Protein AF-0000000078816334 (afdb_homodimer)

Organism: Ruthia magnifica subsp. Calyptogena magnifica (NCBI:txid413404)

Radius of gyration: 28.28 Å; Cα contacts (8 Å, |Δi|>4): 1416; chains: 2; bounding box: 60×86×67 Å

Nearest PDB structures (foldseek):
  2fiq-assembly3_A  TM=7.998E-01  e=2.945E-16  Escherichia coli O157:H7
  2fiq-assembly2_D  TM=7.842E-01  e=1.352E-15  Escherichia coli O157:H7
  2fiq-assembly3_C  TM=7.837E-01  e=4.991E-15  Escherichia coli O157:H7
  8q5a-assembly1_A  TM=7.188E-01  e=7.495E-10  Hafnia paralvei
  6mq4-assembly1_A  TM=5.423E-01  e=5.665E-03  Acetivibrio cellulolyticus

Sequence (762 aa):
MIKDFLKNKKATLLCSGPMSKNCIDASIELSKQFNIPQILIASRRQIDSKEFGGGYVENFTTEKFVNYVKNKNANKIFLARDHGGLWQGISEIENNLNILDSMISAKKSLENDILAEFNFLHLDPSIPIQGENLTIDKILNRLFELYGHTFEFAKQNNKNIQFELGTEEQDGYGQSLEQFEYFLNETQKFYKKNKITKPTFVVAQTGTKVMECKNVGIFKDDIITTSNLSLEHLKQTVFLCKKYDVMLKEHNVDYLSNEALSLRPILGIRASNVAPEFGVVETKGFLYLLNTFGYKKEFDLFVNIAVSSNKWKKWILEDSKTTAIDKTIICGHYIFSNEQIIEMKQKVVSGLLRKNINLDEYLKTLIKQSMTRYIQLFKMIMIKDFLKNKKATLLCSGPMSKNCIDASIELSKQFNIPQILIASRRQIDSKEFGGGYVENFTTEKFVNYVKNKNANKIFLARDHGGLWQGISEIENNLNILDSMISAKKSLENDILAEFNFLHLDPSIPIQGENLTIDKILNRLFELYGHTFEFAKQNNKNIQFELGTEEQDGYGQSLEQFEYFLNETQKFYKKNKITKPTFVVAQTGTKVMECKNVGIFKDDIITTSNLSLEHLKQTVFLCKKYDVMLKEHNVDYLSNEALSLRPILGIRASNVAPEFGVVETKGFLYLLNTFGYKKEFDLFVNIAVSSNKWKKWILEDSKTTAIDKTIICGHYIFSNEQIIEMKQKVVSGLLRKNINLDEYLKTLIKQSMTRYIQLFKMI

Solvent-accessible surface area (backbone atoms only — not comparable to full-atom values): 38789 Å² total; per-residue (Å²): 108,67,66,60,50,38,66,72,55,52,20,21,41,60,29,35,32,55,41,37,69,50,49,46,50,30,50,49,52,49,23,62,74,68,70,37,76,33,35,41,32,36,31,32,49,36,33,20,38,68,93,67,70,19,20,50,30,76,64,23,23,43,60,54,46,44,52,56,53,59,71,63,70,56,89,46,63,41,39,27,39,29,56,36,28,33,68,39,34,61,62,38,53,78,64,62,49,53,73,68,57,20,46,52,50,30,50,52,50,52,49,49,38,50,75,57,60,35,39,33,43,22,45,28,40,49,56,63,60,92,78,47,86,75,47,72,66,59,31,47,54,50,38,50,51,51,50,53,49,52,52,50,51,28,55,75,66,75,42,79,71,43,36,27,44,33,68,56,63,86,77,14,50,67,59,58,66,66,59,48,51,49,51,53,51,54,50,52,52,48,27,63,74,69,69,42,82,73,50,57,29,35,41,50,43,70,9,37,18,67,41,61,93,35,46,72,19,63,42,60,51,51,64,76,62,72,54,59,67,43,56,55,52,47,47,51,52,38,50,52,26,55,74,72,69,36,37,41,27,36,56,42,54,33,68,55,34,71,66,45,44,43,43,35,23,72,60,53,36,41,28,37,31,37,36,70,56,53,21,27,47,35,33,46,39,51,46,33,50,27,52,70,72,68,35,56,70,60,43,50,51,51,38,51,52,32,53,71,63,51,67,31,60,87,34,52,58,92,89,57,86,73,48,65,65,51,38,16,33,62,27,31,40,66,44,60,60,37,65,68,49,45,56,51,48,53,56,48,41,56,55,35,44,77,71,70,35,56,57,67,60,55,33,26,50,52,34,36,48,58,49,45,51,49,37,48,38,14,41,62,101,107,69,66,57,50,38,66,72,54,53,18,21,41,60,26,36,32,55,43,37,71,50,48,45,49,29,50,50,50,49,22,63,74,69,70,36,77,32,35,40,31,35,31,33,50,38,33,20,40,68,92,67,69,18,20,52,30,76,64,23,22,43,59,54,47,43,52,56,54,59,71,64,70,55,87,46,62,40,39,27,39,29,54,37,26,34,68,41,34,59,62,35,55,77,64,62,48,51,72,70,58,20,45,53,50,29,51,51,49,50,50,49,38,48,75,57,60,34,40,33,42,24,44,28,40,49,58,64,59,92,78,46,87,75,45,72,66,58,30,47,52,51,39,50,52,52,50,53,51,51,53,50,52,28,56,76,66,76,42,79,73,42,35,28,42,34,69,56,62,84,77,12,49,66,57,58,65,67,60,47,50,48,52,54,51,54,50,50,53,48,29,62,74,68,71,42,82,73,50,58,28,35,41,48,38,70,8,36,20,66,41,62,92,35,46,72,20,62,40,56,54,50,66,75,61,78,49,65,67,41,56,57,54,47,47,50,52,38,50,52,27,54,76,71,69,36,37,39,28,36,58,42,54,33,66,55,34,70,65,45,46,42,42,34,22,72,62,52,36,39,30,37,31,37,36,69,56,53,21,27,46,35,34,45,40,51,47,32,50,26,47,68,73,66,35,56,70,61,45,51,52,52,38,52,54,33,50,70,63,52,67,32,60,86,33,52,60,92,88,57,87,73,47,66,63,51,37,17,35,63,29,31,39,66,46,62,59,36,66,69,50,47,54,51,47,54,56,49,40,58,56,36,42,77,70,71,35,56,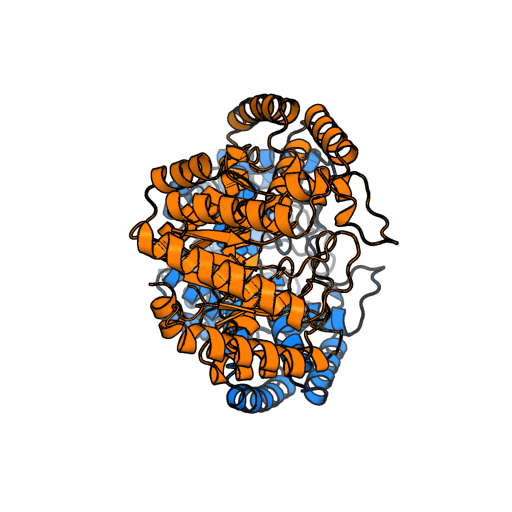58,66,60,55,35,25,50,54,35,36,47,58,50,45,51,49,37,50,39,14,40,64,103

Foldseek 3Di:
DLVVLCVVQLFAAEEEEQLEPLLLVLQQVVCVVVVFAYEHEYEQQQAFAVVQQTHLYLSHHLLRVLVSNVVVVRDRYAYEYDAQFFPRHPSCVVVLPDPVVSLVVSLVRLLVNLVSQHAEYEYEHQDDGPPDDDDLVNRLVSSLVSQVSSQVSSVVVVHHHAYEYENDDQPLEFDDLVSLLVSLVVLLVSCVVVVGDDHQEYEGRLRFDAFQQATPGPQDQDPPDPDPVSLVSLLSSQVSCVVSVHAYEYEHCGHRDLVVLLCCSVSRHHYYYDYLNLLLLLQVQVLCCCVVVPVVVLNVVLLVVQVVVCQNVVRHDPPDPQDSVSSCSRRSSSCCNPPVNVVSVVVVCVVVVVVVDRSSVSSSVSSSVVVVSNCVSSSSD/DLVVLCVVQLFAAEEEEQLEPLLLVLQQVVCVVVVFAYEHEYEQQQAFAVVLQTHLYLSHHLLRVLVSNVVVVRDRYAYEYDPQFFPRHPSCVVVLPDPVVSLVVSLVRLLVNLVSQHAEYEYEHQDDGPPDDDDLVNRLVSSLVSQVSSQVSNVVVVHHHAYEYENDDQPLEFDDLVSLLVSLVVLLVSCVVVVGDDHQEYEGRQRFDAFQQATPGPQDQDPPDPDPVRLVSLLSSQVSCVVSVHAYEYEHCGHRHLVVLLCCSVSRHHYYYDYQNLLLLLQVQVLCVCVVVPVVVLNVVLLVVQVVVCQNVVRHDPPDPADSVSSCSRRSSSCCNPPVNVVSVVVVCVVVVVVVDRSSVSSSVSSSVVVVSNCVSSSSD

pLDDT: mean 93.79, std 7.12, range [51.47, 98.81]

Structure (mmCIF, N/CA/C/O backbone):
data_AF-0000000078816334-model_v1
#
loop_
_entity.id
_entity.type
_entity.pdbx_description
1 polymer 'Tagatose-6-phosphate kinase'
#
loop_
_atom_site.group_PDB
_atom_site.id
_atom_site.type_symbol
_atom_site.label_atom_id
_atom_site.label_alt_id
_atom_site.label_comp_id
_atom_site.label_asym_id
_atom_site.label_entity_id
_atom_site.label_seq_id
_atom_site.pdbx_PDB_ins_code
_atom_site.Cartn_x
_atom_site.Cartn_y
_atom_site.Cartn_z
_atom_site.occupancy
_atom_site.B_iso_or_equiv
_atom_site.auth_seq_id
_atom_site.auth_comp_id
_atom_site.auth_asym_id
_atom_site.auth_atom_id
_atom_site.pdbx_PDB_model_num
ATOM 1 N N . MET A 1 1 ? 6.535 10.602 25.25 1 81.44 1 MET A N 1
ATOM 2 C CA . MET A 1 1 ? 6.246 9.352 24.547 1 81.44 1 MET A CA 1
ATOM 3 C C . MET A 1 1 ? 6.562 9.469 23.062 1 81.44 1 MET A C 1
ATOM 5 O O . MET A 1 1 ? 7.406 8.742 22.547 1 81.44 1 MET A O 1
ATOM 9 N N . ILE A 1 2 ? 6.047 10.508 22.391 1 89.31 2 ILE A N 1
ATOM 10 C CA . ILE A 1 2 ? 6.258 10.672 20.953 1 89.31 2 ILE A CA 1
ATOM 11 C C . ILE A 1 2 ? 7.723 11 20.688 1 89.31 2 ILE A C 1
ATOM 13 O O . ILE A 1 2 ? 8.352 10.391 19.828 1 89.31 2 ILE A O 1
ATOM 17 N N . LYS A 1 3 ? 8.312 11.891 21.484 1 88.69 3 LYS A N 1
ATOM 18 C CA . LYS A 1 3 ? 9.703 12.281 21.297 1 88.69 3 LYS A CA 1
ATOM 19 C C . LYS A 1 3 ? 10.641 11.094 21.484 1 88.69 3 LYS A C 1
ATOM 21 O O . LYS A 1 3 ? 11.586 10.906 20.719 1 88.69 3 LYS A O 1
ATOM 26 N N . ASP A 1 4 ? 10.336 10.352 22.5 1 89.12 4 ASP A N 1
ATOM 27 C CA . ASP A 1 4 ? 11.156 9.172 22.75 1 89.12 4 ASP A CA 1
ATOM 28 C C . ASP A 1 4 ? 11.039 8.156 21.609 1 89.12 4 ASP A C 1
ATOM 30 O O . ASP A 1 4 ? 12.031 7.539 21.234 1 89.12 4 ASP A O 1
ATOM 34 N N . PHE A 1 5 ? 9.836 8.016 21.109 1 92.81 5 PHE A N 1
ATOM 35 C CA . PHE A 1 5 ? 9.594 7.113 20 1 92.81 5 PHE A CA 1
ATOM 36 C C . PHE A 1 5 ? 10.398 7.543 18.781 1 92.81 5 PHE A C 1
ATOM 38 O O . PHE A 1 5 ? 11.055 6.723 18.141 1 92.81 5 PHE A O 1
ATOM 45 N N . LEU A 1 6 ? 10.383 8.781 18.5 1 91.5 6 LEU A N 1
ATOM 46 C CA . LEU A 1 6 ? 11.039 9.305 17.312 1 91.5 6 LEU A CA 1
ATOM 47 C C . LEU A 1 6 ? 12.555 9.281 17.453 1 91.5 6 LEU A C 1
ATOM 49 O O . LEU A 1 6 ? 13.273 9.094 16.484 1 91.5 6 LEU A O 1
ATOM 53 N N . LYS A 1 7 ? 13.008 9.5 18.672 1 84.5 7 LYS A N 1
ATOM 54 C CA . LYS A 1 7 ? 14.438 9.453 18.938 1 84.5 7 LYS A CA 1
ATOM 55 C C . LYS A 1 7 ? 14.984 8.039 18.797 1 84.5 7 LYS A C 1
ATOM 57 O O . LYS A 1 7 ? 16.047 7.824 18.219 1 84.5 7 LYS A O 1
ATOM 62 N N . ASN A 1 8 ? 14.281 7.113 19.203 1 87.62 8 ASN A N 1
ATOM 63 C CA . ASN A 1 8 ? 14.727 5.727 19.219 1 87.62 8 ASN A CA 1
ATOM 64 C C . ASN A 1 8 ? 14.609 5.086 17.828 1 87.62 8 ASN A C 1
ATOM 66 O O . ASN A 1 8 ? 15.508 4.355 17.406 1 87.62 8 ASN A O 1
ATOM 70 N N . LYS A 1 9 ? 13.602 5.395 17.062 1 88.88 9 LYS A N 1
ATOM 71 C CA . LYS A 1 9 ? 13.32 4.688 15.82 1 88.88 9 LYS A CA 1
ATOM 72 C C . LYS A 1 9 ? 13.844 5.473 14.617 1 88.88 9 LYS A C 1
ATOM 74 O O . LYS A 1 9 ? 13.984 4.918 13.523 1 88.88 9 LYS A O 1
ATOM 79 N N . LYS A 1 10 ? 14.195 6.719 14.781 1 92.38 10 LYS A N 1
ATOM 80 C CA . LYS A 1 10 ? 14.523 7.586 13.656 1 92.38 10 LYS A CA 1
ATOM 81 C C . LYS A 1 10 ? 13.438 7.516 12.578 1 92.38 10 LYS A C 1
ATOM 83 O O . LYS A 1 10 ? 13.742 7.316 11.398 1 92.38 10 LYS A O 1
ATOM 88 N N . ALA A 1 11 ? 12.172 7.613 12.977 1 96.94 11 ALA A N 1
ATOM 89 C CA . ALA A 1 11 ? 11 7.43 12.125 1 96.94 11 ALA A CA 1
ATOM 90 C C . ALA A 1 11 ? 10.352 8.766 11.781 1 96.94 11 ALA A C 1
ATOM 92 O O . ALA A 1 11 ? 10.742 9.805 12.32 1 96.94 11 ALA A O 1
ATOM 93 N N . THR A 1 12 ? 9.555 8.781 10.828 1 97.81 12 THR A N 1
ATOM 94 C CA . THR A 1 12 ? 8.578 9.828 10.57 1 97.81 12 THR A CA 1
ATOM 95 C C . THR A 1 12 ? 7.195 9.414 11.078 1 97.81 12 THR A C 1
ATOM 97 O O . THR A 1 12 ? 6.711 8.328 10.75 1 97.81 12 THR A O 1
ATOM 100 N N . LEU A 1 13 ? 6.594 10.234 11.852 1 98.25 13 LEU A N 1
ATOM 101 C CA . LEU A 1 13 ? 5.285 9.93 12.422 1 98.25 13 LEU A CA 1
ATOM 102 C C . LEU A 1 13 ? 4.176 10.188 11.414 1 98.25 13 LEU A C 1
ATOM 104 O O . LEU A 1 13 ? 4.137 11.25 10.781 1 98.25 13 LEU A O 1
ATOM 108 N N . LEU A 1 14 ? 3.342 9.195 11.258 1 98.56 14 LEU A N 1
ATOM 109 C CA . LEU A 1 14 ? 2.127 9.414 10.484 1 98.56 14 LEU A CA 1
ATOM 110 C C . LEU A 1 14 ? 1.095 10.188 11.305 1 98.56 14 LEU A C 1
ATOM 112 O O . LEU A 1 14 ? 0.711 9.758 12.391 1 98.56 14 LEU A O 1
ATOM 116 N N . CYS A 1 15 ? 0.698 11.312 10.859 1 98.62 15 CYS A N 1
ATOM 117 C CA . CYS A 1 15 ? -0.399 12.094 11.414 1 98.62 15 CYS A CA 1
ATOM 118 C C . CYS A 1 15 ? -1.61 12.078 10.492 1 98.62 15 CYS A C 1
ATOM 120 O O . CYS A 1 15 ? -1.574 12.648 9.406 1 98.62 15 CYS A O 1
ATOM 122 N N . SER A 1 16 ? -2.682 11.422 10.977 1 98.56 16 SER A N 1
ATOM 123 C CA . SER A 1 16 ? -3.811 11.102 10.109 1 98.56 16 SER A CA 1
ATOM 124 C C . SER A 1 16 ? -4.988 12.031 10.367 1 98.56 16 SER A C 1
ATOM 126 O O . SER A 1 16 ? -5.445 12.164 11.508 1 98.56 16 SER A O 1
ATOM 128 N N . GLY A 1 17 ? -5.414 12.688 9.305 1 98.12 17 GLY A N 1
ATOM 129 C CA . GLY A 1 17 ? -6.668 13.414 9.438 1 98.12 17 GLY A CA 1
ATOM 130 C C . GLY A 1 17 ? -7.871 12.508 9.578 1 98.12 17 GLY A C 1
ATOM 131 O O . GLY A 1 17 ? -8.016 11.539 8.828 1 98.12 17 GLY A O 1
ATOM 132 N N . PRO A 1 18 ? -8.688 12.766 10.586 1 97.62 18 PRO A N 1
ATOM 133 C CA . PRO A 1 18 ? -9.906 11.961 10.695 1 97.62 18 PRO A CA 1
ATOM 134 C C . PRO A 1 18 ? -10.93 12.281 9.609 1 97.62 18 PRO A C 1
ATOM 136 O O . PRO A 1 18 ? -11.531 13.359 9.617 1 97.62 18 PRO A O 1
ATOM 139 N N . MET A 1 19 ? -11.156 11.359 8.711 1 97.56 19 MET A N 1
ATOM 140 C CA . MET A 1 19 ? -12.031 11.586 7.562 1 97.56 19 MET A CA 1
ATOM 141 C C . MET A 1 19 ? -13.391 10.93 7.777 1 97.56 19 MET A C 1
ATOM 143 O O . MET A 1 19 ? -14.367 11.281 7.109 1 97.56 19 MET A O 1
ATOM 147 N N . SER A 1 20 ? -13.484 10 8.633 1 97.5 20 SER A N 1
ATOM 148 C CA . SER A 1 20 ? -14.672 9.203 8.945 1 97.5 20 SER A CA 1
ATOM 149 C C . SER A 1 20 ? -14.469 8.391 10.227 1 97.5 20 SER A C 1
ATOM 151 O O . SER A 1 20 ? -13.367 8.367 10.781 1 97.5 20 SER A O 1
ATOM 153 N N . LYS A 1 21 ? -15.516 7.801 10.758 1 96.69 21 LYS A N 1
ATOM 154 C CA . LYS A 1 21 ? -15.383 6.898 11.898 1 96.69 21 LYS A CA 1
ATOM 155 C C . LYS A 1 21 ? -14.453 5.73 11.57 1 96.69 21 LYS A C 1
ATOM 157 O O . LYS A 1 21 ? -13.641 5.324 12.406 1 96.69 21 LYS A O 1
ATOM 162 N N . ASN A 1 22 ? -14.539 5.23 10.297 1 97.88 22 ASN A N 1
ATOM 163 C CA . ASN A 1 22 ? -13.664 4.148 9.875 1 97.88 22 ASN A CA 1
ATOM 164 C C . ASN A 1 22 ? -12.195 4.574 9.891 1 97.88 22 ASN A C 1
ATOM 166 O O . ASN A 1 22 ? -11.32 3.779 10.234 1 97.88 22 ASN A O 1
ATOM 170 N N . CYS A 1 23 ? -11.977 5.793 9.492 1 98.19 23 CYS A N 1
ATOM 171 C CA . CYS A 1 23 ? -10.625 6.332 9.516 1 98.19 23 CYS A CA 1
ATOM 172 C C . CYS A 1 23 ? -10.086 6.402 10.938 1 98.19 23 CYS A C 1
ATOM 174 O O . CYS A 1 23 ? -8.945 6.016 11.195 1 98.19 23 CYS A O 1
ATOM 176 N N . ILE A 1 24 ? -10.883 6.895 11.859 1 98.19 24 ILE A N 1
ATOM 177 C CA . ILE A 1 24 ? -10.5 6.992 13.266 1 98.19 24 ILE A CA 1
ATOM 178 C C . ILE A 1 24 ? -10.242 5.598 13.828 1 98.19 24 ILE A C 1
ATOM 180 O O . ILE A 1 24 ? -9.195 5.348 14.43 1 98.19 24 ILE A O 1
ATOM 184 N N . ASP A 1 25 ? -11.172 4.711 13.586 1 98.31 25 ASP A N 1
ATOM 185 C CA . ASP A 1 25 ? -11.047 3.344 14.086 1 98.31 25 ASP A CA 1
ATOM 186 C C . ASP A 1 25 ? -9.82 2.652 13.5 1 98.31 25 ASP A C 1
ATOM 188 O O . ASP A 1 25 ? -9.133 1.902 14.195 1 98.31 25 ASP A O 1
ATOM 192 N N . ALA A 1 26 ? -9.562 2.852 12.195 1 98.44 26 ALA A N 1
ATOM 193 C CA . ALA A 1 26 ? -8.383 2.271 11.562 1 98.44 26 ALA A CA 1
ATOM 194 C C . ALA A 1 26 ? -7.102 2.717 12.266 1 98.44 26 ALA A C 1
ATOM 196 O O . ALA A 1 26 ? -6.219 1.898 12.531 1 98.44 26 ALA A O 1
ATOM 197 N N . SER A 1 27 ? -7.016 4.008 12.562 1 98.38 27 SER A N 1
ATOM 198 C CA . SER A 1 27 ? -5.848 4.547 13.25 1 98.38 27 SER A CA 1
ATOM 199 C C . SER A 1 27 ? -5.668 3.898 14.625 1 98.38 27 SER A C 1
ATOM 201 O O . SER A 1 27 ? -4.555 3.527 15 1 98.38 27 SER A O 1
ATOM 203 N N . ILE A 1 28 ? -6.766 3.748 15.336 1 98.31 28 ILE A N 1
ATOM 204 C CA . ILE A 1 28 ? -6.746 3.188 16.688 1 98.31 28 ILE A CA 1
ATOM 205 C C . ILE A 1 28 ? -6.344 1.715 16.625 1 98.31 28 ILE A C 1
ATOM 207 O O . ILE A 1 28 ? -5.473 1.271 17.375 1 98.31 28 ILE A O 1
ATOM 211 N N . GLU A 1 29 ? -6.938 1.01 15.75 1 97.94 29 GLU A N 1
ATOM 212 C CA . GLU A 1 29 ? -6.676 -0.423 15.641 1 97.94 29 GLU A CA 1
ATOM 213 C C . GLU A 1 29 ? -5.238 -0.693 15.203 1 97.94 29 GLU A C 1
ATOM 215 O O . GLU A 1 29 ? -4.602 -1.622 15.703 1 97.94 29 GLU A O 1
ATOM 220 N N . LEU A 1 30 ? -4.715 0.07 14.297 1 97.88 30 LEU A N 1
ATOM 221 C CA . LEU A 1 30 ? -3.332 -0.093 13.859 1 97.88 30 LEU A CA 1
ATOM 222 C C . LEU A 1 30 ? -2.363 0.266 14.984 1 97.88 30 LEU A C 1
ATOM 224 O O . LEU A 1 30 ? -1.319 -0.371 15.133 1 97.88 30 LEU A O 1
ATOM 228 N N . SER A 1 31 ? -2.709 1.354 15.711 1 97.75 31 SER A N 1
ATOM 229 C CA . SER A 1 31 ? -1.894 1.721 16.859 1 97.75 31 SER A CA 1
ATOM 230 C C . SER A 1 31 ? -1.794 0.569 17.859 1 97.75 31 SER A C 1
ATOM 232 O O . SER A 1 31 ? -0.71 0.272 18.359 1 97.75 31 SER A O 1
ATOM 234 N N . LYS A 1 32 ? -2.902 -0.09 18.125 1 97.12 32 LYS A N 1
ATOM 235 C CA . LYS A 1 32 ? -2.938 -1.227 19.047 1 97.12 32 LYS A CA 1
ATOM 236 C C . LYS A 1 32 ? -2.188 -2.422 18.469 1 97.12 32 LYS A C 1
ATOM 238 O O . LYS A 1 32 ? -1.375 -3.045 19.156 1 97.12 32 LYS A O 1
ATOM 243 N N . GLN A 1 33 ? -2.441 -2.705 17.219 1 95.44 33 GLN A N 1
ATOM 244 C CA . GLN A 1 33 ? -1.871 -3.869 16.547 1 95.44 33 GLN A CA 1
ATOM 245 C C . GLN A 1 33 ? -0.347 -3.805 16.547 1 95.44 33 GLN A C 1
ATOM 247 O O . GLN A 1 33 ? 0.324 -4.809 16.781 1 95.44 33 GLN A O 1
ATOM 252 N N . PHE A 1 34 ? 0.206 -2.639 16.266 1 95.88 34 PHE A N 1
ATOM 253 C CA . PHE A 1 34 ? 1.648 -2.516 16.078 1 95.88 34 PHE A CA 1
ATOM 254 C C . PHE A 1 34 ? 2.295 -1.909 17.328 1 95.88 34 PHE A C 1
ATOM 256 O O . PHE A 1 34 ? 3.52 -1.8 17.406 1 95.88 34 PHE A O 1
ATOM 263 N N . ASN A 1 35 ? 1.515 -1.462 18.297 1 95.88 35 ASN A N 1
ATOM 264 C CA . ASN A 1 35 ? 2.002 -0.813 19.516 1 95.88 35 ASN A CA 1
ATOM 265 C C . ASN A 1 35 ? 2.822 0.433 19.188 1 95.88 35 ASN A C 1
ATOM 267 O O . ASN A 1 35 ? 3.961 0.565 19.641 1 95.88 35 ASN A O 1
ATOM 271 N N . ILE A 1 36 ? 2.234 1.285 18.359 1 96.94 36 ILE A N 1
ATOM 272 C CA . ILE A 1 36 ? 2.908 2.508 17.938 1 96.94 36 ILE A CA 1
ATOM 273 C C . ILE A 1 36 ? 2.01 3.713 18.219 1 96.94 36 ILE A C 1
ATOM 275 O O . ILE A 1 36 ? 0.785 3.584 18.266 1 96.94 36 ILE A O 1
ATOM 279 N N . PRO A 1 37 ? 2.582 4.902 18.406 1 97.31 37 PRO A N 1
ATOM 280 C CA . PRO A 1 37 ? 1.765 6.109 18.531 1 97.31 37 PRO A CA 1
ATOM 281 C C . PRO A 1 37 ? 1.146 6.543 17.203 1 97.31 37 PRO A C 1
ATOM 283 O O . PRO A 1 37 ? 1.761 6.375 16.156 1 97.31 37 PRO A O 1
ATOM 286 N N . GLN A 1 38 ? -0.019 6.996 17.297 1 97.06 38 GLN A N 1
ATOM 287 C CA . GLN A 1 38 ? -0.686 7.648 16.172 1 97.06 38 GLN A CA 1
ATOM 288 C C . GLN A 1 38 ? -1.289 8.984 16.594 1 97.06 38 GLN A C 1
ATOM 290 O O . GLN A 1 38 ? -1.786 9.125 17.719 1 97.06 38 GLN A O 1
ATOM 295 N N . ILE A 1 39 ? -1.164 9.969 15.719 1 98.06 39 ILE A N 1
ATOM 296 C CA . ILE A 1 39 ? -1.759 11.281 15.984 1 98.06 39 ILE A CA 1
ATOM 297 C C . ILE A 1 39 ? -2.936 11.508 15.039 1 98.06 39 ILE A C 1
ATOM 299 O O . ILE A 1 39 ? -2.799 11.367 13.82 1 98.06 39 ILE A O 1
ATOM 303 N N . LEU A 1 40 ? -4.082 11.742 15.547 1 98.44 40 LEU A N 1
ATOM 304 C CA . LEU A 1 40 ? -5.234 12.18 14.766 1 98.44 40 LEU A CA 1
ATOM 305 C C . LEU A 1 40 ? -5.289 13.703 14.695 1 98.44 40 LEU A C 1
ATOM 307 O O . LEU A 1 40 ? -5.469 14.375 15.711 1 98.44 40 LEU A O 1
ATOM 311 N N . ILE A 1 41 ? -5.117 14.188 13.477 1 98.5 41 ILE A N 1
ATOM 312 C CA . ILE A 1 41 ? -5.012 15.633 13.297 1 98.5 41 ILE A CA 1
ATOM 313 C C . ILE A 1 41 ? -6.309 16.172 12.695 1 98.5 41 ILE A C 1
ATOM 315 O O . ILE A 1 41 ? -6.574 15.977 11.5 1 98.5 41 ILE A O 1
ATOM 319 N N . ALA A 1 42 ? -7.137 16.844 13.438 1 97.81 42 ALA A N 1
ATOM 320 C CA . ALA A 1 42 ? -8.406 17.391 12.969 1 97.81 42 ALA A CA 1
ATOM 321 C C . ALA A 1 42 ? -8.281 18.891 12.688 1 97.81 42 ALA A C 1
ATOM 323 O O . ALA A 1 42 ? -7.949 19.672 13.578 1 97.81 42 ALA A O 1
ATOM 324 N N . SER A 1 43 ? -8.516 19.281 11.461 1 96.12 43 SER A N 1
ATOM 325 C CA . SER A 1 43 ? -8.602 20.719 11.188 1 96.12 43 SER A CA 1
ATOM 326 C C . SER A 1 43 ? -9.883 21.312 11.758 1 96.12 43 SER A C 1
ATOM 328 O O . SER A 1 43 ? -10.812 20.594 12.102 1 96.12 43 SER A O 1
ATOM 330 N N . ARG A 1 44 ? -9.914 22.641 11.852 1 94.81 44 ARG A N 1
ATOM 331 C CA . ARG A 1 44 ? -11.102 23.312 12.367 1 94.81 44 ARG A CA 1
ATOM 332 C C . ARG A 1 44 ? -12.297 23.094 11.445 1 94.81 44 ARG A C 1
ATOM 334 O O . ARG A 1 44 ? -13.445 23.188 11.883 1 94.81 44 ARG A O 1
ATOM 341 N N . ARG A 1 45 ? -12.086 22.797 10.195 1 92.88 45 ARG A N 1
ATOM 342 C CA . ARG A 1 45 ? -13.172 22.531 9.258 1 92.88 45 ARG A CA 1
ATOM 343 C C . ARG A 1 45 ? -13.719 21.125 9.438 1 92.88 45 ARG A C 1
ATOM 345 O O . ARG A 1 45 ? -14.906 20.875 9.242 1 92.88 45 ARG A O 1
ATOM 352 N N . GLN A 1 46 ? -12.852 20.219 9.773 1 95.62 46 GLN A N 1
ATOM 353 C CA . GLN A 1 46 ? -13.242 18.828 9.992 1 95.62 46 GLN A CA 1
ATOM 354 C C . GLN A 1 46 ? -14.016 18.672 11.297 1 95.62 46 GLN A C 1
ATOM 356 O O . GLN A 1 46 ? -15.062 18.016 11.328 1 95.62 46 GLN A O 1
ATOM 361 N N . ILE A 1 47 ? -13.453 19.234 12.297 1 96.69 47 ILE A N 1
ATOM 362 C CA . ILE A 1 47 ? -14.016 19.141 13.641 1 96.69 47 ILE A CA 1
ATOM 363 C C . ILE A 1 47 ? -13.719 20.438 14.406 1 96.69 47 ILE A C 1
ATOM 365 O O . ILE A 1 47 ? -12.578 20.891 14.445 1 96.69 47 ILE A O 1
ATOM 369 N N . ASP A 1 48 ? -14.703 21.047 14.961 1 96.44 48 ASP A N 1
ATOM 370 C CA . ASP A 1 48 ? -14.57 22.203 15.852 1 96.44 48 ASP A CA 1
ATOM 371 C C . ASP A 1 48 ? -15.578 22.125 17 1 96.44 48 ASP A C 1
ATOM 373 O O . ASP A 1 48 ? -16.422 21.219 17.031 1 96.44 48 ASP A O 1
ATOM 377 N N . SER A 1 49 ? -15.406 22.953 17.984 1 95.69 49 SER A N 1
ATOM 378 C CA . SER A 1 49 ? -16.25 22.922 19.172 1 95.69 49 SER A CA 1
ATOM 379 C C . SER A 1 49 ? -17.703 23.219 18.828 1 95.69 49 SER A C 1
ATOM 381 O O . SER A 1 49 ? -18 23.75 17.766 1 95.69 49 SER A O 1
ATOM 383 N N . LYS A 1 50 ? -18.562 22.844 19.781 1 94.62 50 LYS A N 1
ATOM 384 C CA . LYS A 1 50 ? -20 23.047 19.625 1 94.62 50 LYS A CA 1
ATOM 385 C C . LYS A 1 50 ? -20.328 24.516 19.344 1 94.62 50 LYS A C 1
ATOM 387 O O . LYS A 1 50 ? -21.219 24.828 18.547 1 94.62 50 LYS A O 1
ATOM 392 N N . GLU A 1 51 ? -19.609 25.391 19.953 1 92.69 51 GLU A N 1
ATOM 393 C CA . GLU A 1 51 ? -19.812 26.828 19.828 1 92.69 51 GLU A CA 1
ATOM 394 C C . GLU A 1 51 ? -19.656 27.281 18.391 1 92.69 51 GLU A C 1
ATOM 396 O O . GLU A 1 51 ? -20.281 28.266 17.969 1 92.69 51 GLU A O 1
ATOM 401 N N . PHE A 1 52 ? -18.891 26.562 17.625 1 93.75 52 PHE A N 1
ATOM 402 C CA . PHE A 1 52 ? -18.609 26.953 16.25 1 93.75 52 PHE A CA 1
ATOM 403 C C . PHE A 1 52 ? -19.359 26.062 15.273 1 93.75 52 PHE A C 1
ATOM 405 O O . PHE A 1 52 ? -19.094 26.094 14.07 1 93.75 52 PHE A O 1
ATOM 412 N N . GLY A 1 53 ? -20.203 25.141 15.781 1 90.69 53 GLY A N 1
ATOM 413 C CA . GLY A 1 53 ? -21.109 24.375 14.945 1 90.69 53 GLY A CA 1
ATOM 414 C C . GLY A 1 53 ? -20.531 23.031 14.531 1 90.69 53 GLY A C 1
ATOM 415 O O . GLY A 1 53 ? -21.109 22.328 13.695 1 90.69 53 GLY A O 1
ATOM 416 N N . GLY A 1 54 ? -19.438 22.656 15.094 1 92.81 54 GLY A N 1
ATOM 417 C CA . GLY A 1 54 ? -18.828 21.391 14.742 1 92.81 54 GLY A CA 1
ATOM 418 C C . GLY A 1 54 ? -18.156 21.406 13.383 1 92.81 54 GLY A C 1
ATOM 419 O O . GLY A 1 54 ? -17.641 22.438 12.953 1 92.81 54 GLY A O 1
ATOM 420 N N . GLY A 1 55 ? -17.922 20.312 12.727 1 91 55 GLY A N 1
ATOM 421 C CA . GLY A 1 55 ? -17.297 20.172 11.422 1 91 55 GLY A CA 1
ATOM 422 C C . GLY A 1 55 ? -17.984 19.141 10.539 1 91 55 GLY A C 1
ATOM 423 O O . GLY A 1 55 ? -19.047 18.625 10.883 1 91 55 GLY A O 1
ATOM 424 N N . TYR A 1 56 ? -17.406 18.859 9.383 1 91.25 56 TYR A N 1
ATOM 425 C CA . TYR A 1 56 ? -18.109 18.047 8.391 1 91.25 56 TYR A CA 1
ATOM 426 C C . TYR A 1 56 ? -17.906 16.562 8.656 1 91.25 56 TYR A C 1
ATOM 428 O O . TYR A 1 56 ? -18.609 15.711 8.086 1 91.25 56 TYR A O 1
ATOM 436 N N . VAL A 1 57 ? -16.969 16.234 9.531 1 95.31 57 VAL A N 1
ATOM 437 C CA . VAL A 1 57 ? -16.688 14.82 9.766 1 95.31 57 VAL A CA 1
ATOM 438 C C . VAL A 1 57 ? -17.656 14.258 10.797 1 95.31 57 VAL A C 1
ATOM 440 O O . VAL A 1 57 ? -17.594 14.609 11.977 1 95.31 57 VAL A O 1
ATOM 443 N N . GLU A 1 58 ? -18.578 13.414 10.414 1 92.56 58 GLU A N 1
ATOM 444 C CA . GLU A 1 58 ? -19.453 12.625 11.273 1 92.56 58 GLU A CA 1
ATOM 445 C C . GLU A 1 58 ? -20.359 13.531 12.109 1 92.56 58 GLU A C 1
ATOM 447 O O . GLU A 1 58 ? -20.984 13.078 13.07 1 92.56 58 GLU A O 1
ATOM 452 N N . ASN A 1 59 ? -20.281 14.883 11.812 1 90.5 59 ASN A N 1
ATOM 453 C CA . ASN A 1 59 ? -20.969 15.883 12.617 1 90.5 59 ASN A CA 1
ATOM 454 C C . ASN A 1 59 ? -20.438 15.914 14.047 1 90.5 59 ASN A C 1
ATOM 456 O O . ASN A 1 59 ? -21.203 16.125 14.992 1 90.5 59 ASN A O 1
ATOM 460 N N . PHE A 1 60 ? -19.219 15.594 14.156 1 95.44 60 PHE A N 1
ATOM 461 C CA . PHE A 1 60 ? -18.547 15.617 15.453 1 95.44 60 PHE A CA 1
ATOM 462 C C . PHE A 1 60 ? -18.281 17.047 15.898 1 95.44 60 PHE A C 1
ATOM 464 O O . PHE A 1 60 ? -17.922 17.891 15.086 1 95.44 60 PHE A O 1
ATOM 471 N N . THR A 1 61 ? -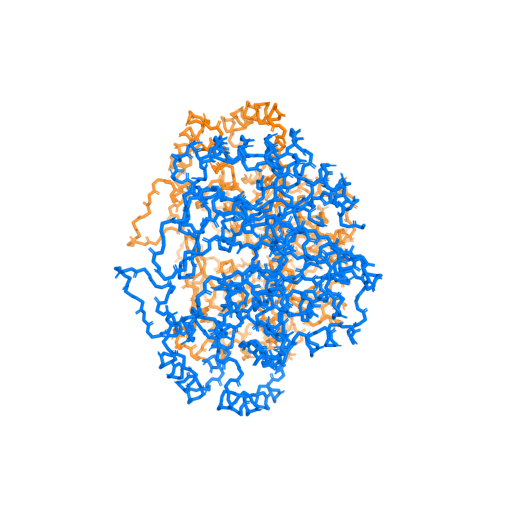18.547 17.328 17.156 1 96.69 61 THR A N 1
ATOM 472 C CA . THR A 1 61 ? -17.891 18.438 17.844 1 96.69 61 THR A CA 1
ATOM 473 C C . THR A 1 61 ? -16.578 17.969 18.484 1 96.69 61 THR A C 1
ATOM 475 O O . THR A 1 61 ? -16.312 16.766 18.562 1 96.69 61 THR A O 1
ATOM 478 N N . THR A 1 62 ? -15.789 18.953 18.906 1 97.31 62 THR A N 1
ATOM 479 C CA . THR A 1 62 ? -14.531 18.625 19.562 1 97.31 62 THR A CA 1
ATOM 480 C C . THR A 1 62 ? -14.773 17.641 20.719 1 97.31 62 THR A C 1
ATOM 482 O O . THR A 1 62 ? -14.078 16.641 20.828 1 97.31 62 THR A O 1
ATOM 485 N N . GLU A 1 63 ? -15.789 17.859 21.5 1 96 63 GLU A N 1
ATOM 486 C CA . GLU A 1 63 ? -16.078 17.031 22.656 1 96 63 GLU A CA 1
ATOM 487 C C . GLU A 1 63 ? -16.547 15.633 22.234 1 96 63 GLU A C 1
ATOM 489 O O . GLU A 1 63 ? -16.109 14.633 22.797 1 96 63 GLU A O 1
ATOM 494 N N . LYS A 1 64 ? -17.391 15.594 21.219 1 96.38 64 LYS A N 1
ATOM 495 C CA . LYS A 1 64 ? -17.891 14.312 20.734 1 96.38 64 LYS A CA 1
ATOM 496 C C . LYS A 1 64 ? -16.766 13.477 20.125 1 96.38 64 LYS A C 1
ATOM 498 O O . LYS A 1 64 ? -16.719 12.258 20.312 1 96.38 64 LYS A O 1
ATOM 503 N N . PHE A 1 65 ? -15.922 14.117 19.453 1 97.69 65 PHE A N 1
ATOM 504 C CA . PHE A 1 65 ? -14.773 13.469 18.828 1 97.69 65 PHE A CA 1
ATOM 505 C C . PHE A 1 65 ? -13.859 12.852 19.891 1 97.69 65 PHE A C 1
ATOM 507 O O . PHE A 1 65 ? -13.531 11.672 19.812 1 97.69 65 PHE A O 1
ATOM 514 N N . VAL A 1 66 ? -13.531 13.609 20.875 1 97.06 66 VAL A N 1
ATOM 515 C CA . VAL A 1 66 ? -12.633 13.164 21.938 1 97.06 66 VAL A CA 1
ATOM 516 C C . VAL A 1 66 ? -13.273 12.008 22.703 1 97.06 66 VAL A C 1
ATOM 518 O O . VAL A 1 66 ? -12.609 11.016 23 1 97.06 66 VAL A O 1
ATOM 521 N N . ASN A 1 67 ? -14.555 12.125 23.016 1 96.31 67 ASN A N 1
ATOM 522 C CA . ASN A 1 67 ? -15.258 11.062 23.719 1 96.31 67 ASN A CA 1
ATOM 523 C C . ASN A 1 67 ? -15.289 9.773 22.906 1 96.31 67 ASN A C 1
ATOM 525 O O . ASN A 1 67 ? -15.18 8.68 23.453 1 96.31 67 ASN A O 1
ATOM 529 N N . TYR A 1 68 ? -15.469 9.969 21.594 1 96.69 68 TYR A N 1
ATOM 530 C CA . TYR A 1 68 ? -15.477 8.805 20.703 1 96.69 68 TYR A CA 1
ATOM 531 C C . TYR A 1 68 ? -14.148 8.062 20.781 1 96.69 68 TYR A C 1
ATOM 533 O O . TYR A 1 68 ? -14.125 6.832 20.891 1 96.69 68 TYR A O 1
ATOM 541 N N . VAL A 1 69 ? -13.031 8.781 20.719 1 97.25 69 VAL A N 1
ATOM 542 C CA . VAL A 1 69 ? -11.695 8.188 20.734 1 97.25 69 VAL A CA 1
ATOM 543 C C . VAL A 1 69 ? -11.414 7.582 22.109 1 97.25 69 VAL A C 1
ATOM 545 O O . VAL A 1 69 ? -10.914 6.461 22.203 1 97.25 69 VAL A O 1
ATOM 548 N N . LYS A 1 70 ? -11.75 8.289 23.172 1 95.12 70 LYS A N 1
ATOM 549 C CA . LYS A 1 70 ? -11.492 7.832 24.547 1 95.12 70 LYS A CA 1
ATOM 550 C C . LYS A 1 70 ? -12.234 6.531 24.828 1 95.12 70 LYS A C 1
ATOM 552 O O . LYS A 1 70 ? -11.727 5.668 25.547 1 95.12 70 LYS A O 1
ATOM 557 N N . ASN A 1 71 ? -13.375 6.422 24.266 1 95.88 71 ASN A N 1
ATOM 558 C CA . ASN A 1 71 ? -14.203 5.242 24.484 1 95.88 71 ASN A CA 1
ATOM 559 C C . ASN A 1 71 ? -13.602 4.004 23.828 1 95.88 71 ASN A C 1
ATOM 561 O O . ASN A 1 71 ? -13.992 2.877 24.141 1 95.88 71 ASN A O 1
ATOM 565 N N . LYS A 1 72 ? -12.711 4.238 22.969 1 94.75 72 LYS A N 1
ATOM 566 C CA . LYS A 1 72 ? -12.078 3.109 22.281 1 94.75 72 LYS A CA 1
ATOM 567 C C . LYS A 1 72 ? -10.891 2.58 23.078 1 94.75 72 LYS A C 1
ATOM 569 O O . LYS A 1 72 ? -10.281 1.578 22.688 1 94.75 72 LYS A O 1
ATOM 574 N N . ASN A 1 73 ? -10.539 3.117 24.125 1 88.69 73 ASN A N 1
ATOM 575 C CA . ASN A 1 73 ? -9.516 2.703 25.078 1 88.69 73 ASN A CA 1
ATOM 576 C C . ASN A 1 73 ? -8.164 2.521 24.406 1 88.69 73 ASN A C 1
ATOM 578 O O . ASN A 1 73 ? -7.512 1.488 24.562 1 88.69 73 ASN A O 1
ATOM 582 N N . ALA A 1 74 ? -7.797 3.479 23.609 1 83.12 74 ALA A N 1
ATOM 583 C CA . ALA A 1 74 ? -6.473 3.375 23 1 83.12 74 ALA A CA 1
ATOM 584 C C . ALA A 1 74 ? -5.477 4.301 23.703 1 83.12 74 ALA A C 1
ATOM 586 O O . ALA A 1 74 ? -5.707 5.512 23.797 1 83.12 74 ALA A O 1
ATOM 587 N N . ASN A 1 75 ? -4.395 3.756 24.156 1 87.81 75 ASN A N 1
ATOM 588 C CA . ASN A 1 75 ? -3.482 4.492 25.031 1 87.81 75 ASN A CA 1
ATOM 589 C C . ASN A 1 75 ? -2.393 5.199 24.234 1 87.81 75 ASN A C 1
ATOM 591 O O . ASN A 1 75 ? -1.66 6.031 24.766 1 87.81 75 ASN A O 1
ATOM 595 N N . LYS A 1 76 ? -2.244 4.918 22.984 1 95.75 76 LYS A N 1
ATOM 596 C CA . LYS A 1 76 ? -1.162 5.535 22.219 1 95.75 76 LYS A CA 1
ATOM 597 C C . LYS A 1 76 ? -1.71 6.387 21.078 1 95.75 76 LYS A C 1
ATOM 599 O O . LYS A 1 76 ? -1.061 6.535 20.047 1 95.75 76 LYS A O 1
ATOM 604 N N . ILE A 1 77 ? -2.971 6.844 21.266 1 97.5 77 ILE A N 1
ATOM 605 C CA . ILE A 1 77 ? -3.57 7.773 20.328 1 97.5 77 ILE A CA 1
ATOM 606 C C . ILE A 1 77 ? -3.477 9.195 20.859 1 97.5 77 ILE A C 1
ATOM 608 O O . ILE A 1 77 ? -3.842 9.453 22.016 1 97.5 77 ILE A O 1
ATOM 612 N N . PHE A 1 78 ? -2.977 10.094 20.094 1 97.62 78 PHE A N 1
ATOM 613 C CA . PHE A 1 78 ? -2.857 11.508 20.453 1 97.62 78 PHE A CA 1
ATOM 614 C C . PHE A 1 78 ? -3.762 12.367 19.578 1 97.62 78 PHE A C 1
ATOM 616 O O . PHE A 1 78 ? -3.898 12.109 18.375 1 97.62 78 PHE A O 1
ATOM 623 N N . LEU A 1 79 ? -4.391 13.305 20.172 1 97.94 79 LEU A N 1
ATOM 624 C CA . LEU A 1 79 ? -5.301 14.203 19.469 1 97.94 79 LEU A CA 1
ATOM 625 C C . LEU A 1 79 ? -4.641 15.547 19.203 1 97.94 79 LEU A C 1
ATOM 627 O O . LEU A 1 79 ? -4.012 16.125 20.094 1 97.94 79 LEU A O 1
ATOM 631 N N . ALA A 1 80 ? -4.754 15.969 17.984 1 98.31 80 ALA A N 1
ATOM 632 C CA . ALA A 1 80 ? -4.102 17.219 17.609 1 98.31 80 ALA A CA 1
ATOM 633 C C . ALA A 1 80 ? -5.047 18.109 16.797 1 98.31 80 ALA A C 1
ATOM 635 O O . ALA A 1 80 ? -5.867 17.609 16.031 1 98.31 80 ALA A O 1
ATOM 636 N N . ARG A 1 81 ? -4.98 19.422 17.047 1 98.19 81 ARG A N 1
ATOM 637 C CA . ARG A 1 81 ? -5.57 20.422 16.156 1 98.19 81 ARG A CA 1
ATOM 638 C C . ARG A 1 81 ? -4.648 20.719 14.984 1 98.19 81 ARG A C 1
ATOM 640 O O . ARG A 1 81 ? -3.457 20.969 15.172 1 98.19 81 ARG A O 1
ATOM 647 N N . ASP A 1 82 ? -5.207 20.484 13.781 1 96 82 ASP A N 1
ATOM 648 C CA . ASP A 1 82 ? -4.52 20.922 12.578 1 96 82 ASP A CA 1
ATOM 649 C C . ASP A 1 82 ? -5.074 22.266 12.078 1 96 82 ASP A C 1
ATOM 651 O O . ASP A 1 82 ? -6.277 22.516 12.18 1 96 82 ASP A O 1
ATOM 655 N N . HIS A 1 83 ? -4.148 23.141 11.664 1 92.69 83 HIS A N 1
ATOM 656 C CA . HIS A 1 83 ? -4.543 24.438 11.125 1 92.69 83 HIS A CA 1
ATOM 657 C C . HIS A 1 83 ? -5.367 25.219 12.141 1 92.69 83 HIS A C 1
ATOM 659 O O . HIS A 1 83 ? -6.473 25.672 11.828 1 92.69 83 HIS A O 1
ATOM 665 N N . GLY A 1 84 ? -4.77 25.344 13.32 1 94.38 84 GLY A N 1
ATOM 666 C CA . GLY A 1 84 ? -5.383 26.188 14.344 1 94.38 84 GLY A CA 1
ATOM 667 C C . GLY A 1 84 ? -5 27.656 14.227 1 94.38 84 GLY A C 1
ATOM 668 O O . GLY A 1 84 ? -3.824 28 14.336 1 94.38 84 GLY A O 1
ATOM 669 N N . GLY A 1 85 ? -5.879 28.531 13.82 1 94.56 85 GLY A N 1
ATOM 670 C CA . GLY A 1 85 ? -5.602 29.953 13.68 1 94.56 85 GLY A CA 1
ATOM 671 C C . GLY A 1 85 ? -6.766 30.734 13.109 1 94.56 85 GLY A C 1
ATOM 672 O O . GLY A 1 85 ? -7.891 30.219 13.047 1 94.56 85 GLY A O 1
ATOM 673 N N . LEU A 1 86 ? -6.453 31.984 12.719 1 95.38 86 LEU A N 1
ATOM 674 C CA . LEU A 1 86 ? -7.461 32.906 12.195 1 95.38 86 LEU A CA 1
ATOM 675 C C . LEU A 1 86 ? -7.914 32.469 10.805 1 95.38 86 LEU A C 1
ATOM 677 O O . LEU A 1 86 ? -7.098 32.062 9.977 1 95.38 86 LEU A O 1
ATOM 681 N N . TRP A 1 87 ? -9.227 32.562 10.57 1 94.25 87 TRP A N 1
ATOM 682 C CA . TRP A 1 87 ? -9.836 32.312 9.266 1 94.25 87 TRP A CA 1
ATOM 683 C C . TRP A 1 87 ? -9.633 30.875 8.828 1 94.25 87 TRP A C 1
ATOM 685 O O . TRP A 1 87 ? -9.547 30.594 7.625 1 94.25 87 TRP A O 1
ATOM 695 N N . GLN A 1 88 ? -9.398 29.953 9.852 1 92.5 88 GLN A N 1
ATOM 696 C CA . GLN A 1 88 ? -9.297 28.516 9.57 1 92.5 88 GLN A CA 1
ATOM 697 C C . GLN A 1 88 ? -10.633 27.812 9.797 1 92.5 88 GLN A C 1
ATOM 699 O O . GLN A 1 88 ? -10.812 26.672 9.375 1 92.5 88 GLN A O 1
ATOM 704 N N . GLY A 1 89 ? -11.492 28.438 10.445 1 90.5 89 GLY A N 1
ATOM 705 C CA . GLY A 1 89 ? -12.82 27.891 10.688 1 90.5 89 GLY A CA 1
ATOM 706 C C . GLY A 1 89 ? -13.844 28.312 9.648 1 90.5 89 GLY A C 1
ATOM 707 O O . GLY A 1 89 ? -13.773 29.438 9.133 1 90.5 89 GLY A O 1
ATOM 708 N N . ILE A 1 90 ? -14.805 27.5 9.477 1 87.31 90 ILE A N 1
ATOM 709 C CA . ILE A 1 90 ? -15.82 27.734 8.453 1 87.31 90 ILE A CA 1
ATOM 710 C C . ILE A 1 90 ? -16.594 29 8.797 1 87.31 90 ILE A C 1
ATOM 712 O O . ILE A 1 90 ? -16.844 29.844 7.926 1 87.31 90 ILE A O 1
ATOM 716 N N . SER A 1 91 ? -16.953 29.172 10.008 1 89.75 91 SER A N 1
ATOM 717 C CA . SER A 1 91 ? -17.781 30.281 10.445 1 89.75 91 SER A CA 1
ATOM 718 C C . SER A 1 91 ? -17.062 31.609 10.258 1 89.75 91 SER A C 1
ATOM 720 O O . SER A 1 91 ? -17.688 32.625 9.969 1 89.75 91 SER A O 1
ATOM 722 N N . GLU A 1 92 ? -15.75 31.672 10.445 1 93 92 GLU A N 1
ATOM 723 C CA . GLU A 1 92 ? -14.977 32.906 10.297 1 93 92 GLU A CA 1
ATOM 724 C C . GLU A 1 92 ? -15.008 33.406 8.852 1 93 92 GLU A C 1
ATOM 726 O O . GLU A 1 92 ? -15.148 34.594 8.609 1 93 92 GLU A O 1
ATOM 731 N N . ILE A 1 93 ? -14.906 32.438 7.988 1 90.25 93 ILE A N 1
ATOM 732 C CA . ILE A 1 93 ? -14.883 32.75 6.566 1 90.25 93 ILE A CA 1
ATOM 733 C C . ILE A 1 93 ? -16.281 33.188 6.109 1 90.25 93 ILE A C 1
ATOM 735 O O . ILE A 1 93 ? -16.453 34.188 5.449 1 90.25 93 ILE A O 1
ATOM 739 N N . GLU A 1 94 ? -17.25 32.375 6.465 1 91.62 94 GLU A N 1
ATOM 740 C CA . GLU A 1 94 ? -18.625 32.625 6.043 1 91.62 94 GLU A CA 1
ATOM 741 C C . GLU A 1 94 ? -19.125 33.969 6.547 1 91.62 94 GLU A C 1
ATOM 743 O O . GLU A 1 94 ? -19.891 34.656 5.859 1 91.62 94 GLU A O 1
ATOM 748 N N . ASN A 1 95 ? -18.688 34.344 7.719 1 94.69 95 ASN A N 1
ATOM 749 C CA . ASN A 1 95 ? -19.141 35.594 8.312 1 94.69 95 ASN A CA 1
ATOM 750 C C . ASN A 1 95 ? -18.172 36.75 8.031 1 94.69 95 ASN A C 1
ATOM 752 O O . ASN A 1 95 ? -18.359 37.875 8.508 1 94.69 95 ASN A O 1
ATOM 756 N N . ASN A 1 96 ? -17.156 36.469 7.266 1 95.88 96 ASN A N 1
ATOM 757 C CA . ASN A 1 96 ? -16.172 37.469 6.875 1 95.88 96 ASN A CA 1
ATOM 758 C C . ASN A 1 96 ? -15.641 38.25 8.078 1 95.88 96 ASN A C 1
ATOM 760 O O . ASN A 1 96 ? -15.703 39.469 8.102 1 95.88 96 ASN A O 1
ATOM 764 N N . LEU A 1 97 ? -15.219 37.562 9.102 1 96.88 97 LEU A N 1
ATOM 765 C CA . LEU A 1 97 ? -14.742 38.188 10.336 1 96.88 97 LEU A CA 1
ATOM 766 C C . LEU A 1 97 ? -13.477 39 10.078 1 96.88 97 LEU A C 1
ATOM 768 O O . LEU A 1 97 ? -12.633 38.594 9.273 1 96.88 97 LEU A O 1
ATOM 772 N N . ASN A 1 98 ? -13.391 40.094 10.812 1 96.81 98 ASN A N 1
ATOM 773 C CA . ASN A 1 98 ? -12.148 40.875 10.75 1 96.81 98 ASN A CA 1
ATOM 774 C C . ASN A 1 98 ? -11.047 40.219 11.586 1 96.81 98 ASN A C 1
ATOM 776 O O . ASN A 1 98 ? -11.266 39.188 12.219 1 96.81 98 ASN 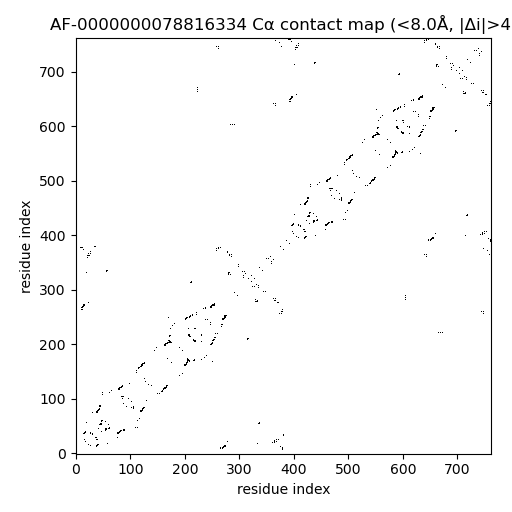A O 1
ATOM 780 N N . ILE A 1 99 ? -9.875 40.812 11.578 1 96.38 99 ILE A N 1
ATOM 781 C CA . ILE A 1 99 ? -8.688 40.25 12.203 1 96.38 99 ILE A CA 1
ATOM 782 C C . ILE A 1 99 ? -8.922 40.094 13.695 1 96.38 99 ILE A C 1
ATOM 784 O O . ILE A 1 99 ? -8.633 39.031 14.258 1 96.38 99 ILE A O 1
ATOM 788 N N . LEU A 1 100 ? -9.445 41.062 14.352 1 97.12 100 LEU A N 1
ATOM 789 C CA . LEU A 1 100 ? -9.648 41.031 15.797 1 97.12 100 LEU A CA 1
ATOM 790 C C . LEU A 1 100 ? -10.648 39.938 16.172 1 97.12 100 LEU A C 1
ATOM 792 O O . LEU A 1 100 ? -10.398 39.188 17.109 1 97.12 100 LEU A O 1
ATOM 796 N N . ASP A 1 101 ? -11.758 39.906 15.484 1 97.44 101 ASP A N 1
ATOM 797 C CA . ASP A 1 101 ? -12.797 38.938 15.781 1 97.44 101 ASP A CA 1
ATOM 798 C C . ASP A 1 101 ? -12.32 37.531 15.453 1 97.44 101 ASP A C 1
ATOM 800 O O . ASP A 1 101 ? -12.672 36.562 16.141 1 97.44 101 ASP A O 1
ATOM 804 N N . SER A 1 102 ? -11.617 37.438 14.375 1 96.88 102 SER A N 1
ATOM 805 C CA . SER A 1 102 ? -11.062 36.125 14.008 1 96.88 102 SER A CA 1
ATOM 806 C C . SER A 1 102 ? -10.07 35.625 15.055 1 96.88 102 SER A C 1
ATOM 808 O O . SER A 1 102 ? -10.008 34.438 15.328 1 96.88 102 SER A O 1
ATOM 810 N N . MET A 1 103 ? -9.266 36.531 15.617 1 97.88 103 MET A N 1
ATOM 811 C CA . MET A 1 103 ? -8.32 36.188 16.672 1 97.88 103 MET A CA 1
ATOM 812 C C . MET A 1 103 ? -9.062 35.688 17.922 1 97.88 103 MET A C 1
ATOM 814 O O . MET A 1 103 ? -8.664 34.688 18.516 1 97.88 103 MET A O 1
ATOM 818 N N . ILE A 1 104 ? -10.125 36.344 18.266 1 97.94 104 ILE A N 1
ATOM 819 C CA . ILE A 1 104 ? -10.938 35.938 19.406 1 97.94 104 ILE A CA 1
ATOM 820 C C . ILE A 1 104 ? -11.531 34.562 19.156 1 97.94 104 ILE A C 1
ATOM 822 O O . ILE A 1 104 ? -11.508 33.688 20.031 1 97.94 104 ILE A O 1
ATOM 826 N N . SER A 1 105 ? -12.039 34.375 17.953 1 97.06 105 SER A N 1
ATOM 827 C CA . SER A 1 105 ? -12.625 33.094 17.562 1 97.06 105 SER A CA 1
ATOM 828 C C . SER A 1 105 ? -11.594 31.984 17.625 1 97.06 105 SER A C 1
ATOM 830 O O . SER A 1 105 ? -11.875 30.906 18.172 1 97.06 105 SER A O 1
ATOM 832 N N . ALA A 1 106 ? -10.406 32.219 17.078 1 97.31 106 ALA A N 1
ATOM 833 C CA . ALA A 1 106 ? -9.344 31.234 17.078 1 97.31 106 ALA A CA 1
ATOM 834 C C . ALA A 1 106 ? -8.938 30.875 18.5 1 97.31 106 ALA A C 1
ATOM 836 O O . ALA A 1 106 ? -8.781 29.688 18.828 1 97.31 106 ALA A O 1
ATOM 837 N N . LYS A 1 107 ? -8.758 31.891 19.328 1 98.31 107 LYS A N 1
ATOM 838 C CA . LYS A 1 107 ? -8.391 31.656 20.719 1 98.31 107 LYS A CA 1
ATOM 839 C C . LYS A 1 107 ? -9.438 30.781 21.422 1 98.31 107 LYS A C 1
ATOM 841 O O . LYS A 1 107 ? -9.086 29.844 22.125 1 98.31 107 LYS A O 1
ATOM 846 N N . LYS A 1 108 ? -10.688 31.094 21.172 1 98 108 LYS A N 1
ATOM 847 C CA . LYS A 1 108 ? -11.766 30.344 21.812 1 98 108 LYS A CA 1
ATOM 848 C C . LYS A 1 108 ? -11.781 28.891 21.359 1 98 108 LYS A C 1
ATOM 850 O O . LYS A 1 108 ? -12.008 27.984 22.172 1 98 108 LYS A O 1
ATOM 855 N N . SER A 1 109 ? -11.617 28.656 20.078 1 97.62 109 SER A N 1
ATOM 856 C CA . SER A 1 109 ? -11.555 27.297 19.547 1 97.62 109 SER A CA 1
ATOM 857 C C . SER A 1 109 ? -10.406 26.516 20.172 1 97.62 109 SER A C 1
ATOM 859 O O . SER A 1 109 ? -10.586 25.359 20.578 1 97.62 109 SER A O 1
ATOM 861 N N . LEU A 1 110 ? -9.242 27.141 20.297 1 98.31 110 LEU A N 1
ATOM 862 C CA . LEU A 1 110 ? -8.062 26.5 20.875 1 98.31 110 LEU A CA 1
ATOM 863 C C . LEU A 1 110 ? -8.266 26.234 22.359 1 98.31 110 LEU A C 1
ATOM 865 O O . LEU A 1 110 ? -7.801 25.219 22.875 1 98.31 110 LEU A O 1
ATOM 869 N N . GLU A 1 111 ? -8.93 27.156 23.062 1 98.62 111 GLU A N 1
ATOM 870 C CA . GLU A 1 111 ? -9.281 26.922 24.453 1 98.62 111 GLU A CA 1
ATOM 871 C C . GLU A 1 111 ? -10.133 25.672 24.609 1 98.62 111 GLU A C 1
ATOM 873 O O . GLU A 1 111 ? -9.914 24.875 25.516 1 98.62 111 GLU A O 1
ATOM 878 N N . ASN A 1 112 ? -11.102 25.547 23.719 1 98.06 112 ASN A N 1
ATOM 879 C CA . ASN A 1 112 ? -11.961 24.359 23.75 1 98.06 112 ASN A CA 1
ATOM 880 C C . ASN A 1 112 ? -11.172 23.078 23.5 1 98.06 112 ASN A C 1
ATOM 882 O O . ASN A 1 112 ? -11.461 22.047 24.109 1 98.06 112 ASN A O 1
ATOM 886 N N . ASP A 1 113 ? -10.234 23.156 22.594 1 98.19 113 ASP A N 1
ATOM 887 C CA . ASP A 1 113 ? -9.367 22 22.344 1 98.19 113 ASP A CA 1
ATOM 888 C C . ASP A 1 113 ? -8.602 21.609 23.609 1 98.19 113 ASP A C 1
ATOM 890 O O . ASP A 1 113 ? -8.5 20.438 23.938 1 98.19 113 ASP A O 1
ATOM 894 N N . ILE A 1 114 ? -8.023 22.625 24.297 1 98.5 114 ILE A N 1
ATOM 895 C CA . ILE A 1 114 ? -7.242 22.406 25.516 1 98.5 114 ILE A CA 1
ATOM 896 C C . ILE A 1 114 ? -8.125 21.766 26.578 1 98.5 114 ILE A C 1
ATOM 898 O O . ILE A 1 114 ? -7.73 20.781 27.203 1 98.5 114 ILE A O 1
ATOM 902 N N . LEU A 1 115 ? -9.312 22.281 26.734 1 98.06 115 LEU A N 1
ATOM 903 C CA . LEU A 1 115 ? -10.227 21.766 27.75 1 98.06 115 LEU A CA 1
ATOM 904 C C . LEU A 1 115 ? -10.672 20.344 27.391 1 98.06 115 LEU A C 1
ATOM 906 O O . LEU A 1 115 ? -10.914 19.531 28.297 1 98.06 115 LEU A O 1
ATOM 910 N N . ALA A 1 116 ? -10.766 20.031 26.109 1 96.81 116 ALA A N 1
ATOM 911 C CA . ALA A 1 116 ? -11.172 18.703 25.641 1 96.81 116 ALA A CA 1
ATOM 912 C C . ALA A 1 116 ? -10.008 17.719 25.703 1 96.81 116 ALA A C 1
ATOM 914 O O . ALA A 1 116 ? -10.164 16.531 25.375 1 96.81 116 ALA A O 1
ATOM 915 N N . GLU A 1 117 ? -8.789 18.203 26.031 1 95.12 117 GLU A N 1
ATOM 916 C CA . GLU A 1 117 ? -7.609 17.375 26.297 1 95.12 117 GLU A CA 1
ATOM 917 C C . GLU A 1 117 ? -6.918 16.969 25 1 95.12 117 GLU A C 1
ATOM 919 O O . GLU A 1 117 ? -6.445 15.844 24.875 1 95.12 117 GLU A O 1
ATOM 924 N N . PHE A 1 118 ? -6.945 17.828 23.984 1 97.69 118 PHE A N 1
ATOM 925 C CA . PHE A 1 118 ? -6.031 17.656 22.859 1 97.69 118 PHE A CA 1
ATOM 926 C C . PHE A 1 118 ? -4.586 17.641 23.344 1 97.69 118 PHE A C 1
ATOM 928 O O . PHE A 1 118 ? -4.254 18.234 24.359 1 97.69 118 PHE A O 1
ATOM 935 N N . ASN A 1 119 ? -3.77 16.922 22.609 1 97.25 119 ASN A N 1
ATOM 936 C CA . ASN A 1 119 ? -2.363 16.797 22.984 1 97.25 119 ASN A CA 1
ATOM 937 C C . ASN A 1 119 ? -1.499 17.828 22.266 1 97.25 119 ASN A C 1
ATOM 939 O O . ASN A 1 119 ? -0.489 18.281 22.812 1 97.25 119 ASN A O 1
ATOM 943 N N . PHE A 1 120 ? -1.877 18.141 21.016 1 98.12 120 PHE A N 1
ATOM 944 C CA . PHE A 1 120 ? -1.091 19.031 20.172 1 98.12 120 PHE A CA 1
ATOM 945 C C . PHE A 1 120 ? -1.966 20.141 19.594 1 98.12 120 PHE A C 1
ATOM 947 O O . PHE A 1 120 ? -3.115 19.906 19.219 1 98.12 120 PHE A O 1
ATOM 954 N N . LEU A 1 121 ? -1.415 21.359 19.531 1 98.38 121 LEU A N 1
ATOM 955 C CA . LEU A 1 121 ? -2.057 22.469 18.859 1 98.38 121 LEU A CA 1
ATOM 956 C C . LEU A 1 121 ? -1.156 23.031 17.75 1 98.38 121 LEU A C 1
ATOM 958 O O . LEU A 1 121 ? -0.064 23.531 18.047 1 98.38 121 LEU A O 1
ATOM 962 N N . HIS A 1 122 ? -1.593 22.922 16.516 1 97.94 122 HIS A N 1
ATOM 963 C CA . HIS A 1 122 ? -0.926 23.594 15.406 1 97.94 122 HIS A CA 1
ATOM 964 C C . HIS A 1 122 ? -1.4 25.031 15.273 1 97.94 122 HIS A C 1
ATOM 966 O O . HIS A 1 122 ? -2.549 25.281 14.891 1 97.94 122 HIS A O 1
ATOM 972 N N . LEU A 1 123 ? -0.597 25.969 15.641 1 97.69 123 LEU A N 1
ATOM 973 C CA . LEU A 1 123 ? -0.905 27.391 15.508 1 97.69 123 LEU A CA 1
ATOM 974 C C . LEU A 1 123 ? -0.504 27.906 14.133 1 97.69 123 LEU A C 1
ATOM 976 O O . LEU A 1 123 ? 0.686 27.984 13.82 1 97.69 123 LEU A O 1
ATOM 980 N N . ASP A 1 124 ? -1.527 28.219 13.32 1 94.19 124 ASP A N 1
ATOM 981 C CA . ASP A 1 124 ? -1.317 28.547 11.914 1 94.19 124 ASP A CA 1
ATOM 982 C C . ASP A 1 124 ? -2.033 29.844 11.547 1 94.19 124 ASP A C 1
ATOM 984 O O . ASP A 1 124 ? -3.141 29.828 11.008 1 94.19 124 ASP A O 1
ATOM 988 N N . PRO A 1 125 ? -1.436 31.016 11.773 1 95.06 125 PRO A N 1
ATOM 989 C CA . PRO A 1 125 ? -2.041 32.312 11.422 1 95.06 125 PRO A CA 1
ATOM 990 C C . PRO A 1 125 ? -1.639 32.781 10.031 1 95.06 125 PRO A C 1
ATOM 992 O O . PRO A 1 125 ? -1.394 34 9.844 1 95.06 125 PRO A O 1
ATOM 995 N N . SER A 1 126 ? -1.555 31.875 9.062 1 90.25 126 SER A N 1
ATOM 996 C CA . SER A 1 126 ? -0.921 32.188 7.789 1 90.25 126 SER A CA 1
ATOM 997 C C . SER A 1 126 ? -1.962 32.5 6.711 1 90.25 126 SER A C 1
ATOM 999 O O . SER A 1 126 ? -1.625 32.625 5.531 1 90.25 126 SER A O 1
ATOM 1001 N N . ILE A 1 127 ? -3.203 32.594 7.078 1 92.25 127 ILE A N 1
ATOM 1002 C CA . ILE A 1 127 ? -4.23 32.875 6.086 1 92.25 127 ILE A CA 1
ATOM 1003 C C . ILE A 1 127 ? -4.469 34.375 6.023 1 92.25 127 ILE A C 1
ATOM 1005 O O . ILE A 1 127 ? -4.77 35.031 7.043 1 92.25 127 ILE A O 1
ATOM 1009 N N . PRO A 1 128 ? -4.359 34.969 4.789 1 92.81 128 PRO A N 1
ATOM 1010 C CA . PRO A 1 128 ? -4.695 36.375 4.668 1 92.81 128 PRO A CA 1
ATOM 1011 C C . PRO A 1 128 ? -6.176 36.656 4.922 1 92.81 128 PRO A C 1
ATOM 1013 O O . PRO A 1 128 ? -7.039 35.906 4.441 1 92.81 128 PRO A O 1
ATOM 1016 N N . ILE A 1 129 ? -6.422 37.656 5.66 1 94.44 129 ILE A N 1
ATOM 1017 C CA . ILE A 1 129 ? -7.785 38.031 6.02 1 94.44 129 ILE A CA 1
ATOM 1018 C C . ILE A 1 129 ? -8.219 39.25 5.219 1 94.44 129 ILE A C 1
ATOM 1020 O O . ILE A 1 129 ? -7.496 40.25 5.168 1 94.44 129 ILE A O 1
ATOM 1024 N N . GLN A 1 130 ? -9.312 39.125 4.566 1 93.94 130 GLN A N 1
ATOM 1025 C CA . GLN A 1 130 ? -9.93 40.188 3.801 1 93.94 130 GLN A CA 1
ATOM 1026 C C . GLN A 1 130 ? -8.938 40.812 2.814 1 93.94 130 GLN A C 1
ATOM 1028 O O . GLN A 1 130 ? -8.836 42.031 2.713 1 93.94 130 GLN A O 1
ATOM 1033 N N . GLY A 1 131 ? -8.125 40.031 2.244 1 87.94 131 GLY A N 1
ATOM 1034 C CA . GLY A 1 131 ? -7.227 40.438 1.173 1 87.94 131 GLY A CA 1
ATOM 1035 C C . GLY A 1 131 ? -6.012 41.188 1.667 1 87.94 131 GLY A C 1
ATOM 1036 O O . GLY A 1 131 ? -5.324 41.844 0.882 1 87.94 131 GLY A O 1
ATOM 1037 N N . GLU A 1 132 ? -5.68 41.031 2.877 1 91.88 132 GLU A N 1
ATOM 1038 C CA . GLU A 1 132 ? -4.512 41.75 3.402 1 91.88 132 GLU A CA 1
ATOM 1039 C C . GLU A 1 132 ? -3.223 41.188 2.793 1 91.88 132 GLU A C 1
ATOM 1041 O O . GLU A 1 132 ? -3.178 40.062 2.336 1 91.88 132 GLU A O 1
ATOM 1046 N N . ASN A 1 133 ? -2.264 42.156 2.705 1 91.19 133 ASN A N 1
ATOM 1047 C CA . ASN A 1 133 ? -0.908 41.688 2.424 1 91.19 133 ASN A CA 1
ATOM 1048 C C . ASN A 1 133 ? -0.248 41.094 3.666 1 91.19 133 ASN A C 1
ATOM 1050 O O . ASN A 1 133 ? 0.203 41.844 4.547 1 91.19 133 ASN A O 1
ATOM 1054 N N . LEU A 1 134 ? -0.198 39.906 3.721 1 90.62 134 LEU A N 1
ATOM 1055 C CA . LEU A 1 134 ? 0.289 39.188 4.898 1 90.62 134 LEU A CA 1
ATOM 1056 C C . LEU A 1 134 ? 1.804 39.031 4.852 1 90.62 134 LEU A C 1
ATOM 1058 O O . LEU A 1 134 ? 2.326 38.281 4.031 1 90.62 134 LEU A O 1
ATOM 1062 N N . THR A 1 135 ? 2.566 39.812 5.652 1 90.38 135 THR A N 1
ATOM 1063 C CA . THR A 1 135 ? 4.02 39.719 5.746 1 90.38 135 THR A CA 1
ATOM 1064 C C . THR A 1 135 ? 4.422 38.719 6.836 1 90.38 135 THR A C 1
ATOM 1066 O O . THR A 1 135 ? 3.619 38.406 7.715 1 90.38 135 THR A O 1
ATOM 1069 N N . ILE A 1 136 ? 5.633 38.281 6.84 1 91.44 136 ILE A N 1
ATOM 1070 C CA . ILE A 1 136 ? 6.133 37.312 7.828 1 91.44 136 ILE A CA 1
ATOM 1071 C C . ILE A 1 136 ? 6.051 37.938 9.227 1 91.44 136 ILE A C 1
ATOM 1073 O O . ILE A 1 136 ? 5.777 37.25 10.203 1 91.44 136 ILE A O 1
ATOM 1077 N N . ASP A 1 137 ? 6.238 39.219 9.336 1 94.25 137 ASP A N 1
ATOM 1078 C CA . ASP A 1 137 ? 6.184 39.875 10.625 1 94.25 137 ASP A CA 1
ATOM 1079 C C . ASP A 1 137 ? 4.766 39.875 11.195 1 94.25 137 ASP A C 1
ATOM 1081 O O . ASP A 1 137 ? 4.574 39.688 12.398 1 94.25 137 ASP A O 1
ATOM 1085 N N . LYS A 1 138 ? 3.791 40.156 10.312 1 94.44 138 LYS A N 1
ATOM 1086 C CA . LYS A 1 138 ? 2.398 40.062 10.742 1 94.44 138 LYS A CA 1
ATOM 1087 C C . LYS A 1 138 ? 2.035 38.656 11.188 1 94.44 138 LYS A C 1
ATOM 1089 O O . LYS A 1 138 ? 1.342 38.469 12.195 1 94.44 138 LYS A O 1
ATOM 1094 N N . ILE A 1 139 ? 2.506 37.719 10.453 1 95.06 139 ILE A N 1
ATOM 1095 C CA . ILE A 1 139 ? 2.25 36.312 10.766 1 95.06 139 ILE A CA 1
ATOM 1096 C C . ILE A 1 139 ? 2.854 35.969 12.125 1 95.06 139 ILE A C 1
ATOM 1098 O O . ILE A 1 139 ? 2.199 35.344 12.961 1 95.06 139 ILE A O 1
ATOM 1102 N N . LEU A 1 140 ? 4.102 36.438 12.359 1 96.44 140 LEU A N 1
ATOM 1103 C CA . LEU A 1 140 ? 4.789 36.125 13.617 1 96.44 140 LEU A CA 1
ATOM 1104 C C . LEU A 1 140 ? 4.078 36.812 14.789 1 96.44 140 LEU A C 1
ATOM 1106 O O . LEU A 1 140 ? 3.947 36.219 15.859 1 96.44 140 LEU A O 1
ATOM 1110 N N . ASN A 1 141 ? 3.637 38 14.586 1 96.81 141 ASN A N 1
ATOM 1111 C CA . ASN A 1 141 ? 2.904 38.688 15.641 1 96.81 141 ASN A CA 1
ATOM 1112 C C . ASN A 1 141 ? 1.647 37.906 16.047 1 96.81 141 ASN A C 1
ATOM 1114 O O . ASN A 1 141 ? 1.371 37.75 17.234 1 96.81 141 ASN A O 1
ATOM 1118 N N . ARG A 1 142 ? 0.865 37.5 15.07 1 97.38 142 ARG A N 1
ATOM 1119 C CA . ARG A 1 142 ? -0.333 36.719 15.328 1 97.38 142 ARG A CA 1
ATOM 1120 C C . ARG A 1 142 ? 0.02 35.406 16 1 97.38 142 ARG A C 1
ATOM 1122 O O . ARG A 1 142 ? -0.677 34.969 16.922 1 97.38 142 ARG A O 1
ATOM 1129 N N . LEU A 1 143 ? 1.111 34.812 15.516 1 97.56 143 LEU A N 1
ATOM 1130 C CA . LEU A 1 143 ? 1.562 33.531 16.047 1 97.56 143 LEU A CA 1
ATOM 1131 C C . LEU A 1 143 ? 1.91 33.656 17.531 1 97.56 143 LEU A C 1
ATOM 1133 O O . LEU A 1 143 ? 1.506 32.812 18.344 1 97.56 143 LEU A O 1
ATOM 1137 N N . PHE A 1 144 ? 2.66 34.688 17.875 1 98.19 144 PHE A N 1
ATOM 1138 C CA . PHE A 1 144 ? 3.117 34.875 19.25 1 98.19 144 PHE A CA 1
ATOM 1139 C C . PHE A 1 144 ? 1.944 35.188 20.172 1 98.19 144 PHE A C 1
ATOM 1141 O O . PHE A 1 144 ? 1.936 34.75 21.328 1 98.19 144 PHE A O 1
ATOM 1148 N N . GLU A 1 145 ? 0.984 35.875 19.656 1 98.38 145 GLU A N 1
ATOM 1149 C CA . GLU A 1 145 ? -0.226 36.125 20.438 1 98.38 145 GLU A CA 1
ATOM 1150 C C . GLU A 1 145 ? -0.961 34.844 20.734 1 98.38 145 GLU A C 1
ATOM 1152 O O . GLU A 1 145 ? -1.342 34.562 21.891 1 98.38 145 GLU A O 1
ATOM 1157 N N . LEU A 1 146 ? -1.185 34 19.719 1 98.25 146 LEU A N 1
ATOM 1158 C CA . LEU A 1 146 ? -1.844 32.719 19.906 1 98.25 146 LEU A CA 1
ATOM 1159 C C . LEU A 1 146 ? -1.027 31.797 20.828 1 98.25 146 LEU A C 1
ATOM 1161 O O . LEU A 1 146 ? -1.582 31.141 21.703 1 98.25 146 LEU A O 1
ATOM 1165 N N . TYR A 1 147 ? 0.307 31.812 20.578 1 98.44 147 TYR A N 1
ATOM 1166 C CA . TYR A 1 147 ? 1.237 30.953 21.312 1 98.44 147 TYR A CA 1
ATOM 1167 C C . TYR A 1 147 ? 1.234 31.312 22.797 1 98.44 147 TYR A C 1
ATOM 1169 O O . TYR A 1 147 ? 1.038 30.438 23.641 1 98.44 147 TYR A O 1
ATOM 1177 N N . GLY A 1 148 ? 1.386 32.531 23.078 1 98.31 148 GLY A N 1
ATOM 1178 C CA . GLY A 1 148 ? 1.345 33 24.469 1 98.31 148 GLY A CA 1
ATOM 1179 C C . GLY A 1 148 ? 0.009 32.75 25.141 1 98.31 148 GLY A C 1
ATOM 1180 O O . GLY A 1 148 ? -0.039 32.281 26.281 1 98.31 148 GLY A O 1
ATOM 1181 N N . HIS A 1 149 ? -1.073 33.031 24.453 1 98.56 149 HIS A N 1
ATOM 1182 C CA . HIS A 1 149 ? -2.414 32.875 25 1 98.56 149 HIS A CA 1
ATOM 1183 C C . HIS A 1 149 ? -2.689 31.406 25.344 1 98.56 149 HIS A C 1
ATOM 1185 O O . HIS A 1 149 ? -3.168 31.094 26.438 1 98.56 149 HIS A O 1
ATOM 1191 N N . THR A 1 150 ? -2.441 30.531 24.375 1 98.5 150 THR A N 1
ATOM 1192 C CA . THR A 1 150 ? -2.775 29.109 24.547 1 98.5 150 THR A CA 1
ATOM 1193 C C . THR A 1 150 ? -1.906 28.484 25.641 1 98.5 150 THR A C 1
ATOM 1195 O O . THR A 1 150 ? -2.381 27.656 26.406 1 98.5 150 THR A O 1
ATOM 1198 N N . PHE A 1 151 ? -0.609 28.828 25.688 1 98.44 151 PHE A N 1
ATOM 1199 C CA . PHE A 1 151 ? 0.266 28.328 26.75 1 98.44 151 PHE A CA 1
ATOM 1200 C C . PHE A 1 151 ? -0.258 28.719 28.125 1 98.44 151 PHE A C 1
ATOM 1202 O O . PHE A 1 151 ? -0.371 27.891 29.016 1 98.44 151 PHE A O 1
ATOM 1209 N N . GLU A 1 152 ? -0.587 30 28.25 1 98.38 152 GLU A N 1
ATOM 1210 C CA . GLU A 1 152 ? -1.077 30.484 29.531 1 98.38 152 GLU A CA 1
ATOM 1211 C C . GLU A 1 152 ? -2.408 29.844 29.906 1 98.38 152 GLU A C 1
ATOM 1213 O O . GLU A 1 152 ? -2.633 29.5 31.062 1 98.38 152 GLU A O 1
ATOM 1218 N N . PHE A 1 153 ? -3.287 29.766 28.953 1 98.69 153 PHE A N 1
ATOM 1219 C CA . PHE A 1 153 ? -4.582 29.141 29.203 1 98.69 153 PHE A CA 1
ATOM 1220 C C . PHE A 1 153 ? -4.41 27.703 29.641 1 98.69 153 PHE A C 1
ATOM 1222 O O . PHE A 1 153 ? -5.082 27.234 30.562 1 98.69 153 PHE A O 1
ATOM 1229 N N . ALA A 1 154 ? -3.578 26.953 28.922 1 98.56 154 ALA A N 1
ATOM 1230 C CA . ALA A 1 154 ? -3.303 25.562 29.297 1 98.56 154 ALA A CA 1
ATOM 1231 C C . ALA A 1 154 ? -2.75 25.469 30.719 1 98.56 154 ALA A C 1
ATOM 1233 O O . ALA A 1 154 ? -3.18 24.625 31.5 1 98.56 154 ALA A O 1
ATOM 1234 N N . LYS A 1 155 ? -1.784 26.328 31.047 1 97.75 155 LYS A N 1
ATOM 1235 C CA . LYS A 1 155 ? -1.179 26.375 32.375 1 97.75 155 LYS A CA 1
ATOM 1236 C C . LYS A 1 155 ? -2.229 26.641 33.438 1 97.75 155 LYS A C 1
ATOM 1238 O O . LYS A 1 155 ? -2.254 25.969 34.469 1 97.75 155 LYS A O 1
ATOM 1243 N N . GLN A 1 156 ? -3.064 27.547 33.188 1 98.12 156 GLN A N 1
ATOM 1244 C CA . GLN A 1 156 ? -4.098 27.938 34.125 1 98.12 156 GLN A CA 1
ATOM 1245 C C . GLN A 1 156 ? -5.086 26.797 34.344 1 98.12 156 GLN A C 1
ATOM 1247 O O . GLN A 1 156 ? -5.711 26.719 35.406 1 98.12 156 GLN A O 1
ATOM 1252 N N . ASN A 1 157 ? -5.262 25.969 33.406 1 98.25 157 ASN A N 1
ATOM 1253 C CA . ASN A 1 157 ? -6.215 24.875 33.5 1 98.25 157 ASN A CA 1
ATOM 1254 C C . ASN A 1 157 ? -5.52 23.547 33.812 1 98.25 157 ASN A C 1
ATOM 1256 O O . ASN A 1 157 ? -6.129 22.484 33.688 1 98.25 157 ASN A O 1
ATOM 1260 N N . ASN A 1 158 ? -4.23 23.547 34.125 1 97.62 158 ASN A N 1
ATOM 1261 C CA . ASN A 1 158 ? -3.416 22.391 34.469 1 97.62 158 ASN A CA 1
ATOM 1262 C C . ASN A 1 158 ? -3.424 21.344 33.375 1 97.62 158 ASN A C 1
ATOM 1264 O O . ASN A 1 158 ? -3.684 20.156 33.656 1 97.62 158 ASN A O 1
ATOM 1268 N N . LYS A 1 159 ? -3.385 21.859 32.156 1 97.25 159 LYS A N 1
ATOM 1269 C CA . LYS A 1 159 ? -3.295 20.984 31 1 97.25 159 LYS A CA 1
ATOM 1270 C C . LYS A 1 159 ? -1.897 21.016 30.391 1 97.25 159 LYS A C 1
ATOM 1272 O O . LYS A 1 159 ? -1.229 22.047 30.422 1 97.25 159 LYS A O 1
ATOM 1277 N N . ASN A 1 160 ? -1.447 19.859 29.984 1 94.12 160 ASN A N 1
ATOM 1278 C CA . ASN A 1 160 ? -0.183 19.766 29.25 1 94.12 160 ASN A CA 1
ATOM 1279 C C . ASN A 1 160 ? -0.404 19.703 27.75 1 94.12 160 ASN A C 1
ATOM 1281 O O . ASN A 1 160 ? -1.037 18.766 27.25 1 94.12 160 ASN A O 1
ATOM 1285 N N . ILE A 1 161 ? 0.071 20.688 27.047 1 96.62 161 ILE A N 1
ATOM 1286 C CA . ILE A 1 161 ? -0.145 20.781 25.609 1 96.62 161 ILE A CA 1
ATOM 1287 C C . ILE A 1 161 ? 1.197 20.922 24.891 1 96.62 161 ILE A C 1
ATOM 1289 O O . ILE A 1 161 ? 2.121 21.547 25.406 1 96.62 161 ILE A O 1
ATOM 1293 N N . GLN A 1 162 ? 1.313 20.203 23.766 1 97.12 162 GLN A N 1
ATOM 1294 C CA . GLN A 1 162 ? 2.447 20.391 22.875 1 97.12 162 GLN A CA 1
ATOM 1295 C C . GLN A 1 162 ? 2.082 21.297 21.703 1 97.12 162 GLN A C 1
ATOM 1297 O O . GLN A 1 162 ? 0.915 21.375 21.312 1 97.12 162 GLN A O 1
ATOM 1302 N N . PHE A 1 163 ? 3.086 21.984 21.125 1 98 163 PHE A N 1
ATOM 1303 C CA . PHE A 1 163 ? 2.791 22.984 20.125 1 98 163 PHE A CA 1
ATOM 1304 C C . PHE A 1 163 ? 3.473 22.641 18.797 1 98 163 PHE A C 1
ATOM 1306 O O . PHE A 1 163 ? 4.574 22.094 18.797 1 98 163 PHE A O 1
ATOM 1313 N N . GLU A 1 164 ? 2.785 22.906 17.734 1 97.75 164 GLU A N 1
ATOM 1314 C CA . GLU A 1 164 ? 3.297 22.938 16.359 1 97.75 164 GLU A CA 1
ATOM 1315 C C . GLU A 1 164 ? 3.123 24.312 15.734 1 97.75 164 GLU A C 1
ATOM 1317 O O . GLU A 1 164 ? 2.014 24.844 15.695 1 97.75 164 GLU A O 1
ATOM 1322 N N . LEU A 1 165 ? 4.195 24.844 15.266 1 97.44 165 LEU A N 1
ATOM 1323 C CA . LEU A 1 165 ? 4.121 26.203 14.719 1 97.44 165 LEU A CA 1
ATOM 1324 C C . LEU A 1 165 ? 4.309 26.188 13.211 1 97.44 165 LEU A C 1
ATOM 1326 O O . LEU A 1 165 ? 5.211 25.516 12.695 1 97.44 165 LEU A O 1
ATOM 1330 N N . GLY A 1 166 ? 3.422 26.75 12.508 1 90.44 166 GLY A N 1
ATOM 1331 C CA . GLY A 1 166 ? 3.533 26.859 11.055 1 90.44 166 GLY A CA 1
ATOM 1332 C C . GLY A 1 166 ? 3.197 28.234 10.523 1 90.44 166 GLY A C 1
ATOM 1333 O O . GLY A 1 166 ? 2.314 28.922 11.055 1 90.44 166 GLY A O 1
ATOM 1334 N N . THR A 1 167 ? 3.908 28.781 9.547 1 76.38 167 THR A N 1
ATOM 1335 C CA . THR A 1 167 ? 3.67 30.094 8.961 1 76.38 167 THR A CA 1
ATOM 1336 C C . THR A 1 167 ? 3.504 29.984 7.449 1 76.38 167 THR A C 1
ATOM 1338 O O . THR A 1 167 ? 3.506 31 6.746 1 76.38 167 THR A O 1
ATOM 1341 N N . GLU A 1 168 ? 3.408 28.75 6.977 1 68 168 GLU A N 1
ATOM 1342 C CA . GLU A 1 168 ? 3.596 28.625 5.535 1 68 168 GLU A CA 1
ATOM 1343 C C . GLU A 1 168 ? 2.264 28.422 4.82 1 68 168 GLU A C 1
ATOM 1345 O O . GLU A 1 168 ? 1.318 27.891 5.402 1 68 168 GLU A O 1
ATOM 1350 N N . GLU A 1 169 ? 2.383 29.109 3.67 1 66.12 169 GLU A N 1
ATOM 1351 C CA . GLU A 1 169 ? 1.302 28.828 2.729 1 66.12 169 GLU A CA 1
ATOM 1352 C C . GLU A 1 169 ? 1.469 27.453 2.088 1 66.12 169 GLU A C 1
ATOM 1354 O O . GLU A 1 169 ? 2.59 27.016 1.82 1 66.12 169 GLU A O 1
ATOM 1359 N N . GLN A 1 170 ? 0.48 26.719 2.002 1 66.56 170 GLN A N 1
ATOM 1360 C CA . GLN A 1 170 ? 0.513 25.391 1.377 1 66.56 170 GLN A CA 1
ATOM 1361 C C . GLN A 1 170 ? 0.345 25.5 -0.136 1 66.56 170 GLN A C 1
ATOM 1363 O O . GLN A 1 170 ? -0.62 24.984 -0.696 1 66.56 170 GLN A O 1
ATOM 1368 N N . ASP A 1 171 ? 1.406 26.125 -0.818 1 72.44 171 ASP A N 1
ATOM 1369 C CA . ASP A 1 171 ? 1.267 26.406 -2.242 1 72.44 171 ASP A CA 1
ATOM 1370 C C . ASP A 1 171 ? 2.055 25.406 -3.086 1 72.44 171 ASP A C 1
ATOM 1372 O O . ASP A 1 171 ? 2.027 25.469 -4.316 1 72.44 171 ASP A O 1
ATOM 1376 N N . GLY A 1 172 ? 2.742 24.5 -2.438 1 72.88 172 GLY A N 1
ATOM 1377 C CA . GLY A 1 172 ? 3.428 23.438 -3.17 1 72.88 172 GLY A CA 1
ATOM 1378 C C . GLY A 1 172 ? 4.863 23.797 -3.516 1 72.88 172 GLY A C 1
ATOM 1379 O O . GLY A 1 172 ? 5.613 22.938 -3.996 1 72.88 172 GLY A O 1
ATOM 1380 N N . TYR A 1 173 ? 5.242 25.031 -3.248 1 73.75 173 TYR A N 1
ATOM 1381 C CA . TYR A 1 173 ? 6.613 25.453 -3.488 1 73.75 173 TYR A CA 1
ATOM 1382 C C . TYR A 1 173 ? 7.445 25.359 -2.215 1 73.75 173 TYR A C 1
ATOM 1384 O O . TYR A 1 173 ? 6.898 25.312 -1.11 1 73.75 173 TYR A O 1
ATOM 1392 N N . GLY A 1 174 ? 8.773 25.203 -2.43 1 74.31 174 GLY A N 1
ATOM 1393 C CA . GLY A 1 174 ? 9.633 25.266 -1.258 1 74.31 174 GLY A CA 1
ATOM 1394 C C . GLY A 1 174 ? 9.648 26.641 -0.614 1 74.31 174 GLY A C 1
ATOM 1395 O O . GLY A 1 174 ? 9.539 27.656 -1.303 1 74.31 174 GLY A O 1
ATOM 1396 N N . GLN A 1 175 ? 9.656 26.609 0.685 1 78.94 175 GLN A N 1
ATOM 1397 C CA . GLN A 1 175 ? 9.766 27.844 1.438 1 78.94 175 GLN A CA 1
ATOM 1398 C C . GLN A 1 175 ? 11.172 28.438 1.335 1 78.94 175 GLN A C 1
ATOM 1400 O O . GLN A 1 175 ? 12.148 27.688 1.199 1 78.94 175 GLN A O 1
ATOM 1405 N N . SER A 1 176 ? 11.219 29.781 1.268 1 87.31 176 SER A N 1
ATOM 1406 C CA . SER A 1 176 ? 12.531 30.406 1.316 1 87.31 176 SER A CA 1
ATOM 1407 C C . SER A 1 176 ? 13.273 30.031 2.598 1 87.31 176 SER A C 1
ATOM 1409 O O . SER A 1 176 ? 12.734 30.172 3.697 1 87.31 176 SER A O 1
ATOM 1411 N N . LEU A 1 177 ? 14.523 29.578 2.449 1 92.5 177 LEU A N 1
ATOM 1412 C CA . LEU A 1 177 ? 15.328 29.141 3.592 1 92.5 177 LEU A CA 1
ATOM 1413 C C . LEU A 1 177 ? 15.609 30.312 4.527 1 92.5 177 LEU A C 1
ATOM 1415 O O . LEU A 1 177 ? 15.648 30.141 5.746 1 92.5 177 LEU A O 1
ATOM 1419 N N . GLU A 1 178 ? 15.789 31.406 3.928 1 93.75 178 GLU A N 1
ATOM 1420 C CA . GLU A 1 178 ? 16.047 32.594 4.727 1 93.75 178 GLU A CA 1
ATOM 1421 C C . GLU A 1 178 ? 14.844 32.969 5.59 1 93.75 178 GLU A C 1
ATOM 1423 O O . GLU A 1 178 ? 14.992 33.281 6.773 1 93.75 178 GLU A O 1
ATOM 1428 N N . GLN A 1 179 ? 13.719 32.969 5.016 1 92 179 GLN A N 1
ATOM 1429 C CA . GLN A 1 179 ? 12.492 33.25 5.75 1 92 179 GLN A CA 1
ATOM 1430 C C . GLN A 1 179 ? 12.227 32.188 6.824 1 92 179 GLN A C 1
ATOM 1432 O O . GLN A 1 179 ? 11.758 32.531 7.918 1 92 179 GLN A O 1
ATOM 1437 N N . PHE A 1 180 ? 12.547 31.031 6.48 1 93.94 180 PHE A N 1
ATOM 1438 C CA . PHE A 1 180 ? 12.336 29.938 7.422 1 93.94 180 PHE A CA 1
ATOM 1439 C C . PHE A 1 180 ? 13.258 30.094 8.625 1 93.94 180 PHE A C 1
ATOM 1441 O O . PHE A 1 180 ? 12.828 29.922 9.773 1 93.94 180 PHE A O 1
ATOM 1448 N N . GLU A 1 181 ? 14.5 30.359 8.375 1 96.19 181 GLU A N 1
ATOM 1449 C CA . GLU A 1 181 ? 15.43 30.547 9.484 1 96.19 181 GLU A CA 1
ATOM 1450 C C . GLU A 1 181 ? 15.039 31.75 10.336 1 96.19 181 GLU A C 1
ATOM 1452 O O . GLU A 1 181 ? 15.195 31.734 11.562 1 96.19 181 GLU A O 1
ATOM 1457 N N . TYR A 1 182 ? 14.594 32.781 9.648 1 96.19 182 TYR A N 1
ATOM 1458 C CA . TYR A 1 182 ? 14.094 33.938 10.375 1 96.19 182 TYR A CA 1
ATOM 1459 C C . TYR A 1 182 ? 12.953 33.562 11.305 1 96.19 182 TYR A C 1
ATOM 1461 O O . TYR A 1 182 ? 12.93 33.969 12.469 1 96.19 182 TYR A O 1
ATOM 1469 N N . PHE A 1 183 ? 12.039 32.875 10.844 1 95.69 183 PHE A N 1
ATOM 1470 C CA . PHE A 1 183 ? 10.914 32.344 11.609 1 95.69 183 PHE A CA 1
ATOM 1471 C C . PHE A 1 183 ? 11.406 31.562 12.82 1 95.69 183 PHE A C 1
ATOM 1473 O O . PHE A 1 183 ? 10.938 31.766 13.938 1 95.69 183 PHE A O 1
ATOM 1480 N N . LEU A 1 184 ? 12.352 30.609 12.625 1 97.25 184 LEU A N 1
ATOM 1481 C CA . LEU A 1 184 ? 12.883 29.781 13.703 1 97.25 184 LEU A CA 1
ATOM 1482 C C . LEU A 1 184 ? 13.57 30.641 14.758 1 97.25 184 LEU A C 1
ATOM 1484 O O . LEU A 1 184 ? 13.383 30.438 15.961 1 97.25 184 LEU A O 1
ATOM 1488 N N . ASN A 1 185 ? 14.32 31.562 14.273 1 97.94 185 ASN A N 1
ATOM 1489 C CA . ASN A 1 185 ? 15.062 32.438 15.172 1 97.94 185 ASN A CA 1
ATOM 1490 C C . ASN A 1 185 ? 14.133 33.281 16.047 1 97.94 185 ASN A C 1
ATOM 1492 O O . ASN A 1 185 ? 14.32 33.375 17.25 1 97.94 185 ASN A O 1
ATOM 1496 N N . GLU A 1 186 ? 13.141 33.938 15.43 1 97.62 186 GLU A N 1
ATOM 1497 C CA . GLU A 1 186 ? 12.203 34.781 16.156 1 97.62 186 GLU A CA 1
ATOM 1498 C C . GLU A 1 186 ? 11.359 33.938 17.125 1 97.62 186 GLU A C 1
ATOM 1500 O O . GLU A 1 186 ? 11.055 34.406 18.234 1 97.62 186 GLU A O 1
ATOM 1505 N N . THR A 1 187 ? 10.992 32.812 16.719 1 97.31 187 THR A N 1
ATOM 1506 C CA . THR A 1 187 ? 10.219 31.922 17.578 1 97.31 187 THR A CA 1
ATOM 1507 C C . THR A 1 187 ? 11.031 31.5 18.797 1 97.31 187 THR A C 1
ATOM 1509 O O . THR A 1 187 ? 10.516 31.469 19.922 1 97.31 187 THR A O 1
ATOM 1512 N N . GLN A 1 188 ? 12.281 31.141 18.562 1 98.06 188 GLN A N 1
ATOM 1513 C CA . GLN A 1 188 ? 13.156 30.734 19.672 1 98.06 188 GLN A CA 1
ATOM 1514 C C . GLN A 1 188 ? 13.328 31.891 20.656 1 98.06 188 GLN A C 1
ATOM 1516 O O . GLN A 1 188 ? 13.266 31.672 21.875 1 98.06 188 GLN A O 1
ATOM 1521 N N . LYS A 1 189 ? 13.562 33.094 20.156 1 98.19 189 LYS A N 1
ATOM 1522 C CA . LYS A 1 189 ? 13.664 34.281 21.016 1 98.19 189 LYS A CA 1
ATOM 1523 C C . LYS A 1 189 ? 12.406 34.438 21.859 1 98.19 189 LYS A C 1
ATOM 1525 O O . LYS A 1 189 ? 12.484 34.719 23.062 1 98.19 189 LYS A O 1
ATOM 1530 N N . PHE A 1 190 ? 11.336 34.281 21.25 1 97.94 190 PHE A N 1
ATOM 1531 C CA . PHE A 1 190 ? 10.055 34.531 21.906 1 97.94 190 PHE A CA 1
ATOM 1532 C C . PHE A 1 190 ? 9.82 33.531 23.047 1 97.94 190 PHE A C 1
ATOM 1534 O O . PHE A 1 190 ? 9.516 33.938 24.172 1 97.94 190 PHE A O 1
ATOM 1541 N N . TYR A 1 191 ? 9.898 32.156 22.75 1 97.69 191 TYR A N 1
ATOM 1542 C CA . TYR A 1 191 ? 9.531 31.219 23.797 1 97.69 191 TYR A CA 1
ATOM 1543 C C . TYR A 1 191 ? 10.57 31.203 24.922 1 97.69 191 TYR A C 1
ATOM 1545 O O . TYR A 1 191 ? 10.25 30.906 26.078 1 97.69 191 TYR A O 1
ATOM 1553 N N . LYS A 1 192 ? 11.875 31.547 24.625 1 97.75 192 LYS A N 1
ATOM 1554 C CA . LYS A 1 192 ? 12.891 31.656 25.672 1 97.75 192 LYS A CA 1
ATOM 1555 C C . LYS A 1 192 ? 12.617 32.875 26.562 1 97.75 192 LYS A C 1
ATOM 1557 O O . LYS A 1 192 ? 12.656 32.781 27.797 1 97.75 192 LYS A O 1
ATOM 1562 N N . LYS A 1 193 ? 12.328 33.969 25.922 1 97.94 193 LYS A N 1
ATOM 1563 C CA . LYS A 1 193 ? 12.094 35.219 26.641 1 97.94 193 LYS A CA 1
ATOM 1564 C C . LYS A 1 193 ? 10.867 35.094 27.547 1 97.94 193 LYS A C 1
ATOM 1566 O O . LYS A 1 193 ? 10.867 35.594 28.672 1 97.94 193 LYS A O 1
ATOM 1571 N N . ASN A 1 194 ? 9.852 34.5 27.062 1 97.44 194 ASN A N 1
ATOM 1572 C CA . ASN A 1 194 ? 8.586 34.469 27.781 1 97.44 194 ASN A CA 1
ATOM 1573 C C . ASN A 1 194 ? 8.43 33.188 28.594 1 97.44 194 ASN A C 1
ATOM 1575 O O . ASN A 1 194 ? 7.391 32.938 29.203 1 97.44 194 ASN A O 1
ATOM 1579 N N . LYS A 1 195 ? 9.453 32.281 28.5 1 96.94 195 LYS A N 1
ATOM 1580 C CA . LYS A 1 195 ? 9.492 31.016 29.25 1 96.94 195 LYS A CA 1
ATOM 1581 C C . LYS A 1 195 ? 8.328 30.109 28.859 1 96.94 195 LYS A C 1
ATOM 1583 O O . LYS A 1 195 ? 7.625 29.594 29.734 1 96.94 195 LYS A O 1
ATOM 1588 N N . ILE A 1 196 ? 8.016 30.172 27.609 1 97 196 ILE A N 1
ATOM 1589 C CA . ILE A 1 196 ? 6.996 29.312 27.016 1 97 196 ILE A CA 1
ATOM 1590 C C . ILE A 1 196 ? 7.641 28 26.547 1 97 196 ILE A C 1
ATOM 1592 O O . ILE A 1 196 ? 8.812 27.984 26.156 1 97 196 ILE A O 1
ATOM 1596 N N . THR A 1 197 ? 6.883 26.984 26.688 1 96.12 197 THR A N 1
ATOM 1597 C CA . THR A 1 197 ? 7.379 25.688 26.25 1 96.12 197 THR A CA 1
ATOM 1598 C C . THR A 1 197 ? 7.77 25.719 24.781 1 96.12 197 THR A C 1
ATOM 1600 O O . THR A 1 197 ? 7.047 26.281 23.953 1 96.12 197 THR A O 1
ATOM 1603 N N . LYS A 1 198 ? 8.914 25.188 24.438 1 96.81 198 LYS A N 1
ATOM 1604 C CA . LYS A 1 198 ? 9.406 25.078 23.062 1 96.81 198 LYS A CA 1
ATOM 1605 C C . LYS A 1 198 ? 8.484 24.219 22.219 1 96.81 198 LYS A C 1
ATOM 1607 O O . LYS A 1 198 ? 7.965 23.203 22.688 1 96.81 198 LYS A O 1
ATOM 1612 N N . PRO A 1 199 ? 8.273 24.641 21.016 1 97.31 199 PRO A N 1
ATOM 1613 C CA . PRO A 1 199 ? 7.426 23.812 20.156 1 97.31 199 PRO A CA 1
ATOM 1614 C C . PRO A 1 199 ? 8.055 22.453 19.844 1 97.31 199 PRO A C 1
ATOM 1616 O O . PRO A 1 199 ? 9.273 22.359 19.688 1 97.31 199 PRO A O 1
ATOM 1619 N N . THR A 1 200 ? 7.207 21.422 19.734 1 96.31 200 THR A N 1
ATOM 1620 C CA . THR A 1 200 ? 7.652 20.094 19.375 1 96.31 200 THR A CA 1
ATOM 1621 C C . THR A 1 200 ? 7.969 20 17.891 1 96.31 200 THR A C 1
ATOM 1623 O O . THR A 1 200 ? 8.984 19.422 17.484 1 96.31 200 THR A O 1
ATOM 1626 N N . PHE A 1 201 ? 7.082 20.594 17.094 1 96.94 201 PHE A N 1
ATOM 1627 C CA . PHE A 1 201 ? 7.238 20.578 15.648 1 96.94 201 PHE A CA 1
ATOM 1628 C C . PHE A 1 201 ? 7.188 21.984 15.078 1 96.94 201 PHE A C 1
ATOM 1630 O O . PHE A 1 201 ? 6.52 22.859 15.633 1 96.94 201 PHE A O 1
ATOM 1637 N N . VAL A 1 202 ? 7.887 22.156 14.055 1 96.94 202 VAL A N 1
ATOM 1638 C CA . VAL A 1 202 ? 7.652 23.266 13.156 1 96.94 202 VAL A CA 1
ATOM 1639 C C . VAL A 1 202 ? 7.191 22.75 11.797 1 96.94 202 VAL A C 1
ATOM 1641 O O . VAL A 1 202 ? 7.648 21.703 11.336 1 96.94 202 VAL A O 1
ATOM 1644 N N . VAL A 1 203 ? 6.242 23.438 11.242 1 95.25 203 VAL A N 1
ATOM 1645 C CA . VAL A 1 203 ? 5.68 23.031 9.961 1 95.25 203 VAL A CA 1
ATOM 1646 C C . VAL A 1 203 ? 6.273 23.875 8.836 1 95.25 203 VAL A C 1
ATOM 1648 O O . VAL A 1 203 ? 6.246 25.109 8.898 1 95.25 203 VAL A O 1
ATOM 1651 N N . ALA A 1 204 ? 6.84 23.203 7.867 1 92.31 204 ALA A N 1
ATOM 1652 C CA . ALA A 1 204 ? 7.43 23.906 6.73 1 92.31 204 ALA A CA 1
ATOM 1653 C C . ALA A 1 204 ? 6.922 23.328 5.406 1 92.31 204 ALA A C 1
ATOM 1655 O O . ALA A 1 204 ? 6.453 22.203 5.355 1 92.31 204 ALA A O 1
ATOM 1656 N N . GLN A 1 205 ? 6.957 24.203 4.402 1 88.69 205 GLN A N 1
ATOM 1657 C CA . GLN A 1 205 ? 6.637 23.75 3.055 1 88.69 205 GLN A CA 1
ATOM 1658 C C . GLN A 1 205 ? 7.766 22.891 2.482 1 88.69 205 GLN A C 1
ATOM 1660 O O . GLN A 1 205 ? 8.906 23.359 2.369 1 88.69 205 GLN A O 1
ATOM 1665 N N . THR A 1 206 ? 7.492 21.688 2.109 1 88.69 206 THR A N 1
ATOM 1666 C CA . THR A 1 206 ? 8.516 20.75 1.667 1 88.69 206 THR A CA 1
ATOM 1667 C C . THR A 1 206 ? 8.289 20.359 0.208 1 88.69 206 THR A C 1
ATOM 1669 O O . THR A 1 206 ? 8.805 19.328 -0.249 1 88.69 206 THR A O 1
ATOM 1672 N N . GLY A 1 207 ? 7.449 21.125 -0.462 1 87.56 207 GLY A N 1
ATOM 1673 C CA . GLY A 1 207 ? 7.215 20.875 -1.875 1 87.56 207 GLY A CA 1
ATOM 1674 C C . GLY A 1 207 ? 6.062 19.922 -2.127 1 87.56 207 GLY A C 1
ATOM 1675 O O . GLY A 1 207 ? 5.969 19.312 -3.203 1 87.56 207 GLY A O 1
ATOM 1676 N N . THR A 1 208 ? 5.258 19.719 -1.165 1 89.38 208 THR A N 1
ATOM 1677 C CA . THR A 1 208 ? 4.105 18.828 -1.301 1 89.38 208 THR A CA 1
ATOM 1678 C C . THR A 1 208 ? 2.82 19.641 -1.464 1 89.38 208 THR A C 1
ATOM 1680 O O . THR A 1 208 ? 2.664 20.703 -0.855 1 89.38 208 THR A O 1
ATOM 1683 N N . LYS A 1 209 ? 1.964 19.172 -2.289 1 90.81 209 LYS A N 1
ATOM 1684 C CA . LYS A 1 209 ? 0.651 19.766 -2.541 1 90.81 209 LYS A CA 1
ATOM 1685 C C . LYS A 1 209 ? -0.312 18.734 -3.121 1 90.81 209 LYS A C 1
ATOM 1687 O O . LYS A 1 209 ? 0.061 17.953 -3.998 1 90.81 209 LYS A O 1
ATOM 1692 N N . VAL A 1 210 ? -1.453 18.734 -2.59 1 92.69 210 VAL A N 1
ATOM 1693 C CA . VAL A 1 210 ? -2.426 17.75 -3.041 1 92.69 210 VAL A CA 1
ATOM 1694 C C . VAL A 1 210 ? -3.467 18.406 -3.936 1 92.69 210 VAL A C 1
ATOM 1696 O O . VAL A 1 210 ? -4.047 19.438 -3.566 1 92.69 210 VAL A O 1
ATOM 1699 N N . MET A 1 211 ? -3.637 17.984 -5.094 1 91.88 211 MET A N 1
ATOM 1700 C CA . MET A 1 211 ? -4.715 18.297 -6.027 1 91.88 211 MET A CA 1
ATOM 1701 C C . MET A 1 211 ? -5.238 17.031 -6.695 1 91.88 211 MET A C 1
ATOM 1703 O O . MET A 1 211 ? -4.457 16.141 -7.066 1 91.88 211 MET A O 1
ATOM 1707 N N . GLU A 1 212 ? -6.551 16.984 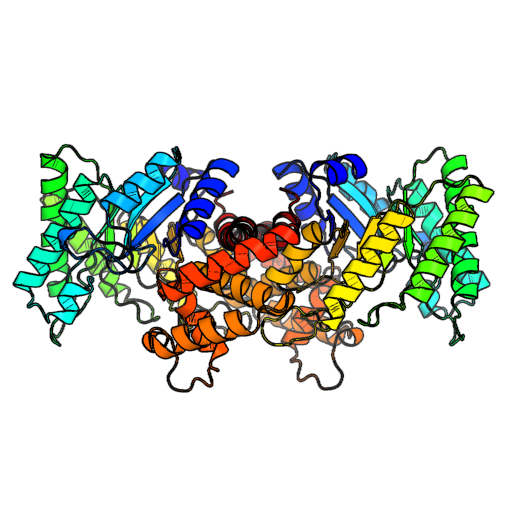-6.676 1 92.81 212 GLU A N 1
ATOM 1708 C CA . GLU A 1 212 ? -7.172 15.766 -7.207 1 92.81 212 GLU A CA 1
ATOM 1709 C C . GLU A 1 212 ? -6.723 14.531 -6.43 1 92.81 212 GLU A C 1
ATOM 1711 O O . GLU A 1 212 ? -6.793 14.508 -5.199 1 92.81 212 GLU A O 1
ATOM 1716 N N . CYS A 1 213 ? -6.301 13.5 -6.988 1 91.75 213 CYS A N 1
ATOM 1717 C CA . CYS A 1 213 ? -5.84 12.297 -6.305 1 91.75 213 CYS A CA 1
ATOM 1718 C C . CYS A 1 213 ? -4.359 12.055 -6.566 1 91.75 213 CYS A C 1
ATOM 1720 O O . CYS A 1 213 ? -3.947 10.914 -6.812 1 91.75 213 CYS A O 1
ATOM 1722 N N . LYS A 1 214 ? -3.645 13.227 -6.527 1 91.81 214 LYS A N 1
ATOM 1723 C CA . LYS A 1 214 ? -2.201 13.156 -6.742 1 91.81 214 LYS A CA 1
ATOM 1724 C C . LYS A 1 214 ? -1.476 14.266 -5.984 1 91.81 214 LYS A C 1
ATOM 1726 O O . LYS A 1 214 ? -2.1 15.227 -5.535 1 91.81 214 LYS A O 1
ATOM 1731 N N . ASN A 1 215 ? -0.233 14.031 -5.727 1 90.69 215 ASN A N 1
ATOM 1732 C CA . ASN A 1 215 ? 0.618 15.102 -5.215 1 90.69 215 ASN A CA 1
ATOM 1733 C C . ASN A 1 215 ? 1.225 15.93 -6.344 1 90.69 215 ASN A C 1
ATOM 1735 O O . ASN A 1 215 ? 1.951 15.398 -7.188 1 90.69 215 ASN A O 1
ATOM 1739 N N . VAL A 1 216 ? 0.954 17.172 -6.391 1 87.12 216 VAL A N 1
ATOM 1740 C CA . VAL A 1 216 ? 1.354 18 -7.52 1 87.12 216 VAL A CA 1
ATOM 1741 C C . VAL A 1 216 ? 2.441 18.984 -7.082 1 87.12 216 VAL A C 1
ATOM 1743 O O . VAL A 1 216 ? 2.76 19.938 -7.801 1 87.12 216 VAL A O 1
ATOM 1746 N N . GLY A 1 217 ? 2.941 18.828 -5.805 1 85.62 217 GLY A N 1
ATOM 1747 C CA . GLY A 1 217 ? 4.035 19.672 -5.348 1 85.62 217 GLY A CA 1
ATOM 1748 C C . GLY A 1 217 ? 5.309 19.484 -6.148 1 85.62 217 GLY A C 1
ATOM 1749 O O . GLY A 1 217 ? 5.391 18.578 -6.992 1 85.62 217 GLY A O 1
ATOM 1750 N N . ILE A 1 218 ? 6.254 20.25 -5.852 1 80.44 218 ILE A N 1
ATOM 1751 C CA . ILE A 1 218 ? 7.484 20.266 -6.641 1 80.44 218 ILE A CA 1
ATOM 1752 C C . ILE A 1 218 ? 8.43 19.172 -6.141 1 80.44 218 ILE A C 1
ATOM 1754 O O . ILE A 1 218 ? 9.469 18.922 -6.758 1 80.44 218 ILE A O 1
ATOM 1758 N N . PHE A 1 219 ? 8.062 18.609 -4.996 1 78.31 219 PHE A N 1
ATOM 1759 C CA . PHE A 1 219 ? 8.906 17.5 -4.574 1 78.31 219 PHE A CA 1
ATOM 1760 C C . PHE A 1 219 ? 8.844 16.359 -5.594 1 78.31 219 PHE A C 1
ATOM 1762 O O . PHE A 1 219 ? 7.766 15.859 -5.91 1 78.31 219 PHE A O 1
ATOM 1769 N N . LYS A 1 220 ? 9.961 16.031 -6.121 1 66.38 220 LYS A N 1
ATOM 1770 C CA . LYS A 1 220 ? 10.07 15.023 -7.172 1 66.38 220 LYS A CA 1
ATOM 1771 C C . LYS A 1 220 ? 9.812 13.617 -6.621 1 66.38 220 LYS A C 1
ATOM 1773 O O . LYS A 1 220 ? 10.578 13.125 -5.793 1 66.38 220 LYS A O 1
ATOM 1778 N N . ASP A 1 221 ? 8.719 13.102 -7.008 1 75.06 221 ASP A N 1
ATOM 1779 C CA . ASP A 1 221 ? 8.523 11.758 -6.473 1 75.06 221 ASP A CA 1
ATOM 1780 C C . ASP A 1 221 ? 8.453 10.727 -7.594 1 75.06 221 ASP A C 1
ATOM 1782 O O . ASP A 1 221 ? 8.062 9.578 -7.367 1 75.06 221 ASP A O 1
ATOM 1786 N N . ASP A 1 222 ? 8.945 11.234 -8.828 1 74.81 222 ASP A N 1
ATOM 1787 C CA . ASP A 1 222 ? 8.938 10.297 -9.953 1 74.81 222 ASP A CA 1
ATOM 1788 C C . ASP A 1 222 ? 10.359 9.984 -10.406 1 74.81 222 ASP A C 1
ATOM 1790 O O . ASP A 1 222 ? 11.297 10.727 -10.109 1 74.81 222 ASP A O 1
ATOM 1794 N N . ILE A 1 223 ? 10.516 8.953 -11.031 1 76.81 223 ILE A N 1
ATOM 1795 C CA . ILE A 1 223 ? 11.812 8.445 -11.469 1 76.81 223 ILE A CA 1
ATOM 1796 C C . ILE A 1 223 ? 12.359 9.32 -12.594 1 76.81 223 ILE A C 1
ATOM 1798 O O . ILE A 1 223 ? 13.57 9.383 -12.805 1 76.81 223 ILE A O 1
ATOM 1802 N N . ILE A 1 224 ? 11.516 10.016 -13.281 1 70.75 224 ILE A N 1
ATOM 1803 C CA . ILE A 1 224 ? 11.938 10.688 -14.508 1 70.75 224 ILE A CA 1
ATOM 1804 C C . ILE A 1 224 ? 12.383 12.109 -14.195 1 70.75 224 ILE A C 1
ATOM 1806 O O . ILE A 1 224 ? 13.383 12.594 -14.734 1 70.75 224 ILE A O 1
ATOM 1810 N N . THR A 1 225 ? 11.562 12.766 -13.391 1 61.69 225 THR A N 1
ATOM 1811 C CA . THR A 1 225 ? 11.781 14.195 -13.203 1 61.69 225 THR A CA 1
ATOM 1812 C C . THR A 1 225 ? 12.992 14.445 -12.297 1 61.69 225 THR A C 1
ATOM 1814 O O . THR A 1 225 ? 13.133 13.805 -11.258 1 61.69 225 THR A O 1
ATOM 1817 N N . THR A 1 226 ? 14.195 14.875 -12.828 1 52.31 226 THR A N 1
ATOM 1818 C CA . THR A 1 226 ? 15.477 15.125 -12.18 1 52.31 226 THR A CA 1
ATOM 1819 C C . THR A 1 226 ? 15.422 16.406 -11.367 1 52.31 226 THR A C 1
ATOM 1821 O O . THR A 1 226 ? 15.297 17.5 -11.93 1 52.31 226 THR A O 1
ATOM 1824 N N . SER A 1 227 ? 14.508 16.766 -10.578 1 53.91 227 SER A N 1
ATOM 1825 C CA . SER A 1 227 ? 14.875 18.078 -10.047 1 53.91 227 SER A CA 1
ATOM 1826 C C . SER A 1 227 ? 15.609 17.953 -8.719 1 53.91 227 SER A C 1
ATOM 1828 O O . SER A 1 227 ? 15.055 17.438 -7.742 1 53.91 227 SER A O 1
ATOM 1830 N N . ASN A 1 228 ? 16.969 17.969 -8.672 1 57.75 228 ASN A N 1
ATOM 1831 C CA . ASN A 1 228 ? 17.875 18.016 -7.527 1 57.75 228 ASN A CA 1
ATOM 1832 C C . ASN A 1 228 ? 17.531 19.172 -6.59 1 57.75 228 ASN A C 1
ATOM 1834 O O . ASN A 1 228 ? 17.766 19.094 -5.383 1 57.75 228 ASN A O 1
ATOM 1838 N N . LEU A 1 229 ? 16.906 20.125 -7.066 1 55.66 229 LEU A N 1
ATOM 1839 C CA . LEU A 1 229 ? 16.641 21.344 -6.301 1 55.66 229 LEU A CA 1
ATOM 1840 C C . LEU A 1 229 ? 15.703 21.047 -5.133 1 55.66 229 LEU A C 1
ATOM 1842 O O . LEU A 1 229 ? 15.938 21.5 -4.008 1 55.66 229 LEU A O 1
ATOM 1846 N N . SER A 1 230 ? 14.953 20.047 -5.277 1 77.12 230 SER A N 1
ATOM 1847 C CA . SER A 1 230 ? 13.953 19.781 -4.246 1 77.12 230 SER A CA 1
ATOM 1848 C C . SER A 1 230 ? 14.555 19 -3.088 1 77.12 230 SER A C 1
ATOM 1850 O O . SER A 1 230 ? 14.305 19.312 -1.921 1 77.12 230 SER A O 1
ATOM 1852 N N . LEU A 1 231 ? 15.57 18.234 -3.316 1 83.69 231 LEU A N 1
ATOM 1853 C CA . LEU A 1 231 ? 16.156 17.422 -2.26 1 83.69 231 LEU A CA 1
ATOM 1854 C C . LEU A 1 231 ? 17.094 18.266 -1.387 1 83.69 231 LEU A C 1
ATOM 1856 O O . LEU A 1 231 ? 17.062 18.156 -0.158 1 83.69 231 LEU A O 1
ATOM 1860 N N . GLU A 1 232 ? 17.859 19.078 -2.006 1 85.19 232 GLU A N 1
ATOM 1861 C CA . GLU A 1 232 ? 18.797 19.938 -1.272 1 85.19 232 GLU A CA 1
ATOM 1862 C C . GLU A 1 232 ? 18.047 20.922 -0.383 1 85.19 232 GLU A C 1
ATOM 1864 O O . GLU A 1 232 ? 18.484 21.203 0.737 1 85.19 232 GLU A O 1
ATOM 1869 N N . HIS A 1 233 ? 17.031 21.422 -0.912 1 87.88 233 HIS A N 1
ATOM 1870 C CA . HIS A 1 233 ? 16.203 22.344 -0.128 1 87.88 233 HIS A CA 1
ATOM 1871 C C . HIS A 1 233 ? 15.656 21.656 1.118 1 87.88 233 HIS A C 1
ATOM 1873 O O . HIS A 1 233 ? 15.648 22.25 2.201 1 87.88 233 HIS A O 1
ATOM 1879 N N . LEU A 1 234 ? 15.234 20.484 0.95 1 89.75 234 LEU A N 1
ATOM 1880 C CA . LEU A 1 234 ? 14.68 19.719 2.062 1 89.75 234 LEU A CA 1
ATOM 1881 C C . LEU A 1 234 ? 15.758 19.422 3.102 1 89.75 234 LEU A C 1
ATOM 1883 O O . LEU A 1 234 ? 15.508 19.516 4.305 1 89.75 234 LEU A O 1
ATOM 1887 N N . LYS A 1 235 ? 16.922 19.094 2.641 1 91.44 235 LYS A N 1
ATOM 1888 C CA . LYS A 1 235 ? 18.047 18.812 3.541 1 91.44 235 LYS A CA 1
ATOM 1889 C C . LYS A 1 235 ? 18.406 20.047 4.367 1 91.44 235 LYS A C 1
ATOM 1891 O O . LYS A 1 235 ? 18.672 19.938 5.566 1 91.44 235 LYS A O 1
ATOM 1896 N N . GLN A 1 236 ? 18.375 21.109 3.689 1 94 236 GLN A N 1
ATOM 1897 C CA . GLN A 1 236 ? 18.703 22.359 4.375 1 94 236 GLN A CA 1
ATOM 1898 C C . GLN A 1 236 ? 17.625 22.719 5.391 1 94 236 GLN A C 1
ATOM 1900 O O . GLN A 1 236 ? 17.938 23.25 6.465 1 94 236 GLN A O 1
ATOM 1905 N N . THR A 1 237 ? 16.422 22.484 5.035 1 94.69 237 THR A N 1
ATOM 1906 C CA . THR A 1 237 ? 15.312 22.734 5.953 1 94.69 237 THR A CA 1
ATOM 1907 C C . THR A 1 237 ? 15.461 21.891 7.215 1 94.69 237 THR A C 1
ATOM 1909 O O . THR A 1 237 ? 15.297 22.406 8.328 1 94.69 237 THR A O 1
ATOM 1912 N N . VAL A 1 238 ? 15.805 20.656 7.09 1 95 238 VAL A N 1
ATOM 1913 C CA . VAL A 1 238 ? 15.977 19.75 8.211 1 95 238 VAL A CA 1
ATOM 1914 C C . VAL A 1 238 ? 17.188 20.172 9.047 1 95 238 VAL A C 1
ATOM 1916 O O . VAL A 1 238 ? 17.141 20.125 10.281 1 95 238 VAL A O 1
ATOM 1919 N N . PHE A 1 239 ? 18.219 20.594 8.352 1 96.44 239 PHE A N 1
ATOM 1920 C CA . PHE A 1 239 ? 19.422 21.062 9.031 1 96.44 239 PHE A CA 1
ATOM 1921 C C . PHE A 1 239 ? 19.094 22.25 9.938 1 96.44 239 PHE A C 1
ATOM 1923 O O . PHE A 1 239 ? 19.547 22.312 11.086 1 96.44 239 PHE A O 1
ATOM 1930 N N . LEU A 1 240 ? 18.297 23.172 9.453 1 96.81 240 LEU A N 1
ATOM 1931 C CA . LEU A 1 240 ? 17.891 24.328 10.234 1 96.81 240 LEU A CA 1
ATOM 1932 C C . LEU A 1 240 ? 17.062 23.906 11.453 1 96.81 240 LEU A C 1
ATOM 1934 O O . LEU A 1 240 ? 17.234 24.453 12.547 1 96.81 240 LEU A O 1
ATOM 1938 N N . CYS A 1 241 ? 16.172 22.953 11.25 1 96.56 241 CYS A N 1
ATOM 1939 C CA . CYS A 1 241 ? 15.375 22.453 12.367 1 96.56 241 CYS A CA 1
ATOM 1940 C C . CYS A 1 241 ? 16.281 21.891 13.461 1 96.56 241 CYS A C 1
ATOM 1942 O O . CYS A 1 241 ? 16.047 22.125 14.648 1 96.56 241 CYS A O 1
ATOM 1944 N N . LYS A 1 242 ? 17.312 21.141 13.055 1 95.5 242 LYS A N 1
ATOM 1945 C CA . LYS A 1 242 ? 18.266 20.594 14.008 1 95.5 242 LYS A CA 1
ATOM 1946 C C . LYS A 1 242 ? 19.016 21.688 14.75 1 95.5 242 LYS A C 1
ATOM 1948 O O . LYS A 1 242 ? 19.203 21.609 15.961 1 95.5 242 LYS A O 1
ATOM 1953 N N . LYS A 1 243 ? 19.453 22.641 13.992 1 97.19 243 LYS A N 1
ATOM 1954 C CA . LYS A 1 243 ? 20.172 23.781 14.555 1 97.19 243 LYS A CA 1
ATOM 1955 C C . LYS A 1 243 ? 19.359 24.453 15.664 1 97.19 243 LYS A C 1
ATOM 1957 O O . LYS A 1 243 ? 19.922 24.875 16.688 1 97.19 243 LYS A O 1
ATOM 1962 N N . TYR A 1 244 ? 18.078 24.547 15.539 1 97.12 244 TYR A N 1
ATOM 1963 C CA . TYR A 1 244 ? 17.219 25.25 16.484 1 97.12 244 TYR A CA 1
ATOM 1964 C C . TYR A 1 244 ? 16.531 24.266 17.422 1 97.12 244 TYR A C 1
ATOM 1966 O O . TYR A 1 244 ? 15.664 24.656 18.219 1 97.12 244 TYR A O 1
ATOM 1974 N N . ASP A 1 245 ? 16.828 22.969 17.281 1 95.75 245 ASP A N 1
ATOM 1975 C CA . ASP A 1 245 ? 16.375 21.891 18.156 1 95.75 245 ASP A CA 1
ATOM 1976 C C . ASP A 1 245 ? 14.852 21.75 18.109 1 95.75 245 ASP A C 1
ATOM 1978 O O . ASP A 1 245 ? 14.203 21.75 19.156 1 95.75 245 ASP A O 1
ATOM 1982 N N . VAL A 1 246 ? 14.281 21.766 16.953 1 96.44 246 VAL A N 1
ATOM 1983 C CA . VAL A 1 246 ? 12.867 21.484 16.703 1 96.44 246 VAL A CA 1
ATOM 1984 C C . VAL A 1 246 ? 12.742 20.406 15.641 1 96.44 246 VAL A C 1
ATOM 1986 O O . VAL A 1 246 ? 13.711 20.094 14.938 1 96.44 246 VAL A O 1
ATOM 1989 N N . MET A 1 247 ? 11.664 19.75 15.586 1 96.75 247 MET A N 1
ATOM 1990 C CA . MET A 1 247 ? 11.445 18.688 14.602 1 96.75 247 MET A CA 1
ATOM 1991 C C . MET A 1 247 ? 10.578 19.188 13.453 1 96.75 247 MET A C 1
ATOM 1993 O O . MET A 1 247 ? 9.633 19.938 13.664 1 96.75 247 MET A O 1
ATOM 1997 N N . LEU A 1 248 ? 10.852 18.781 12.25 1 96.31 248 LEU A N 1
ATOM 1998 C CA . LEU A 1 248 ? 10.133 19.219 11.047 1 96.31 248 LEU A CA 1
ATOM 1999 C C . LEU A 1 248 ? 8.898 18.344 10.812 1 96.31 248 LEU A C 1
ATOM 2001 O O . LEU A 1 248 ? 8.977 17.125 10.844 1 96.31 248 LEU A O 1
ATOM 2005 N N . LYS A 1 249 ? 7.801 18.984 10.633 1 96.62 249 LYS A N 1
ATOM 2006 C CA . LYS A 1 249 ? 6.547 18.359 10.211 1 96.62 249 LYS A CA 1
ATOM 2007 C C . LYS A 1 249 ? 6.098 18.891 8.852 1 96.62 249 LYS A C 1
ATOM 2009 O O . LYS A 1 249 ? 6.199 20.094 8.586 1 96.62 249 LYS A O 1
ATOM 2014 N N . GLU A 1 250 ? 5.711 17.938 7.945 1 94.69 250 GLU A N 1
ATOM 2015 C CA . GLU A 1 250 ? 5.246 18.375 6.633 1 94.69 250 GLU A CA 1
ATOM 2016 C C . GLU A 1 250 ? 3.76 18.078 6.449 1 94.69 250 GLU A C 1
ATOM 2018 O O . GLU A 1 250 ? 3.223 17.156 7.074 1 94.69 250 GLU A O 1
ATOM 2023 N N . HIS A 1 251 ? 3.111 18.922 5.617 1 93.38 251 HIS A N 1
ATOM 2024 C CA . HIS A 1 251 ? 1.706 18.75 5.27 1 93.38 251 HIS A CA 1
ATOM 2025 C C . HIS A 1 251 ? 1.552 18.141 3.879 1 93.38 251 HIS A C 1
ATOM 2027 O O . HIS A 1 251 ? 2.463 18.234 3.053 1 93.38 251 HIS A O 1
ATOM 2033 N N . ASN A 1 252 ? 0.427 17.594 3.658 1 92.88 252 ASN A N 1
ATOM 2034 C CA . ASN A 1 252 ? -0.074 17.219 2.34 1 92.88 252 ASN A CA 1
ATOM 2035 C C . ASN A 1 252 ? 0.849 16.203 1.652 1 92.88 252 ASN A C 1
ATOM 2037 O O . ASN A 1 252 ? 1.232 16.406 0.498 1 92.88 252 ASN A O 1
ATOM 2041 N N . VAL A 1 253 ? 1.265 15.219 2.412 1 95.19 253 VAL A N 1
ATOM 2042 C CA . VAL A 1 253 ? 2.152 14.234 1.811 1 95.19 253 VAL A CA 1
ATOM 2043 C C . VAL A 1 253 ? 1.327 13.125 1.153 1 95.19 253 VAL A C 1
ATOM 2045 O O . VAL A 1 253 ? 1.879 12.133 0.674 1 95.19 253 VAL A O 1
ATOM 2048 N N . ASP A 1 254 ? 0.016 13.352 1.025 1 96.94 254 ASP A N 1
ATOM 2049 C CA . ASP A 1 254 ? -0.86 12.398 0.357 1 96.94 254 ASP A CA 1
ATOM 2050 C C . ASP A 1 254 ? -0.344 12.062 -1.04 1 96.94 254 ASP A C 1
ATOM 2052 O O . ASP A 1 254 ? 0.116 12.945 -1.767 1 96.94 254 ASP A O 1
ATOM 2056 N N . TYR A 1 255 ? -0.427 10.805 -1.42 1 96.12 255 TYR A N 1
ATOM 2057 C CA . TYR A 1 255 ? -0.271 10.289 -2.775 1 96.12 255 TYR A CA 1
ATOM 2058 C C . TYR A 1 255 ? 1.19 10.32 -3.205 1 96.12 255 TYR A C 1
ATOM 2060 O O . TYR A 1 255 ? 1.513 9.992 -4.352 1 96.12 255 TYR A O 1
ATOM 2068 N N . LEU A 1 256 ? 2.164 10.758 -2.332 1 95.06 256 LEU A N 1
ATOM 2069 C CA . LEU A 1 256 ? 3.57 10.633 -2.697 1 95.06 256 LEU A CA 1
ATOM 2070 C C . LEU A 1 256 ? 3.928 9.18 -2.998 1 95.06 256 LEU A C 1
ATOM 2072 O O . LEU A 1 256 ? 3.346 8.258 -2.42 1 95.06 256 LEU A O 1
ATOM 2076 N N . SER A 1 257 ? 4.879 9.016 -3.879 1 94.94 257 SER A N 1
ATOM 2077 C CA . SER A 1 257 ? 5.32 7.672 -4.23 1 94.94 257 SER A CA 1
ATOM 2078 C C . SER A 1 257 ? 5.957 6.969 -3.037 1 94.94 257 SER A C 1
ATOM 2080 O O . SER A 1 257 ? 6.41 7.621 -2.094 1 94.94 257 SER A O 1
ATOM 2082 N N . ASN A 1 258 ? 5.938 5.648 -3.053 1 96.75 258 ASN A N 1
ATOM 2083 C CA . ASN A 1 258 ? 6.57 4.871 -1.993 1 96.75 258 ASN A CA 1
ATOM 2084 C C . ASN A 1 258 ? 8.055 5.207 -1.859 1 96.75 258 ASN A C 1
ATOM 2086 O O . ASN A 1 258 ? 8.586 5.254 -0.749 1 96.75 258 ASN A O 1
ATOM 2090 N N . GLU A 1 259 ? 8.742 5.434 -2.975 1 95.06 259 GLU A N 1
ATOM 2091 C CA . GLU A 1 259 ? 10.156 5.793 -2.988 1 95.06 259 GLU A CA 1
ATOM 2092 C C . GLU A 1 259 ? 10.398 7.102 -2.242 1 95.06 259 GLU A C 1
ATOM 2094 O O . GLU A 1 259 ? 11.312 7.191 -1.42 1 95.06 259 GLU A O 1
ATOM 2099 N N . ALA A 1 260 ? 9.523 8.055 -2.51 1 93.81 260 ALA A N 1
ATOM 2100 C CA . ALA A 1 260 ? 9.648 9.359 -1.876 1 93.81 260 ALA A CA 1
ATOM 2101 C C . ALA A 1 260 ? 9.352 9.281 -0.383 1 93.81 260 ALA A C 1
ATOM 2103 O O . ALA A 1 260 ? 10.039 9.898 0.431 1 93.81 260 ALA A O 1
ATOM 2104 N N . LEU A 1 261 ? 8.297 8.562 -0.036 1 96.62 261 LEU A N 1
ATOM 2105 C CA . LEU A 1 261 ? 7.91 8.414 1.362 1 96.62 261 LEU A CA 1
ATOM 2106 C C . LEU A 1 261 ? 9.023 7.754 2.17 1 96.62 261 LEU A C 1
ATOM 2108 O O . LEU A 1 261 ? 9.305 8.172 3.295 1 96.62 261 LEU A O 1
ATOM 2112 N N . SER A 1 262 ? 9.672 6.758 1.595 1 95.88 262 SER A N 1
ATOM 2113 C CA . SER A 1 262 ? 10.703 6 2.297 1 95.88 262 SER A CA 1
ATOM 2114 C C . SER A 1 262 ? 11.945 6.848 2.551 1 95.88 262 SER A C 1
ATOM 2116 O O . SER A 1 262 ? 12.781 6.5 3.385 1 95.88 262 SER A O 1
ATOM 2118 N N . LEU A 1 263 ? 12.102 7.965 1.883 1 93.44 263 LEU A N 1
ATOM 2119 C CA . LEU A 1 263 ? 13.242 8.859 2.061 1 93.44 263 LEU A CA 1
ATOM 2120 C C . LEU A 1 263 ? 13.031 9.773 3.266 1 93.44 263 LEU A C 1
ATOM 2122 O O . LEU A 1 263 ? 13.992 10.328 3.801 1 93.44 263 LEU A O 1
ATOM 2126 N N . ARG A 1 264 ? 11.789 9.945 3.732 1 95 264 ARG A N 1
ATOM 2127 C CA . ARG A 1 264 ? 11.469 10.969 4.727 1 95 264 ARG A CA 1
ATOM 2128 C C . ARG A 1 264 ? 12.18 10.688 6.047 1 95 264 ARG A C 1
ATOM 2130 O O . ARG A 1 264 ? 12.836 11.57 6.605 1 95 264 ARG A O 1
ATOM 2137 N N . PRO A 1 265 ? 12.062 9.406 6.531 1 96.06 265 PRO A N 1
ATOM 2138 C CA . PRO A 1 265 ? 12.789 9.164 7.777 1 96.06 265 PRO A CA 1
ATOM 2139 C C . PRO A 1 265 ? 14.305 9.297 7.613 1 96.06 265 PRO A C 1
ATOM 2141 O O . PRO A 1 265 ? 14.992 9.75 8.531 1 96.06 265 PRO A O 1
ATOM 2144 N N . ILE A 1 266 ? 14.812 8.977 6.453 1 93.94 266 ILE A N 1
ATOM 2145 C CA . ILE A 1 266 ? 16.25 9.039 6.176 1 93.94 266 ILE A CA 1
ATOM 2146 C C . ILE A 1 266 ? 16.703 10.5 6.172 1 93.94 266 ILE A C 1
ATOM 2148 O O . ILE A 1 266 ? 17.781 10.82 6.668 1 93.94 266 ILE A O 1
ATOM 2152 N N . LEU A 1 267 ? 15.859 11.383 5.652 1 92.31 267 LEU A N 1
ATOM 2153 C CA . LEU A 1 267 ? 16.203 12.797 5.52 1 92.31 267 LEU A CA 1
ATOM 2154 C C . LEU A 1 267 ? 16 13.523 6.844 1 92.31 267 LEU A C 1
ATOM 2156 O O . LEU A 1 267 ? 16.484 14.656 7.012 1 92.31 267 LEU A O 1
ATOM 2160 N N . GLY A 1 268 ? 15.297 12.953 7.719 1 94.69 268 GLY A N 1
ATOM 2161 C CA . GLY A 1 268 ? 15.172 13.547 9.047 1 94.69 268 GLY A CA 1
ATOM 2162 C C . GLY A 1 268 ? 13.859 14.266 9.258 1 94.69 268 GLY A C 1
ATOM 2163 O O . GLY A 1 268 ? 13.727 15.078 10.172 1 94.69 268 GLY A O 1
ATOM 2164 N N . ILE A 1 269 ? 12.875 14.047 8.383 1 95.69 269 ILE A N 1
ATOM 2165 C CA . ILE A 1 269 ? 11.531 14.555 8.617 1 95.69 269 ILE A CA 1
ATOM 2166 C C . ILE A 1 269 ? 10.836 13.719 9.695 1 95.69 269 ILE A C 1
ATOM 2168 O O . ILE A 1 269 ? 10.844 12.484 9.633 1 95.69 269 ILE A O 1
ATOM 2172 N N . ARG A 1 270 ? 10.203 14.359 10.625 1 97.5 270 ARG A N 1
ATOM 2173 C CA . ARG A 1 270 ? 9.852 13.602 11.812 1 97.5 270 ARG A CA 1
ATOM 2174 C C . ARG A 1 270 ? 8.344 13.391 11.898 1 97.5 270 ARG A C 1
ATOM 2176 O O . ARG A 1 270 ? 7.871 12.539 12.664 1 97.5 270 ARG A O 1
ATOM 2183 N N . ALA A 1 271 ? 7.574 14.133 11.125 1 97.75 271 ALA A N 1
ATOM 2184 C CA . ALA A 1 271 ? 6.129 13.922 11.078 1 97.75 271 ALA A CA 1
ATOM 2185 C C . ALA A 1 271 ? 5.551 14.375 9.742 1 97.75 271 ALA A C 1
ATOM 2187 O O . ALA A 1 271 ? 6.062 15.305 9.117 1 97.75 271 ALA A O 1
ATOM 2188 N N . SER A 1 272 ? 4.566 13.703 9.297 1 97.56 272 SER A N 1
ATOM 2189 C CA . SER A 1 272 ? 3.908 14.039 8.031 1 97.56 272 SER A CA 1
ATOM 2190 C C . SER A 1 272 ? 2.396 13.867 8.141 1 97.56 272 SER A C 1
ATOM 2192 O O . SER A 1 272 ? 1.913 12.852 8.648 1 97.56 272 SER A O 1
ATOM 2194 N N . ASN A 1 273 ? 1.67 14.852 7.637 1 97.31 273 ASN A N 1
ATOM 2195 C CA . ASN A 1 273 ? 0.211 14.812 7.652 1 97.31 273 ASN A CA 1
ATOM 2196 C C . ASN A 1 273 ? -0.348 14.148 6.398 1 97.31 273 ASN A C 1
ATOM 2198 O O . ASN A 1 273 ? 0.087 14.453 5.285 1 97.31 273 ASN A O 1
ATOM 2202 N N . VAL A 1 274 ? -1.222 13.234 6.578 1 98.19 274 VAL A N 1
ATOM 2203 C CA . VAL A 1 274 ? -2.01 12.625 5.512 1 98.19 274 VAL A CA 1
ATOM 2204 C C . VAL A 1 274 ? -3.49 12.656 5.883 1 98.19 274 VAL A C 1
ATOM 2206 O O . VAL A 1 274 ? -3.867 12.258 6.988 1 98.19 274 VAL A O 1
ATOM 2209 N N . ALA A 1 275 ? -4.395 13.117 4.914 1 97.19 275 ALA A N 1
ATOM 2210 C CA . ALA A 1 275 ? -5.801 13.18 5.305 1 97.19 275 ALA A CA 1
ATOM 2211 C C . ALA A 1 275 ? -6.711 12.852 4.129 1 97.19 275 ALA A C 1
ATOM 2213 O O . ALA A 1 275 ? -7.309 11.773 4.082 1 97.19 275 ALA A O 1
ATOM 2214 N N . PRO A 1 276 ? -6.824 13.688 3.061 1 96.44 276 PRO A N 1
ATOM 2215 C CA . PRO A 1 276 ? -7.816 13.445 2.01 1 96.44 276 PRO A CA 1
ATOM 2216 C C . PRO A 1 276 ? -7.676 12.062 1.376 1 96.44 276 PRO A C 1
ATOM 2218 O O . PRO A 1 276 ? -8.672 11.469 0.953 1 96.44 276 PRO A O 1
ATOM 2221 N N . GLU A 1 277 ? -6.469 11.555 1.304 1 98.06 277 GLU A N 1
ATOM 2222 C CA . GLU A 1 277 ? -6.23 10.25 0.702 1 98.06 277 GLU A CA 1
ATOM 2223 C C . GLU A 1 277 ? -7.07 9.164 1.38 1 98.06 277 GLU A C 1
ATOM 2225 O O . GLU A 1 277 ? -7.586 8.266 0.715 1 98.06 277 GLU A O 1
ATOM 2230 N N . PHE A 1 278 ? -7.223 9.203 2.684 1 98.56 278 PHE A N 1
ATOM 2231 C CA . PHE A 1 278 ? -7.965 8.18 3.416 1 98.56 278 PHE A CA 1
ATOM 2232 C C . PHE A 1 278 ? -9.461 8.273 3.113 1 98.56 278 PHE A C 1
ATOM 2234 O O . PHE A 1 278 ? -10.156 7.258 3.084 1 98.56 278 PHE A O 1
ATOM 2241 N N . GLY A 1 279 ? -9.977 9.539 2.936 1 98.06 279 GLY A N 1
ATOM 2242 C CA . GLY A 1 279 ? -11.352 9.703 2.486 1 98.06 279 GLY A CA 1
ATOM 2243 C C . GLY A 1 279 ? -11.594 9.156 1.092 1 98.06 279 GLY A C 1
ATOM 2244 O O . GLY A 1 279 ? -12.625 8.523 0.836 1 98.06 279 GLY A O 1
ATOM 2245 N N . VAL A 1 280 ? -10.641 9.398 0.209 1 97.94 280 VAL A N 1
ATOM 2246 C CA . VAL A 1 280 ? -10.711 8.922 -1.168 1 97.94 280 VAL A CA 1
ATOM 2247 C C . VAL A 1 280 ? -10.742 7.398 -1.187 1 97.94 280 VAL A C 1
ATOM 2249 O O . VAL A 1 280 ? -11.539 6.793 -1.911 1 97.94 280 VAL A O 1
ATOM 2252 N N . VAL A 1 281 ? -9.859 6.777 -0.383 1 98.12 281 VAL A N 1
ATOM 2253 C CA . VAL A 1 281 ? -9.789 5.32 -0.296 1 98.12 281 VAL A CA 1
ATOM 2254 C C . VAL A 1 281 ? -11.148 4.758 0.125 1 98.12 281 VAL A C 1
ATOM 2256 O O . VAL A 1 281 ? -11.633 3.793 -0.464 1 98.12 281 VAL A O 1
ATOM 2259 N N . GLU A 1 282 ? -11.75 5.352 1.127 1 98.31 282 GLU A N 1
ATOM 2260 C CA . GLU A 1 282 ? -13.047 4.887 1.613 1 98.31 282 GLU A CA 1
ATOM 2261 C C . GLU A 1 282 ? -14.133 5.074 0.556 1 98.31 282 GLU A C 1
ATOM 2263 O O . GLU A 1 282 ? -14.953 4.184 0.338 1 98.31 282 GLU A O 1
ATOM 2268 N N . THR A 1 283 ? -14.125 6.246 -0.1 1 98 283 THR A N 1
ATOM 2269 C CA . THR A 1 283 ? -15.102 6.535 -1.144 1 98 283 THR A CA 1
ATOM 2270 C C . THR A 1 283 ? -14.984 5.539 -2.293 1 98 283 THR A C 1
ATOM 2272 O O . THR A 1 283 ? -15.984 4.984 -2.75 1 98 283 THR A O 1
ATOM 2275 N N . LYS A 1 284 ? -13.75 5.301 -2.717 1 96.69 284 LYS A N 1
ATOM 2276 C CA . LYS A 1 284 ? -13.516 4.359 -3.811 1 96.69 284 LYS A CA 1
ATOM 2277 C C . LYS A 1 284 ? -13.992 2.959 -3.443 1 96.69 284 LYS A C 1
ATOM 2279 O O . LYS A 1 284 ? -14.625 2.277 -4.258 1 96.69 284 LYS A O 1
ATOM 2284 N N . GLY A 1 285 ? -13.641 2.549 -2.207 1 96.69 285 GLY A N 1
ATOM 2285 C CA . GLY A 1 285 ? -14.078 1.241 -1.746 1 96.69 285 GLY A CA 1
ATOM 2286 C C . GLY A 1 285 ? -15.586 1.088 -1.742 1 96.69 285 GLY A C 1
ATOM 2287 O O . GLY A 1 285 ? -16.109 0.05 -2.152 1 96.69 285 GLY A O 1
ATOM 2288 N N . PHE A 1 286 ? -16.297 2.123 -1.278 1 97.06 286 PHE A N 1
ATOM 2289 C CA . PHE A 1 286 ? -17.75 2.092 -1.217 1 97.06 286 PHE A CA 1
ATOM 2290 C C . PHE A 1 286 ? -18.344 2.01 -2.615 1 97.06 286 PHE A C 1
ATOM 2292 O O . PHE A 1 286 ? -19.203 1.171 -2.877 1 97.06 286 PHE A O 1
ATOM 2299 N N . LEU A 1 287 ? -17.844 2.854 -3.518 1 96.25 287 LEU A N 1
ATOM 2300 C CA . LEU A 1 287 ? -18.328 2.869 -4.891 1 96.25 287 LEU A CA 1
ATOM 2301 C C . LEU A 1 287 ? -18.047 1.541 -5.582 1 96.25 287 LEU A C 1
ATOM 2303 O O . LEU A 1 287 ? -18.875 1.044 -6.348 1 96.25 287 LEU A O 1
ATOM 2307 N N . TYR A 1 288 ? -16.891 0.984 -5.32 1 94.44 288 TYR A N 1
ATOM 2308 C CA . TYR A 1 288 ? -16.516 -0.302 -5.895 1 94.44 288 TYR A CA 1
ATOM 2309 C C . TYR A 1 288 ? -17.516 -1.387 -5.508 1 94.44 288 TYR A C 1
ATOM 2311 O O . TYR A 1 288 ? -17.969 -2.15 -6.359 1 94.44 288 TYR A O 1
ATOM 2319 N N . LEU A 1 289 ? -17.906 -1.44 -4.234 1 93.81 289 LEU A N 1
ATOM 2320 C CA . LEU A 1 289 ? -18.844 -2.455 -3.768 1 93.81 289 LEU A CA 1
ATOM 2321 C C . LEU A 1 289 ? -20.219 -2.24 -4.379 1 93.81 289 LEU A C 1
ATOM 2323 O O . LEU A 1 289 ? -20.891 -3.201 -4.762 1 93.81 289 LEU A O 1
ATOM 2327 N N . LEU A 1 290 ? -20.641 -0.916 -4.387 1 94.5 290 LEU A N 1
ATOM 2328 C CA . LEU A 1 290 ? -21.953 -0.627 -4.961 1 94.5 290 LEU A CA 1
ATOM 2329 C C . LEU A 1 290 ? -22.047 -1.136 -6.398 1 94.5 290 LEU A C 1
ATOM 2331 O O . LEU A 1 290 ? -23.016 -1.794 -6.77 1 94.5 290 LEU A O 1
ATOM 2335 N N . ASN A 1 291 ? -21.016 -0.839 -7.121 1 91.62 291 ASN A N 1
ATOM 2336 C CA . ASN A 1 291 ? -21 -1.268 -8.516 1 91.62 291 ASN A CA 1
ATOM 2337 C C . ASN A 1 291 ? -20.875 -2.783 -8.633 1 91.62 291 ASN A C 1
ATOM 2339 O O . ASN A 1 291 ? -21.609 -3.412 -9.398 1 91.62 291 ASN A O 1
ATOM 2343 N N . THR A 1 292 ? -19.953 -3.406 -7.93 1 89.75 292 THR A N 1
ATOM 2344 C CA . THR A 1 292 ? -19.625 -4.824 -8.016 1 89.75 292 THR A CA 1
ATOM 2345 C C . THR A 1 292 ? -20.844 -5.68 -7.656 1 89.75 292 THR A C 1
ATOM 2347 O O . THR A 1 292 ? -21.062 -6.734 -8.258 1 89.75 292 THR A O 1
ATOM 2350 N N . PHE A 1 293 ? -21.688 -5.203 -6.75 1 90.06 293 PHE A N 1
ATOM 2351 C CA . PHE A 1 293 ? -22.766 -6.039 -6.258 1 90.06 293 PHE A CA 1
ATOM 2352 C C . PHE A 1 293 ? -24.109 -5.52 -6.75 1 90.06 293 PHE A C 1
ATOM 2354 O O . PHE A 1 293 ? -25.156 -5.898 -6.223 1 90.06 293 PHE A O 1
ATOM 2361 N N . GLY A 1 294 ? -24.141 -4.582 -7.688 1 88.69 294 GLY A N 1
ATOM 2362 C CA . GLY A 1 294 ? -25.312 -4.238 -8.477 1 88.69 294 GLY A CA 1
ATOM 2363 C C . GLY A 1 294 ? -26.203 -3.205 -7.809 1 88.69 294 GLY A C 1
ATOM 2364 O O . GLY A 1 294 ? -27.422 -3.205 -8 1 88.69 294 GLY A O 1
ATOM 2365 N N . TYR A 1 295 ? -25.656 -2.402 -6.949 1 92.94 295 TYR A N 1
ATOM 2366 C CA . TYR A 1 295 ? -26.406 -1.32 -6.324 1 92.94 295 TYR A CA 1
ATOM 2367 C C . TYR A 1 295 ? -26.312 -0.047 -7.16 1 92.94 295 TYR A C 1
ATOM 2369 O O . TYR A 1 295 ? -25.844 0.986 -6.68 1 92.94 295 TYR A O 1
ATOM 2377 N N . LYS A 1 296 ? -26.891 -0.055 -8.328 1 93.38 296 LYS A N 1
ATOM 2378 C CA . LYS A 1 296 ? -26.781 1.027 -9.305 1 93.38 296 LYS A CA 1
ATOM 2379 C C . LYS A 1 296 ? -27.5 2.279 -8.82 1 93.38 296 LYS A C 1
ATOM 2381 O O . LYS A 1 296 ? -27 3.393 -8.961 1 93.38 296 LYS A O 1
ATOM 2386 N N . LYS A 1 297 ? -28.703 2.135 -8.297 1 96.5 297 LYS A N 1
ATOM 2387 C CA . LYS A 1 297 ? -29.469 3.271 -7.801 1 96.5 297 LYS A CA 1
ATOM 2388 C C . LYS A 1 297 ? -28.719 4.004 -6.691 1 96.5 297 LYS A C 1
ATOM 2390 O O . LYS A 1 297 ? -28.656 5.234 -6.688 1 96.5 297 LYS A O 1
ATOM 2395 N N . GLU A 1 298 ? -28.203 3.227 -5.801 1 97.25 298 GLU A N 1
ATOM 2396 C CA . GLU A 1 298 ? -27.453 3.799 -4.691 1 97.25 298 GLU A CA 1
ATOM 2397 C C . GLU A 1 298 ? -26.156 4.453 -5.184 1 97.25 298 GLU A C 1
ATOM 2399 O O . GLU A 1 298 ? -25.766 5.512 -4.688 1 97.25 298 GLU A O 1
ATOM 2404 N N . PHE A 1 299 ? -25.484 3.818 -6.156 1 96.38 299 PHE A N 1
ATOM 2405 C CA . PHE A 1 299 ? -24.297 4.375 -6.781 1 96.38 299 PHE A CA 1
ATOM 2406 C C . PHE A 1 299 ? -24.594 5.734 -7.398 1 96.38 299 PHE A C 1
ATOM 2408 O O . PHE A 1 299 ? -23.891 6.711 -7.133 1 96.38 299 PHE A O 1
ATOM 2415 N N . ASP A 1 300 ? -25.641 5.82 -8.141 1 97.06 300 ASP A N 1
ATOM 2416 C CA . ASP A 1 300 ? -26.016 7.051 -8.82 1 97.06 300 ASP A CA 1
ATOM 2417 C C . ASP A 1 300 ? -26.406 8.141 -7.824 1 97.06 300 ASP A C 1
ATOM 2419 O O . ASP A 1 300 ? -26.094 9.312 -8.023 1 97.06 300 ASP A O 1
ATOM 2423 N N . LEU A 1 301 ? -27.141 7.75 -6.801 1 98 301 LEU A N 1
ATOM 2424 C CA . LEU A 1 301 ? -27.516 8.695 -5.758 1 98 301 LEU A CA 1
ATOM 2425 C C . LEU A 1 301 ? -26.281 9.32 -5.113 1 98 301 LEU A C 1
ATOM 2427 O O . LEU A 1 301 ? -26.219 10.531 -4.93 1 98 301 LEU A O 1
ATOM 2431 N N . PHE A 1 302 ? -25.328 8.469 -4.742 1 98.12 302 PHE A N 1
ATOM 2432 C CA . PHE A 1 302 ? -24.094 8.945 -4.129 1 98.12 302 PHE A CA 1
ATOM 2433 C C . PHE A 1 302 ? -23.375 9.922 -5.047 1 98.12 302 PHE A C 1
ATOM 2435 O O . PHE A 1 302 ? -22.953 10.992 -4.609 1 98.12 302 PHE A O 1
ATOM 2442 N N . VAL A 1 303 ? -23.25 9.586 -6.297 1 97.94 303 VAL A N 1
ATOM 2443 C CA . VAL A 1 303 ? -22.547 10.398 -7.289 1 97.94 303 VAL A CA 1
ATOM 2444 C C . VAL A 1 303 ? -23.25 11.742 -7.445 1 97.94 303 VAL A C 1
ATOM 2446 O O . VAL A 1 303 ? -22.609 12.789 -7.445 1 97.94 303 VAL A O 1
ATOM 2449 N N . ASN A 1 304 ? -24.547 11.688 -7.523 1 98.25 304 ASN A N 1
ATOM 2450 C CA . ASN A 1 304 ? -25.328 12.906 -7.719 1 98.25 304 ASN A CA 1
ATOM 2451 C C . ASN A 1 304 ? -25.172 13.867 -6.543 1 98.25 304 ASN A C 1
ATOM 2453 O O . ASN A 1 304 ? -24.969 15.07 -6.742 1 98.25 304 ASN A O 1
ATOM 2457 N N . ILE A 1 305 ? -25.266 13.352 -5.359 1 98.31 305 ILE A N 1
ATOM 2458 C CA . ILE A 1 305 ? -25.141 14.195 -4.172 1 98.31 305 ILE A CA 1
ATOM 2459 C C . ILE A 1 305 ? -23.719 14.75 -4.078 1 98.31 305 ILE A C 1
ATOM 2461 O O . ILE A 1 305 ? -23.531 15.93 -3.762 1 98.31 305 ILE A O 1
ATOM 2465 N N . ALA A 1 306 ? -22.719 13.961 -4.359 1 98.06 306 ALA A N 1
ATOM 2466 C CA . ALA A 1 306 ? -21.312 14.398 -4.305 1 98.06 306 ALA A CA 1
ATOM 2467 C C . ALA A 1 306 ? -21.047 15.508 -5.312 1 98.06 306 ALA A C 1
ATOM 2469 O O . ALA A 1 306 ? -20.469 16.547 -4.969 1 98.06 306 ALA A O 1
ATOM 2470 N N . VAL A 1 307 ? -21.453 15.305 -6.527 1 97.75 307 VAL A N 1
ATOM 2471 C CA . VAL A 1 307 ? -21.234 16.281 -7.586 1 97.75 307 VAL A CA 1
ATOM 2472 C C . VAL A 1 307 ? -21.953 17.578 -7.254 1 97.75 307 VAL A C 1
ATOM 2474 O O . VAL A 1 307 ? -21.391 18.672 -7.402 1 97.75 307 VAL A O 1
ATOM 2477 N N . SER A 1 308 ? -23.141 17.438 -6.766 1 97.5 308 SER A N 1
ATOM 2478 C CA . SER A 1 308 ? -23.969 18.609 -6.48 1 97.5 308 SER A CA 1
ATOM 2479 C C . SER A 1 308 ? -23.438 19.391 -5.277 1 97.5 308 SER A C 1
ATOM 2481 O O . SER A 1 308 ? -23.75 20.562 -5.094 1 97.5 308 SER A O 1
ATOM 2483 N N . SER A 1 309 ? -22.656 18.734 -4.41 1 95.56 309 SER A N 1
ATOM 2484 C CA . SER A 1 309 ? -22.125 19.391 -3.219 1 95.56 309 SER A CA 1
ATOM 2485 C C . SER A 1 309 ? -21.125 20.484 -3.588 1 95.56 309 SER A C 1
ATOM 2487 O O . SER A 1 309 ? -20.875 21.391 -2.795 1 95.56 309 SER A O 1
ATOM 2489 N N . ASN A 1 310 ? -20.406 20.344 -4.711 1 95.06 310 ASN A N 1
ATOM 2490 C CA . ASN A 1 310 ? -19.422 21.266 -5.242 1 95.06 310 ASN A CA 1
ATOM 2491 C C . ASN A 1 310 ? -18.156 21.281 -4.383 1 95.06 310 ASN A C 1
ATOM 2493 O O . ASN A 1 310 ? -17.281 22.125 -4.586 1 95.06 310 ASN A O 1
ATOM 2497 N N . LYS A 1 311 ? -18.016 20.344 -3.49 1 94.69 311 LYS A N 1
ATOM 2498 C CA . LYS A 1 311 ? -16.844 20.297 -2.607 1 94.69 311 LYS A CA 1
ATOM 2499 C C . LYS A 1 311 ? -15.594 19.906 -3.375 1 94.69 311 LYS A C 1
ATOM 2501 O O . LYS A 1 311 ? -14.477 20.109 -2.896 1 94.69 311 LYS A O 1
ATOM 2506 N N . TRP A 1 312 ? -15.766 19.344 -4.57 1 95.06 312 TRP A N 1
ATOM 2507 C CA . TRP A 1 312 ? -14.648 18.906 -5.414 1 95.06 312 TRP A CA 1
ATOM 2508 C C . TRP A 1 312 ? -13.977 20.109 -6.078 1 95.06 312 TRP A C 1
ATOM 2510 O O . TRP A 1 312 ? -12.828 20.016 -6.512 1 95.06 312 TRP A O 1
ATOM 2520 N N . LYS A 1 313 ? -14.578 21.25 -6.145 1 94.19 313 LYS A N 1
ATOM 2521 C CA . LYS A 1 313 ? -14.125 22.391 -6.938 1 94.19 313 LYS A CA 1
ATOM 2522 C C . LYS A 1 313 ? -12.742 22.859 -6.5 1 94.19 313 LYS A C 1
ATOM 2524 O O . LYS A 1 313 ? -11.883 23.156 -7.336 1 94.19 313 LYS A O 1
ATOM 2529 N N . LYS A 1 314 ? -12.492 22.906 -5.195 1 89.56 314 LYS A N 1
ATOM 2530 C CA . LYS A 1 314 ? -11.234 23.438 -4.691 1 89.56 314 LYS A CA 1
ATOM 2531 C C . LYS A 1 314 ? -10.078 22.469 -4.945 1 89.56 314 LYS A C 1
ATOM 2533 O O . LYS A 1 314 ? -8.914 22.828 -4.793 1 89.56 314 LYS A O 1
ATOM 2538 N N . TRP A 1 315 ? -10.391 21.297 -5.316 1 93.62 315 TRP A N 1
ATOM 2539 C CA . TRP A 1 315 ? -9.375 20.25 -5.449 1 93.62 315 TRP A CA 1
ATOM 2540 C C . TRP A 1 315 ? -9.047 20 -6.918 1 93.62 315 TRP A C 1
ATOM 2542 O O . TRP A 1 315 ? -8.195 19.172 -7.234 1 93.62 315 TRP A O 1
ATOM 2552 N N . ILE A 1 316 ? -9.719 20.625 -7.809 1 93.75 316 ILE A N 1
ATOM 2553 C CA . ILE A 1 316 ? -9.562 20.328 -9.227 1 93.75 316 ILE A CA 1
ATOM 2554 C C . ILE A 1 316 ? -8.578 21.312 -9.859 1 93.75 316 ILE A C 1
ATOM 2556 O O . ILE A 1 316 ? -8.609 22.5 -9.562 1 93.75 316 ILE A O 1
ATOM 2560 N N . LEU A 1 317 ? -7.781 20.75 -10.664 1 91.75 317 LEU A N 1
ATOM 2561 C CA . LEU A 1 317 ? -6.848 21.578 -11.43 1 91.75 317 LEU A CA 1
ATOM 2562 C C . LEU A 1 317 ? -7.562 22.297 -12.562 1 91.75 317 LEU A C 1
ATOM 2564 O O . LEU A 1 317 ? -8.547 21.797 -13.109 1 91.75 317 LEU A O 1
ATOM 2568 N N . GLU A 1 318 ? -7.25 23.5 -12.938 1 85.69 318 GLU A N 1
ATOM 2569 C CA . GLU A 1 318 ? -7.898 24.359 -13.922 1 85.69 318 GLU A CA 1
ATOM 2570 C C . GLU A 1 318 ? -8.109 23.609 -15.242 1 85.69 318 GLU A C 1
ATOM 2572 O O . GLU A 1 318 ? -9.188 23.688 -15.836 1 85.69 318 GLU A O 1
ATOM 2577 N N . ASP A 1 319 ? -7.293 22.875 -15.828 1 83 319 ASP A N 1
ATOM 2578 C CA . ASP A 1 319 ? -7.41 22.219 -17.125 1 83 319 ASP A CA 1
ATOM 2579 C C . ASP A 1 319 ? -7.648 20.719 -16.953 1 83 319 ASP A C 1
ATOM 2581 O O . ASP A 1 319 ? -7.352 19.938 -17.859 1 83 319 ASP A O 1
ATOM 2585 N N . SER A 1 320 ? -8.391 20.562 -15.852 1 83.69 320 SER A N 1
ATOM 2586 C CA . SER A 1 320 ? -8.57 19.125 -15.586 1 83.69 320 SER A CA 1
ATOM 2587 C C . SER A 1 320 ? -9.781 18.578 -16.328 1 83.69 320 SER A C 1
ATOM 2589 O O . SER A 1 320 ? -10.75 19.297 -16.562 1 83.69 320 SER A O 1
ATOM 2591 N N . LYS A 1 321 ? -9.812 17.359 -16.969 1 87.25 321 LYS A N 1
ATOM 2592 C CA . LYS A 1 321 ? -10.914 16.641 -17.594 1 87.25 321 LYS A CA 1
ATOM 2593 C C . LYS A 1 321 ? -11.539 15.641 -16.625 1 87.25 321 LYS A C 1
ATOM 2595 O O . LYS A 1 321 ? -11.742 14.477 -16.984 1 87.25 321 LYS A O 1
ATOM 2600 N N . THR A 1 322 ? -11.836 16.125 -15.375 1 89.12 322 THR A N 1
ATOM 2601 C CA . THR A 1 322 ? -12.383 15.234 -14.352 1 89.12 322 THR A CA 1
ATOM 2602 C C . THR A 1 322 ? -13.82 14.859 -14.672 1 89.12 322 THR A C 1
ATOM 2604 O O . THR A 1 322 ? -14.609 15.695 -15.117 1 89.12 322 THR A O 1
ATOM 2607 N N . THR A 1 323 ? -14.188 13.602 -14.633 1 93.56 323 THR A N 1
ATOM 2608 C CA . THR A 1 323 ? -15.539 13.078 -14.805 1 93.56 323 THR A CA 1
ATOM 2609 C C . THR A 1 323 ? -16.344 13.227 -13.516 1 93.56 323 THR A C 1
ATOM 2611 O O . THR A 1 323 ? -15.805 13.617 -12.477 1 93.56 323 THR A O 1
ATOM 2614 N N . ALA A 1 324 ? -17.625 12.992 -13.625 1 94.88 324 ALA A N 1
ATOM 2615 C CA . ALA A 1 324 ? -18.484 12.992 -12.438 1 94.88 324 ALA A CA 1
ATOM 2616 C C . ALA A 1 324 ? -17.969 12.008 -11.391 1 94.88 324 ALA A C 1
ATOM 2618 O O . ALA A 1 324 ? -18 12.297 -10.195 1 94.88 324 ALA A O 1
ATOM 2619 N N . ILE A 1 325 ? -17.516 10.922 -11.836 1 94.75 325 ILE A N 1
ATOM 2620 C CA . ILE A 1 325 ? -17 9.898 -10.93 1 94.75 325 ILE A CA 1
ATOM 2621 C C . ILE A 1 325 ? -15.711 10.383 -10.281 1 94.75 325 ILE A C 1
ATOM 2623 O O . ILE A 1 325 ? -15.5 10.18 -9.078 1 94.75 325 ILE A O 1
ATOM 2627 N N . ASP A 1 326 ? -14.82 11.016 -11.055 1 95.06 326 ASP A N 1
ATOM 2628 C CA . ASP A 1 326 ? -13.602 11.578 -10.492 1 95.06 326 ASP A CA 1
ATOM 2629 C C . ASP A 1 326 ? -13.922 12.586 -9.391 1 95.06 326 ASP A C 1
ATOM 2631 O O . ASP A 1 326 ? -13.305 12.547 -8.32 1 95.06 326 ASP A O 1
ATOM 2635 N N . LYS A 1 327 ? -14.844 13.445 -9.711 1 96.62 327 LYS A N 1
ATOM 2636 C CA . LYS A 1 327 ? -15.266 14.445 -8.734 1 96.62 327 LYS A CA 1
ATOM 2637 C C . LYS A 1 327 ? -15.797 13.781 -7.469 1 96.62 327 LYS A C 1
ATOM 2639 O O . LYS A 1 327 ? -15.508 14.227 -6.355 1 96.62 327 LYS A O 1
ATOM 2644 N N . THR A 1 328 ? -16.562 12.75 -7.672 1 97.5 328 THR A N 1
ATOM 2645 C CA . THR A 1 328 ? -17.156 12.008 -6.555 1 97.5 328 THR A CA 1
ATOM 2646 C C . THR A 1 328 ? -16.062 11.367 -5.703 1 97.5 328 THR A C 1
ATOM 2648 O O . THR A 1 328 ? -16.094 11.438 -4.473 1 97.5 328 THR A O 1
ATOM 2651 N N . ILE A 1 329 ? -15.07 10.773 -6.332 1 96.69 329 ILE A N 1
ATOM 2652 C CA . ILE A 1 329 ? -13.969 10.125 -5.633 1 96.69 329 ILE A CA 1
ATOM 2653 C C . ILE A 1 329 ? -13.195 11.164 -4.812 1 96.69 329 ILE A C 1
ATOM 2655 O O . ILE A 1 329 ? -12.828 10.906 -3.666 1 96.69 329 ILE A O 1
ATOM 2659 N N . ILE A 1 330 ? -13.016 12.312 -5.34 1 96.44 330 ILE A N 1
ATOM 2660 C CA . ILE A 1 330 ? -12.234 13.391 -4.734 1 96.44 330 ILE A CA 1
ATOM 2661 C C . ILE A 1 330 ? -12.969 13.938 -3.512 1 96.44 330 ILE A C 1
ATOM 2663 O O . ILE A 1 330 ? -12.344 14.242 -2.492 1 96.44 330 ILE A O 1
ATOM 2667 N N . CYS A 1 331 ? -14.305 13.984 -3.533 1 96.88 331 CYS A N 1
ATOM 2668 C CA . CYS A 1 331 ? -14.977 14.766 -2.5 1 96.88 331 CYS A CA 1
ATOM 2669 C C . CYS A 1 331 ? -15.984 13.906 -1.743 1 96.88 331 CYS A C 1
ATOM 2671 O O . CYS A 1 331 ? -16.766 14.43 -0.936 1 96.88 331 CYS A O 1
ATOM 2673 N N . GLY A 1 332 ? -16.031 12.617 -2.002 1 96.94 332 GLY A N 1
ATOM 2674 C CA . GLY A 1 332 ? -17.031 11.75 -1.406 1 96.94 332 GLY A CA 1
ATOM 2675 C C . GLY A 1 332 ? -17.047 11.812 0.109 1 96.94 332 GLY A C 1
ATOM 2676 O O . GLY A 1 332 ? -18.125 11.773 0.723 1 96.94 332 GLY A O 1
ATOM 2677 N N . HIS A 1 333 ? -15.93 11.945 0.735 1 95.81 333 HIS A N 1
ATOM 2678 C CA . HIS A 1 333 ? -15.828 11.914 2.189 1 95.81 333 HIS A CA 1
ATOM 2679 C C . HIS A 1 333 ? -16.516 13.117 2.818 1 95.81 333 HIS A C 1
ATOM 2681 O O . HIS A 1 333 ? -16.891 13.078 3.992 1 95.81 333 HIS A O 1
ATOM 2687 N N . TYR A 1 334 ? -16.781 14.172 2.092 1 95.62 334 TYR A N 1
ATOM 2688 C CA . TYR A 1 334 ? -17.453 15.352 2.621 1 95.62 334 TYR A CA 1
ATOM 2689 C C . TYR A 1 334 ? -18.938 15.094 2.834 1 95.62 334 TYR A C 1
ATOM 2691 O O . TYR A 1 334 ? -19.609 15.844 3.547 1 95.62 334 TYR A O 1
ATOM 2699 N N . ILE A 1 335 ? -19.469 14.039 2.215 1 96.06 335 ILE A N 1
ATOM 2700 C CA . ILE A 1 335 ? -20.906 13.891 2.26 1 96.06 335 ILE A CA 1
ATOM 2701 C C . ILE A 1 335 ? -21.281 12.625 3.027 1 96.06 335 ILE A C 1
ATOM 2703 O O . ILE A 1 335 ? -22.438 12.211 3.031 1 96.06 335 ILE A O 1
ATOM 2707 N N . PHE A 1 336 ? -20.359 12 3.674 1 95.81 336 PHE A N 1
ATOM 2708 C CA . PHE A 1 336 ? -20.625 10.781 4.43 1 95.81 336 PHE A CA 1
ATOM 2709 C C . PHE A 1 336 ? -21.719 11.008 5.473 1 95.81 336 PHE A C 1
ATOM 2711 O O . PHE A 1 336 ? -22.469 10.094 5.801 1 95.81 336 PHE A O 1
ATOM 2718 N N . SER A 1 337 ? -21.844 12.281 5.969 1 93.19 337 SER A N 1
ATOM 2719 C CA . SER A 1 337 ? -22.781 12.57 7.047 1 93.19 337 SER A CA 1
ATOM 2720 C C . SER A 1 337 ? -24.109 13.094 6.508 1 93.19 337 SER A C 1
ATOM 2722 O O . SER A 1 337 ? -24.984 13.492 7.277 1 93.19 337 SER A O 1
ATOM 2724 N N . ASN A 1 338 ? -24.188 13.195 5.203 1 95.06 338 ASN A N 1
ATOM 2725 C CA . ASN A 1 338 ? -25.469 13.555 4.594 1 95.06 338 ASN A CA 1
ATOM 2726 C C . ASN A 1 338 ? -26.547 12.547 4.945 1 95.06 338 ASN A C 1
ATOM 2728 O O . ASN A 1 338 ? -26.344 11.336 4.848 1 95.06 338 ASN A O 1
ATOM 2732 N N . GLU A 1 339 ? -27.719 13.023 5.246 1 95.56 339 GLU A N 1
ATOM 2733 C CA . GLU A 1 339 ? -28.797 12.172 5.738 1 95.56 339 GLU A CA 1
ATOM 2734 C C . GLU A 1 339 ? -29.203 11.148 4.688 1 95.56 339 GLU A C 1
ATOM 2736 O O . GLU A 1 339 ? -29.484 9.984 5.016 1 95.56 339 GLU A O 1
ATOM 2741 N N . GLN A 1 340 ? -29.312 11.57 3.48 1 96.88 340 GLN A N 1
ATOM 2742 C CA . GLN A 1 340 ? -29.688 10.664 2.404 1 96.88 340 GLN A CA 1
ATOM 2743 C C . GLN A 1 340 ? -28.656 9.555 2.215 1 96.88 340 GLN A C 1
ATOM 2745 O O . GLN A 1 340 ? -29.016 8.414 1.93 1 96.88 340 GLN A O 1
ATOM 2750 N N . ILE A 1 341 ? -27.422 9.945 2.377 1 97.06 341 ILE A N 1
ATOM 2751 C CA . ILE A 1 341 ? -26.344 8.984 2.219 1 97.06 341 ILE A CA 1
ATOM 2752 C C . ILE A 1 341 ? -26.359 7.98 3.373 1 97.06 341 ILE A C 1
ATOM 2754 O O . ILE A 1 341 ? -26.188 6.777 3.164 1 97.06 341 ILE A O 1
ATOM 2758 N N . ILE A 1 342 ? -26.578 8.461 4.57 1 95.5 342 ILE A N 1
ATOM 2759 C CA . ILE A 1 342 ? -26.641 7.598 5.75 1 95.5 342 ILE A CA 1
ATOM 2760 C C . ILE A 1 342 ? -27.766 6.586 5.59 1 95.5 342 ILE A C 1
ATOM 2762 O O . ILE A 1 342 ? -27.578 5.391 5.844 1 95.5 342 ILE A O 1
ATOM 2766 N N . GLU A 1 343 ? -28.891 7.047 5.129 1 96.06 343 GLU A N 1
ATOM 2767 C CA . GLU A 1 343 ? -30.047 6.172 4.934 1 96.06 343 GLU A CA 1
ATOM 2768 C C . GLU A 1 343 ? -29.766 5.133 3.852 1 96.06 343 GLU A C 1
ATOM 2770 O O . GLU A 1 343 ? -30.078 3.951 4.023 1 96.06 343 GLU A O 1
ATOM 2775 N N . MET A 1 344 ? -29.25 5.617 2.785 1 96.44 344 MET A N 1
ATOM 2776 C CA . MET A 1 344 ? -28.922 4.723 1.679 1 96.44 344 MET A CA 1
ATOM 2777 C C . MET A 1 344 ? -27.922 3.664 2.115 1 96.44 344 MET A C 1
ATOM 2779 O O . MET A 1 344 ? -28.062 2.486 1.78 1 96.44 344 MET A O 1
ATOM 2783 N N . LYS A 1 345 ? -26.906 4.031 2.857 1 95.69 345 LYS A N 1
ATOM 2784 C CA . LYS A 1 345 ? -25.875 3.125 3.338 1 95.69 345 LYS A CA 1
ATOM 2785 C C . LYS A 1 345 ? -26.469 2.027 4.215 1 95.69 345 LYS A C 1
ATOM 2787 O O . LYS A 1 345 ? -26.031 0.874 4.156 1 95.69 345 LYS A O 1
ATOM 2792 N N . GLN A 1 346 ? -27.438 2.334 4.973 1 94.38 346 GLN A N 1
ATOM 2793 C CA . GLN A 1 346 ? -28.078 1.348 5.836 1 94.38 346 GLN A CA 1
ATOM 2794 C C . GLN A 1 346 ? -28.734 0.241 5.016 1 94.38 346 GLN A C 1
ATOM 2796 O O . GLN A 1 346 ? -28.656 -0.935 5.383 1 94.38 346 GLN A O 1
ATOM 2801 N N . LYS A 1 347 ? -29.312 0.656 3.959 1 93.19 347 LYS A N 1
ATOM 2802 C CA . LYS A 1 347 ? -29.938 -0.322 3.076 1 93.19 347 LYS A CA 1
ATOM 2803 C C . LYS A 1 347 ? -28.891 -1.232 2.434 1 93.19 347 LYS A C 1
ATOM 2805 O O . LYS A 1 347 ? -29.094 -2.445 2.334 1 93.19 347 LYS A O 1
ATOM 2810 N N . VAL A 1 348 ? -27.891 -0.646 2.037 1 96.69 348 VAL A N 1
ATOM 2811 C CA . VAL A 1 348 ? -26.828 -1.383 1.359 1 96.69 348 VAL A CA 1
ATOM 2812 C C . VAL A 1 348 ? -26.156 -2.354 2.336 1 96.69 348 VAL A C 1
ATOM 2814 O O . VAL A 1 348 ? -25.844 -3.486 1.972 1 96.69 348 VAL A O 1
ATOM 2817 N N . VAL A 1 349 ? -25.969 -1.854 3.576 1 97.19 349 VAL A N 1
ATOM 2818 C CA . VAL A 1 349 ? -25.328 -2.658 4.609 1 97.19 349 VAL A CA 1
ATOM 2819 C C . VAL A 1 349 ? -26.078 -3.973 4.789 1 97.19 349 VAL A C 1
ATOM 2821 O O . VAL A 1 349 ? -25.484 -5.043 4.832 1 97.19 349 VAL A O 1
ATOM 2824 N N . SER A 1 350 ? -27.359 -3.85 4.852 1 94.62 350 SER A N 1
ATOM 2825 C CA . SER A 1 350 ? -28.203 -5.031 5.043 1 94.62 350 SER A CA 1
ATOM 2826 C C . SER A 1 350 ? -28.047 -6.008 3.881 1 94.62 350 SER A C 1
ATOM 2828 O O . SER A 1 350 ? -27.969 -7.219 4.086 1 94.62 350 SER A O 1
ATOM 2830 N N . GLY A 1 351 ? -28.047 -5.469 2.727 1 94.31 351 GLY A N 1
ATOM 2831 C CA . GLY A 1 351 ? -27.891 -6.301 1.544 1 94.31 351 GLY A CA 1
ATOM 2832 C C . GLY A 1 351 ? -26.531 -6.961 1.446 1 94.31 351 GLY A C 1
ATOM 2833 O O . GLY A 1 351 ? -26.422 -8.141 1.104 1 94.31 351 GLY A O 1
ATOM 2834 N N . LEU A 1 352 ? -25.5 -6.281 1.725 1 96 352 LEU A N 1
ATOM 2835 C CA . LEU A 1 352 ? -24.125 -6.793 1.667 1 96 352 LEU A CA 1
ATOM 2836 C C . LEU A 1 352 ? -23.906 -7.848 2.74 1 96 352 LEU A C 1
ATOM 2838 O O . LEU A 1 352 ? -23.203 -8.836 2.504 1 96 352 LEU A O 1
ATOM 2842 N N . LEU A 1 353 ? -24.5 -7.629 3.865 1 94.94 353 LEU A N 1
ATOM 2843 C CA . LEU A 1 353 ? -24.344 -8.586 4.957 1 94.94 353 LEU A CA 1
ATOM 2844 C C . LEU A 1 353 ? -24.906 -9.945 4.578 1 94.94 353 LEU A C 1
ATOM 2846 O O . LEU A 1 353 ? -24.375 -10.984 4.984 1 94.94 353 LEU A O 1
ATOM 2850 N N . ARG A 1 354 ? -26 -9.953 3.779 1 91.62 354 ARG A N 1
ATOM 2851 C CA . ARG A 1 354 ? -26.594 -11.195 3.285 1 91.62 354 ARG A CA 1
ATOM 2852 C C . ARG A 1 354 ? -25.625 -11.93 2.365 1 91.62 354 ARG A C 1
ATOM 2854 O O . ARG A 1 354 ? -25.734 -13.141 2.18 1 91.62 354 ARG A O 1
ATOM 2861 N N . LYS A 1 355 ? -24.672 -11.211 1.864 1 88.44 355 LYS A N 1
ATOM 2862 C CA . LYS A 1 355 ? -23.641 -11.773 0.996 1 88.44 355 LYS A CA 1
ATOM 2863 C C . LYS A 1 355 ? -22.344 -11.977 1.754 1 88.44 355 LYS A C 1
ATOM 2865 O O . LYS A 1 355 ? -21.281 -12.141 1.144 1 88.44 355 LYS A O 1
ATOM 2870 N N . ASN A 1 356 ? -22.359 -11.805 3.041 1 88.62 356 ASN A N 1
ATOM 2871 C CA . ASN A 1 356 ? -21.25 -12.031 3.955 1 88.62 356 ASN A CA 1
ATOM 2872 C C . ASN A 1 356 ? -20.188 -10.938 3.824 1 88.62 356 ASN A C 1
ATOM 2874 O O . ASN A 1 356 ? -19 -11.203 3.955 1 88.62 356 ASN A O 1
ATOM 2878 N N . ILE A 1 357 ? -20.688 -9.805 3.482 1 94.5 357 ILE A N 1
ATOM 2879 C CA . ILE A 1 357 ? -19.797 -8.656 3.41 1 94.5 357 ILE A CA 1
ATOM 2880 C C . ILE A 1 357 ? -20.172 -7.629 4.473 1 94.5 357 ILE A C 1
ATOM 2882 O O . ILE A 1 357 ? -21.297 -7.094 4.449 1 94.5 357 ILE A O 1
ATOM 2886 N N . ASN A 1 358 ? -19.344 -7.465 5.406 1 96.69 358 ASN A N 1
ATOM 2887 C CA . ASN A 1 358 ? -19.469 -6.355 6.344 1 96.69 358 ASN A CA 1
ATOM 2888 C C . ASN A 1 358 ? -18.891 -5.066 5.777 1 96.69 358 ASN A C 1
ATOM 2890 O O . ASN A 1 358 ? -17.672 -4.918 5.688 1 96.69 358 ASN A O 1
ATOM 2894 N N . LEU A 1 359 ? -19.734 -4.16 5.418 1 97.44 359 LEU A N 1
ATOM 2895 C CA . LEU A 1 359 ? -19.344 -2.959 4.684 1 97.44 359 LEU A CA 1
ATOM 2896 C C . LEU A 1 359 ? -18.266 -2.188 5.438 1 97.44 359 LEU A C 1
ATOM 2898 O O . LEU A 1 359 ? -17.219 -1.885 4.883 1 97.44 359 LEU A O 1
ATOM 2902 N N . ASP A 1 360 ? -18.453 -1.867 6.699 1 97 360 ASP A N 1
ATOM 2903 C CA . ASP A 1 360 ? -17.516 -1.057 7.473 1 97 360 ASP A CA 1
ATOM 2904 C C . ASP A 1 360 ? -16.188 -1.779 7.648 1 97 360 ASP A C 1
ATOM 2906 O O . ASP A 1 360 ? -15.117 -1.155 7.594 1 97 360 ASP A O 1
ATOM 2910 N N . GLU A 1 361 ? -16.266 -3.068 7.832 1 97.38 361 GLU A N 1
ATOM 2911 C CA . GLU A 1 361 ? -15.023 -3.83 7.953 1 97.38 361 GLU A CA 1
ATOM 2912 C C . GLU A 1 361 ? -14.234 -3.816 6.648 1 97.38 361 GLU A C 1
ATOM 2914 O O . GLU A 1 361 ? -13.008 -3.703 6.66 1 97.38 361 GLU A O 1
ATOM 2919 N N . TYR A 1 362 ? -15 -3.996 5.57 1 97.69 362 TYR A N 1
ATOM 2920 C CA . TYR A 1 362 ? -14.383 -3.945 4.25 1 97.69 362 TYR A CA 1
ATOM 2921 C C . TYR A 1 362 ? -13.719 -2.594 4.012 1 97.69 362 TYR A C 1
ATOM 2923 O O . TYR A 1 362 ? -12.555 -2.529 3.617 1 97.69 362 TYR A O 1
ATOM 2931 N N . LEU A 1 363 ? -14.438 -1.523 4.266 1 98.31 363 LEU A N 1
ATOM 2932 C CA . LEU A 1 363 ? -13.93 -0.177 4.043 1 98.31 363 LEU A CA 1
ATOM 2933 C C . LEU A 1 363 ? -12.766 0.123 4.984 1 98.31 363 LEU A C 1
ATOM 2935 O O . LEU A 1 363 ? -11.758 0.709 4.574 1 98.31 363 LEU A O 1
ATOM 2939 N N . LYS A 1 364 ? -12.875 -0.252 6.246 1 98.31 364 LYS A N 1
ATOM 2940 C CA . LYS A 1 364 ? -11.812 -0.031 7.227 1 98.31 364 LYS A CA 1
ATOM 2941 C C . LYS A 1 364 ? -10.539 -0.781 6.836 1 98.31 364 LYS A C 1
ATOM 2943 O O . LYS A 1 364 ? -9.43 -0.284 7.047 1 98.31 364 LYS A O 1
ATOM 2948 N N . THR A 1 365 ? -10.68 -1.954 6.23 1 98.19 365 THR A N 1
ATOM 2949 C CA . THR A 1 365 ? -9.531 -2.719 5.766 1 98.19 365 THR A CA 1
ATOM 2950 C C . THR A 1 365 ? -8.766 -1.949 4.695 1 98.19 365 THR A C 1
ATOM 2952 O O . THR A 1 365 ? -7.531 -1.933 4.695 1 98.19 365 THR A O 1
ATOM 2955 N N . LEU A 1 366 ? -9.484 -1.328 3.816 1 98.44 366 LEU A N 1
ATOM 2956 C CA . LEU A 1 366 ? -8.859 -0.533 2.764 1 98.44 366 LEU A CA 1
ATOM 2957 C C . LEU A 1 366 ? -8.117 0.665 3.355 1 98.44 366 LEU A C 1
ATOM 2959 O O . LEU A 1 366 ? -7.004 0.979 2.936 1 98.44 366 LEU A O 1
ATOM 2963 N N . ILE A 1 367 ? -8.711 1.302 4.301 1 98.75 367 ILE A N 1
ATOM 2964 C CA . ILE A 1 367 ? -8.102 2.459 4.945 1 98.75 367 ILE A CA 1
ATOM 2965 C C . ILE A 1 367 ? -6.855 2.021 5.715 1 98.75 367 ILE A C 1
ATOM 2967 O O . ILE A 1 367 ? -5.812 2.678 5.652 1 98.75 367 ILE A O 1
ATOM 2971 N N . LYS A 1 368 ? -6.973 0.919 6.465 1 98.69 368 LYS A N 1
ATOM 2972 C CA . LYS A 1 368 ? -5.836 0.395 7.215 1 98.69 368 LYS A CA 1
ATOM 2973 C C . LYS A 1 368 ? -4.648 0.125 6.293 1 98.69 368 LYS A C 1
ATOM 2975 O O . LYS A 1 368 ? -3.502 0.399 6.652 1 98.69 368 LYS A O 1
ATOM 2980 N N . GLN A 1 369 ? -4.98 -0.443 5.18 1 98.62 369 GLN A N 1
ATOM 2981 C CA . GLN A 1 369 ? -3.9 -0.708 4.238 1 98.62 369 GLN A CA 1
ATOM 2982 C C . GLN A 1 369 ? -3.227 0.587 3.795 1 98.62 369 GLN A C 1
ATOM 2984 O O . GLN A 1 369 ? -2 0.655 3.703 1 98.62 369 GLN A O 1
ATOM 2989 N N . SER A 1 370 ? -4.016 1.548 3.479 1 98.56 370 SER A N 1
ATOM 2990 C CA . SER A 1 370 ? -3.469 2.844 3.09 1 98.56 370 SER A CA 1
ATOM 2991 C C . SER A 1 370 ? -2.611 3.438 4.203 1 98.56 370 SER A C 1
ATOM 2993 O O . SER A 1 370 ? -1.528 3.965 3.941 1 98.56 370 SER A O 1
ATOM 2995 N N . MET A 1 371 ? -3.037 3.354 5.414 1 98.81 371 MET A N 1
ATOM 2996 C CA . MET A 1 371 ? -2.285 3.879 6.551 1 98.81 371 MET A CA 1
ATOM 2997 C C . MET A 1 371 ? -1.005 3.08 6.77 1 98.81 371 MET A C 1
ATOM 2999 O O . MET A 1 371 ? 0.044 3.652 7.07 1 98.81 371 MET A O 1
ATOM 3003 N N . THR A 1 372 ? -1.104 1.78 6.621 1 98.69 372 THR A N 1
ATOM 3004 C CA . THR A 1 372 ? 0.046 0.906 6.832 1 98.69 372 THR A CA 1
ATOM 3005 C C . THR A 1 372 ? 1.154 1.219 5.832 1 98.69 372 THR A C 1
ATOM 3007 O O . THR A 1 372 ? 2.34 1.115 6.156 1 98.69 372 THR A O 1
ATOM 3010 N N . ARG A 1 373 ? 0.766 1.591 4.645 1 98.62 373 ARG A N 1
ATOM 3011 C CA . ARG A 1 373 ? 1.731 2.037 3.645 1 98.62 373 ARG A CA 1
ATOM 3012 C C . ARG A 1 373 ? 2.66 3.102 4.219 1 98.62 373 ARG A C 1
ATOM 3014 O O . ARG A 1 373 ? 3.883 2.973 4.141 1 98.62 373 ARG A O 1
ATOM 3021 N N . TYR A 1 374 ? 2.084 4.09 4.871 1 98.75 374 TYR A N 1
ATOM 3022 C CA . TYR A 1 374 ? 2.865 5.164 5.477 1 98.75 374 TYR A CA 1
ATOM 3023 C C . TYR A 1 374 ? 3.619 4.664 6.703 1 98.75 374 TYR A C 1
ATOM 3025 O O . TYR A 1 374 ? 4.809 4.941 6.863 1 98.75 374 TYR A O 1
ATOM 3033 N N . ILE A 1 375 ? 2.969 3.916 7.543 1 98.56 375 ILE A N 1
ATOM 3034 C CA . ILE A 1 375 ? 3.547 3.42 8.789 1 98.56 375 ILE A CA 1
ATOM 3035 C C . ILE A 1 375 ? 4.836 2.656 8.484 1 98.56 375 ILE A C 1
ATOM 3037 O O . ILE A 1 375 ? 5.84 2.83 9.18 1 98.56 375 ILE A O 1
ATOM 3041 N N . GLN A 1 376 ? 4.805 1.863 7.453 1 98.12 376 GLN A N 1
ATOM 3042 C CA . GLN A 1 376 ? 5.965 1.046 7.102 1 98.12 376 GLN A CA 1
ATOM 3043 C C . GLN A 1 376 ? 7.047 1.887 6.434 1 98.12 376 GLN A C 1
ATOM 3045 O O . GLN A 1 376 ? 8.227 1.791 6.789 1 98.12 376 GLN A O 1
ATOM 3050 N N . LEU A 1 377 ? 6.676 2.684 5.492 1 98.38 377 LEU A N 1
ATOM 3051 C CA . LEU A 1 377 ? 7.652 3.469 4.742 1 98.38 377 LEU A CA 1
ATOM 3052 C C . LEU A 1 377 ? 8.281 4.539 5.625 1 98.38 377 LEU A C 1
ATOM 3054 O O . LEU A 1 377 ? 9.438 4.93 5.406 1 98.38 377 LEU A O 1
ATOM 3058 N N . PHE A 1 378 ? 7.559 4.977 6.672 1 98.31 378 PHE A N 1
ATOM 3059 C CA . PHE A 1 378 ? 8.031 5.969 7.633 1 98.31 378 PHE A CA 1
ATOM 3060 C C . PHE A 1 378 ? 8.828 5.3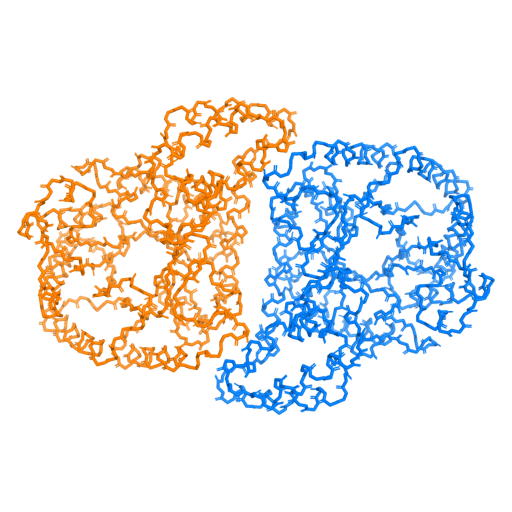01 8.742 1 98.31 378 PHE A C 1
ATOM 3062 O O . PHE A 1 378 ? 9.203 5.953 9.727 1 98.31 378 PHE A O 1
ATOM 3069 N N . LYS A 1 379 ? 9.016 3.967 8.688 1 96.62 379 LYS A N 1
ATOM 3070 C CA . LYS A 1 379 ? 9.828 3.176 9.609 1 96.62 379 LYS A CA 1
ATOM 3071 C C . LYS A 1 379 ? 9.266 3.229 11.023 1 96.62 379 LYS A C 1
ATOM 3073 O O . LYS A 1 379 ? 10.023 3.268 12 1 96.62 379 LYS A O 1
ATOM 3078 N N . MET A 1 380 ? 7.961 3.314 11.094 1 97.69 380 MET A N 1
ATOM 3079 C CA . MET A 1 380 ? 7.344 3.283 12.414 1 97.69 380 MET A CA 1
ATOM 3080 C C . MET A 1 380 ? 7.293 1.86 12.961 1 97.69 380 MET A C 1
ATOM 3082 O O . MET A 1 380 ? 7.117 1.657 14.164 1 97.69 380 MET A O 1
ATOM 3086 N N . ILE A 1 381 ? 7.32 0.897 12.086 1 95 381 ILE A N 1
ATOM 3087 C CA . ILE A 1 381 ? 7.379 -0.51 12.461 1 95 381 ILE A CA 1
ATOM 3088 C C . ILE A 1 381 ? 8.547 -1.188 11.742 1 95 381 ILE A C 1
ATOM 3090 O O . ILE A 1 381 ? 9.023 -0.69 10.719 1 95 381 ILE A O 1
ATOM 3094 N N . MET B 1 1 ? 0 -27.078 8.492 1 81.94 1 MET B N 1
ATOM 3095 C CA . MET B 1 1 ? 0.236 -25.703 8.945 1 81.94 1 MET B CA 1
ATOM 3096 C C . MET B 1 1 ? -0.5 -24.703 8.07 1 81.94 1 MET B C 1
ATOM 3098 O O . MET B 1 1 ? -1.355 -23.953 8.547 1 81.94 1 MET B O 1
ATOM 3102 N N . ILE B 1 2 ? -0.312 -24.781 6.75 1 89.44 2 ILE B N 1
ATOM 3103 C CA . ILE B 1 2 ? -0.937 -23.844 5.832 1 89.44 2 ILE B CA 1
ATOM 3104 C C . ILE B 1 2 ? -2.449 -24.047 5.832 1 89.44 2 ILE B C 1
ATOM 3106 O O . ILE B 1 2 ? -3.213 -23.078 5.957 1 89.44 2 ILE B O 1
ATOM 3110 N N . LYS B 1 3 ? -2.906 -25.281 5.797 1 88.94 3 LYS B N 1
ATOM 3111 C CA . LYS B 1 3 ? -4.336 -25.578 5.773 1 88.94 3 LYS B CA 1
ATOM 3112 C C . LYS B 1 3 ? -5.02 -25.094 7.047 1 88.94 3 LYS B C 1
ATOM 3114 O O . LYS B 1 3 ? -6.109 -24.516 6.996 1 88.94 3 LYS B O 1
ATOM 3119 N N . ASP B 1 4 ? -4.348 -25.344 8.117 1 89.44 4 ASP B N 1
ATOM 3120 C CA . ASP B 1 4 ? -4.895 -24.891 9.391 1 89.44 4 ASP B CA 1
ATOM 3121 C C . ASP B 1 4 ? -4.973 -23.375 9.453 1 89.44 4 ASP B C 1
ATOM 3123 O O . ASP B 1 4 ? -5.945 -22.812 9.969 1 89.44 4 ASP B O 1
ATOM 3127 N N . PHE B 1 5 ? -3.936 -22.734 8.93 1 93.06 5 PHE B N 1
ATOM 3128 C CA . PHE B 1 5 ? -3.902 -21.281 8.891 1 93.06 5 PHE B CA 1
ATOM 3129 C C . PHE B 1 5 ? -5.062 -20.734 8.062 1 93.06 5 PHE B C 1
ATOM 3131 O O . PHE B 1 5 ? -5.758 -19.812 8.492 1 93.06 5 PHE B O 1
ATOM 3138 N N . LEU B 1 6 ? -5.293 -21.312 6.961 1 92 6 LEU B N 1
ATOM 3139 C CA . LEU B 1 6 ? -6.32 -20.844 6.039 1 92 6 LEU B CA 1
ATOM 3140 C C . LEU B 1 6 ? -7.715 -21.141 6.578 1 92 6 LEU B C 1
ATOM 3142 O O . LEU B 1 6 ? -8.648 -20.375 6.344 1 92 6 LEU B O 1
ATOM 3146 N N . LYS B 1 7 ? -7.832 -22.25 7.258 1 85.19 7 LYS B N 1
ATOM 3147 C CA . LYS B 1 7 ? -9.117 -22.609 7.848 1 85.19 7 LYS B CA 1
ATOM 3148 C C . LYS B 1 7 ? -9.477 -21.672 8.992 1 85.19 7 LYS B C 1
ATOM 3150 O O . LYS B 1 7 ? -10.625 -21.234 9.109 1 85.19 7 LYS B O 1
ATOM 3155 N N . ASN B 1 8 ? -8.57 -21.297 9.727 1 88 8 ASN B N 1
ATOM 3156 C CA . ASN B 1 8 ? -8.805 -20.469 10.906 1 88 8 ASN B CA 1
ATOM 3157 C C . ASN B 1 8 ? -8.992 -19 10.539 1 88 8 ASN B C 1
ATOM 3159 O O . ASN B 1 8 ? -9.867 -18.328 11.07 1 88 8 ASN B O 1
ATOM 3163 N N . LYS B 1 9 ? -8.273 -18.484 9.57 1 89 9 LYS B N 1
ATOM 3164 C CA . LYS B 1 9 ? -8.258 -17.062 9.281 1 89 9 LYS B CA 1
ATOM 3165 C C . LYS B 1 9 ? -9.188 -16.719 8.125 1 89 9 LYS B C 1
ATOM 3167 O O . LYS B 1 9 ? -9.555 -15.555 7.938 1 89 9 LYS B O 1
ATOM 3172 N N . LYS B 1 10 ? -9.633 -17.703 7.375 1 92.56 10 LYS B N 1
ATOM 3173 C CA . LYS B 1 10 ? -10.383 -17.469 6.145 1 92.56 10 LYS B CA 1
ATOM 3174 C C . LYS B 1 10 ? -9.656 -16.453 5.254 1 92.56 10 LYS B C 1
ATOM 3176 O O . LYS B 1 10 ? -10.258 -15.492 4.777 1 92.56 10 LYS B O 1
ATOM 3181 N N . ALA B 1 11 ? -8.344 -16.625 5.082 1 97.12 11 ALA B N 1
ATOM 3182 C CA . ALA B 1 11 ? -7.449 -15.711 4.387 1 97.12 11 ALA B CA 1
ATOM 3183 C C . ALA B 1 11 ? -7.113 -16.219 2.988 1 97.12 11 ALA B C 1
ATOM 3185 O O . ALA B 1 11 ? -7.465 -17.344 2.633 1 97.12 11 ALA B O 1
ATOM 3186 N N . THR B 1 12 ? -6.637 -15.398 2.193 1 97.88 12 THR B N 1
ATOM 3187 C CA . THR B 1 12 ? -5.918 -15.742 0.972 1 97.88 12 THR B CA 1
ATOM 3188 C C . THR B 1 12 ? -4.41 -15.68 1.193 1 97.88 12 THR B C 1
ATOM 3190 O O . THR B 1 12 ? -3.895 -14.672 1.692 1 97.88 12 THR B O 1
ATOM 3193 N N . LEU B 1 13 ? -3.73 -16.719 0.86 1 98.31 13 LEU B N 1
ATOM 3194 C CA . LEU B 1 13 ? -2.287 -16.781 1.062 1 98.31 13 LEU B CA 1
ATOM 3195 C C . LEU B 1 13 ? -1.551 -16.031 -0.044 1 98.31 13 LEU B C 1
ATOM 3197 O O . LEU B 1 13 ? -1.838 -16.219 -1.228 1 98.31 13 LEU B O 1
ATOM 3201 N N . LEU B 1 14 ? -0.667 -15.172 0.392 1 98.56 14 LEU B N 1
ATOM 3202 C CA . LEU B 1 14 ? 0.242 -14.562 -0.574 1 98.56 14 LEU B CA 1
ATOM 3203 C C . LEU B 1 14 ? 1.348 -15.539 -0.967 1 98.56 14 LEU B C 1
ATOM 3205 O O . LEU B 1 14 ? 2.08 -16.031 -0.106 1 98.56 14 LEU B O 1
ATOM 3209 N N . CYS B 1 15 ? 1.446 -15.867 -2.193 1 98.62 15 CYS B N 1
ATOM 3210 C CA . CYS B 1 15 ? 2.537 -16.641 -2.768 1 98.62 15 CYS B CA 1
ATOM 3211 C C . CYS B 1 15 ? 3.432 -15.773 -3.639 1 98.62 15 CYS B C 1
ATOM 3213 O O . CYS B 1 15 ? 3.018 -15.336 -4.715 1 98.62 15 CYS B O 1
ATOM 3215 N N . SER B 1 16 ? 4.668 -15.57 -3.156 1 98.56 16 SER B N 1
ATOM 3216 C CA . SER B 1 16 ? 5.535 -14.555 -3.742 1 98.56 16 SER B CA 1
ATOM 3217 C C . SER B 1 16 ? 6.602 -15.188 -4.629 1 98.56 16 SER B C 1
ATOM 3219 O O . SER B 1 16 ? 7.332 -16.078 -4.195 1 98.56 16 SER B O 1
ATOM 3221 N N . GLY B 1 17 ? 6.637 -14.727 -5.867 1 98.19 17 GLY B N 1
ATOM 3222 C CA . GLY B 1 17 ? 7.773 -15.125 -6.688 1 98.19 17 GLY B CA 1
ATOM 3223 C C . GLY B 1 17 ? 9.078 -14.5 -6.238 1 98.19 17 GLY B C 1
ATOM 3224 O O . GLY B 1 17 ? 9.141 -13.297 -5.977 1 98.19 17 GLY B O 1
ATOM 3225 N N . PRO B 1 18 ? 10.094 -15.32 -6.078 1 97.62 18 PRO B N 1
ATOM 3226 C CA . PRO B 1 18 ? 11.398 -14.758 -5.707 1 97.62 18 PRO B CA 1
ATOM 3227 C C . PRO B 1 18 ? 12.062 -14.008 -6.859 1 97.62 18 PRO B C 1
ATOM 3229 O O . PRO B 1 18 ? 12.672 -14.625 -7.734 1 97.62 18 PRO B O 1
ATOM 3232 N N . MET B 1 19 ? 12.055 -12.695 -6.82 1 97.62 19 MET B N 1
ATOM 3233 C CA . MET B 1 19 ? 12.547 -11.867 -7.918 1 97.62 19 MET B CA 1
ATOM 3234 C C . MET B 1 19 ? 13.992 -11.445 -7.676 1 97.62 19 MET B C 1
ATOM 3236 O O . MET B 1 19 ? 14.688 -11.055 -8.617 1 97.62 19 MET B O 1
ATOM 3240 N N . SER B 1 20 ? 14.445 -11.477 -6.484 1 97.5 20 SER B N 1
ATOM 3241 C CA . SER B 1 20 ? 15.766 -11.047 -6.035 1 97.5 20 SER B CA 1
ATOM 3242 C C . SER B 1 20 ? 16.047 -11.516 -4.609 1 97.5 20 SER B C 1
ATOM 3244 O O . SER B 1 20 ? 15.156 -12.055 -3.945 1 97.5 20 SER B O 1
ATOM 3246 N N . LYS B 1 21 ? 17.266 -11.406 -4.152 1 96.69 21 LYS B N 1
ATOM 3247 C CA . LYS B 1 21 ? 17.594 -11.695 -2.758 1 96.69 21 LYS B CA 1
ATOM 3248 C C . LYS B 1 21 ? 16.781 -10.82 -1.81 1 96.69 21 LYS B C 1
ATOM 3250 O O . LYS B 1 21 ? 16.297 -11.297 -0.777 1 96.69 21 LYS B O 1
ATOM 3255 N N . ASN B 1 22 ? 16.578 -9.523 -2.211 1 97.94 22 ASN B N 1
ATOM 3256 C CA . ASN B 1 22 ? 15.773 -8.625 -1.397 1 97.94 22 ASN B CA 1
ATOM 3257 C C . ASN B 1 22 ? 14.328 -9.102 -1.289 1 97.94 22 ASN B C 1
ATOM 3259 O O . ASN B 1 22 ? 13.695 -8.969 -0.238 1 97.94 22 ASN B O 1
ATOM 3263 N N . CYS B 1 23 ? 13.828 -9.617 -2.375 1 98.19 23 CYS B N 1
ATOM 3264 C CA . CYS B 1 23 ? 12.477 -10.156 -2.383 1 98.19 23 CYS B CA 1
ATOM 3265 C C . CYS B 1 23 ? 12.359 -11.352 -1.438 1 98.19 23 CYS B C 1
ATOM 3267 O O . CYS B 1 23 ? 11.406 -11.445 -0.669 1 98.19 23 CYS B O 1
ATOM 3269 N N . ILE B 1 24 ? 13.312 -12.258 -1.497 1 98.25 24 ILE B N 1
ATOM 3270 C CA . ILE B 1 24 ? 13.336 -13.438 -0.634 1 98.25 24 ILE B CA 1
ATOM 3271 C C . ILE B 1 24 ? 13.438 -13 0.827 1 98.25 24 ILE B C 1
ATOM 3273 O O . ILE B 1 24 ? 12.648 -13.438 1.666 1 98.25 24 ILE B O 1
ATOM 3277 N N . ASP B 1 25 ? 14.375 -12.117 1.088 1 98.38 25 ASP B N 1
ATOM 3278 C CA . ASP B 1 25 ? 14.578 -11.641 2.449 1 98.38 25 ASP B CA 1
ATOM 3279 C C . ASP B 1 25 ? 13.344 -10.914 2.973 1 98.38 25 ASP B C 1
ATOM 3281 O O . ASP B 1 25 ? 12.984 -11.055 4.145 1 98.38 25 ASP B O 1
ATOM 3285 N N . ALA B 1 26 ? 12.703 -10.094 2.127 1 98.5 26 ALA B N 1
ATOM 3286 C CA . ALA B 1 26 ? 11.484 -9.398 2.52 1 98.5 26 ALA B CA 1
ATOM 3287 C C . ALA B 1 26 ? 10.406 -10.383 2.959 1 98.5 26 ALA B C 1
ATOM 3289 O O . ALA B 1 26 ? 9.758 -10.18 3.986 1 98.5 26 ALA B O 1
ATOM 3290 N N . SER B 1 27 ? 10.227 -11.438 2.178 1 98.44 27 SER B N 1
ATOM 3291 C CA . SER B 1 27 ? 9.242 -12.461 2.508 1 98.44 27 SER B CA 1
ATOM 3292 C C . SER B 1 27 ? 9.539 -13.109 3.857 1 98.44 27 SER B C 1
ATOM 3294 O O . SER B 1 27 ? 8.641 -13.297 4.676 1 98.44 27 SER B O 1
ATOM 3296 N N . ILE B 1 28 ? 10.797 -13.414 4.086 1 98.38 28 ILE B N 1
ATOM 3297 C CA . ILE B 1 28 ? 11.234 -14.078 5.312 1 98.38 28 ILE B CA 1
ATOM 3298 C C . ILE B 1 28 ? 11.031 -13.141 6.504 1 98.38 28 ILE B C 1
ATOM 3300 O O . ILE B 1 28 ? 10.469 -13.539 7.527 1 98.38 28 ILE B O 1
ATOM 3304 N N . GLU B 1 29 ? 11.453 -11.945 6.359 1 97.94 29 GLU B N 1
ATOM 3305 C CA . GLU B 1 29 ? 11.367 -10.984 7.449 1 97.94 29 GLU B CA 1
ATOM 3306 C C . GLU B 1 29 ? 9.914 -10.672 7.805 1 97.94 29 GLU B C 1
ATOM 3308 O O . GLU B 1 29 ? 9.57 -10.539 8.977 1 97.94 29 GLU B O 1
ATOM 3313 N N . LEU B 1 30 ? 9.062 -10.539 6.836 1 97.88 30 LEU B N 1
ATOM 3314 C CA . LEU B 1 30 ? 7.648 -10.281 7.09 1 97.88 30 LEU B CA 1
ATOM 3315 C C . LEU B 1 30 ? 6.992 -11.492 7.754 1 97.88 30 LEU B C 1
ATOM 3317 O O . LEU B 1 30 ? 6.125 -11.336 8.617 1 97.88 30 LEU B O 1
ATOM 3321 N N . SER B 1 31 ? 7.371 -12.688 7.262 1 97.81 31 SER B N 1
ATOM 3322 C CA . SER B 1 31 ? 6.867 -13.906 7.891 1 97.81 31 SER B CA 1
ATOM 3323 C C . SER B 1 31 ? 7.203 -13.938 9.375 1 97.81 31 SER B C 1
ATOM 3325 O O . SER B 1 31 ? 6.355 -14.273 10.203 1 97.81 31 SER B O 1
ATOM 3327 N N . LYS B 1 32 ? 8.43 -13.586 9.719 1 97.19 32 LYS B N 1
ATOM 3328 C CA . LYS B 1 32 ? 8.867 -13.547 11.109 1 97.19 32 LYS B CA 1
ATOM 3329 C C . LYS B 1 32 ? 8.148 -12.445 11.883 1 97.19 32 LYS B C 1
ATOM 3331 O O . LYS B 1 32 ? 7.656 -12.68 12.992 1 97.19 32 LYS B O 1
ATOM 3336 N N . GLN B 1 33 ? 8.086 -11.289 11.297 1 95.5 33 GLN B N 1
ATOM 3337 C CA . GLN B 1 33 ? 7.516 -10.109 11.945 1 95.5 33 GLN B CA 1
ATOM 3338 C C . GLN B 1 33 ? 6.055 -10.344 12.312 1 95.5 33 GLN B C 1
ATOM 3340 O O . GLN B 1 33 ? 5.621 -9.984 13.406 1 95.5 33 GLN B O 1
ATOM 3345 N N . PHE B 1 34 ? 5.293 -10.945 11.422 1 95.88 34 PHE B N 1
ATOM 3346 C CA . PHE B 1 34 ? 3.855 -11.086 11.625 1 95.88 34 PHE B CA 1
ATOM 3347 C C . PHE B 1 34 ? 3.506 -12.5 12.086 1 95.88 34 PHE B C 1
ATOM 3349 O O . PHE B 1 34 ? 2.35 -12.789 12.391 1 95.88 34 PHE B O 1
ATOM 3356 N N . ASN B 1 35 ? 4.457 -13.422 12.102 1 95.94 35 ASN B N 1
ATOM 3357 C CA . ASN B 1 35 ? 4.246 -14.812 12.469 1 95.94 35 ASN B CA 1
ATOM 3358 C C . ASN B 1 35 ? 3.207 -15.477 11.562 1 95.94 35 ASN B C 1
ATOM 3360 O O . ASN B 1 35 ? 2.23 -16.047 12.047 1 95.94 35 ASN B O 1
ATOM 3364 N N . ILE B 1 36 ? 3.408 -15.32 10.266 1 97 36 ILE B N 1
ATOM 3365 C CA . ILE B 1 36 ? 2.488 -15.875 9.281 1 97 36 ILE B CA 1
ATOM 3366 C C . ILE B 1 36 ? 3.258 -16.734 8.281 1 97 36 ILE B C 1
ATOM 3368 O O . ILE B 1 36 ? 4.453 -16.531 8.062 1 97 36 ILE B O 1
ATOM 3372 N N . PRO B 1 37 ? 2.613 -17.719 7.652 1 97.44 37 PRO B N 1
ATOM 3373 C CA . PRO B 1 37 ? 3.262 -18.469 6.582 1 97.44 37 PRO B CA 1
ATOM 3374 C C . PRO B 1 37 ? 3.416 -17.672 5.297 1 97.44 37 PRO B C 1
ATOM 3376 O O . PRO B 1 37 ? 2.553 -16.859 4.969 1 97.44 37 PRO B O 1
ATOM 3379 N N . GLN B 1 38 ? 4.477 -17.875 4.672 1 97 38 GLN B N 1
ATOM 3380 C CA . GLN B 1 38 ? 4.707 -17.359 3.33 1 97 38 GLN B CA 1
ATOM 3381 C C . GLN B 1 38 ? 5.23 -18.438 2.4 1 97 38 GLN B C 1
ATOM 3383 O O . GLN B 1 38 ? 6 -19.312 2.822 1 97 38 GLN B O 1
ATOM 3388 N N . ILE B 1 39 ? 4.746 -18.438 1.179 1 98.12 39 ILE B N 1
ATOM 3389 C CA . ILE B 1 39 ? 5.215 -19.391 0.179 1 98.12 39 ILE B CA 1
ATOM 3390 C C . ILE B 1 39 ? 6.035 -18.656 -0.883 1 98.12 39 ILE B C 1
ATOM 3392 O O . ILE B 1 39 ? 5.578 -17.672 -1.463 1 98.12 39 ILE B O 1
ATOM 3396 N N . LEU B 1 40 ? 7.234 -19.031 -1.073 1 98.5 40 LEU B N 1
ATOM 3397 C CA . LEU B 1 40 ? 8.055 -18.578 -2.191 1 98.5 40 LEU B CA 1
ATOM 3398 C C . LEU B 1 40 ? 7.879 -19.484 -3.4 1 98.5 40 LEU B C 1
ATOM 3400 O O . LEU B 1 40 ? 8.227 -20.672 -3.348 1 98.5 40 LEU B O 1
ATOM 3404 N N . ILE B 1 41 ? 7.316 -18.906 -4.449 1 98.5 41 ILE B N 1
ATOM 3405 C CA . ILE B 1 41 ? 6.977 -19.703 -5.617 1 98.5 41 ILE B CA 1
ATOM 3406 C C . ILE B 1 41 ? 7.965 -19.422 -6.746 1 98.5 41 ILE B C 1
ATOM 3408 O O . ILE B 1 41 ? 7.938 -18.328 -7.34 1 98.5 41 ILE B O 1
ATOM 3412 N N . ALA B 1 42 ? 8.844 -20.312 -7.055 1 97.88 42 ALA B N 1
ATOM 3413 C CA . ALA B 1 42 ? 9.836 -20.141 -8.109 1 97.88 42 ALA B CA 1
ATOM 3414 C C . ALA B 1 42 ? 9.445 -20.891 -9.375 1 97.88 42 ALA B C 1
ATOM 3416 O O . ALA B 1 42 ? 9.281 -22.125 -9.344 1 97.88 42 ALA B O 1
ATOM 3417 N N . SER B 1 43 ? 9.273 -20.188 -10.461 1 96.25 43 SER B N 1
ATOM 3418 C CA . SER B 1 43 ? 9.086 -20.891 -11.727 1 96.25 43 SER B CA 1
ATOM 3419 C C . SER B 1 43 ? 10.383 -21.531 -12.203 1 96.25 43 SER B C 1
ATOM 3421 O O . SER B 1 43 ? 11.461 -21.203 -11.703 1 96.25 43 SER B O 1
ATOM 3423 N N . ARG B 1 44 ? 10.266 -22.438 -13.156 1 94.94 44 ARG B N 1
ATOM 3424 C CA . ARG B 1 44 ? 11.453 -23.109 -13.688 1 94.94 44 ARG B CA 1
ATOM 3425 C C . ARG B 1 44 ? 12.367 -22.125 -14.398 1 94.94 44 ARG B C 1
ATOM 3427 O O . ARG B 1 44 ? 13.57 -22.359 -14.523 1 94.94 44 ARG B O 1
ATOM 3434 N N . ARG B 1 45 ? 11.859 -21 -14.859 1 92.94 45 ARG B N 1
ATOM 3435 C CA . ARG B 1 45 ? 12.672 -19.984 -15.508 1 92.94 45 ARG B CA 1
ATOM 3436 C C . ARG B 1 45 ? 13.438 -19.156 -14.484 1 92.94 45 ARG B C 1
ATOM 3438 O O . ARG B 1 45 ? 14.547 -18.688 -14.75 1 92.94 45 ARG B O 1
ATOM 3445 N N . GLN B 1 46 ? 12.82 -18.953 -13.367 1 95.69 46 GLN B N 1
ATOM 3446 C CA . GLN B 1 46 ? 13.445 -18.172 -12.297 1 95.69 46 GLN B CA 1
ATOM 3447 C C . GLN B 1 46 ? 14.562 -18.969 -11.625 1 95.69 46 GLN B C 1
ATOM 3449 O O . GLN B 1 46 ? 15.648 -18.438 -11.398 1 95.69 46 GLN B O 1
ATOM 3454 N N . ILE B 1 47 ? 14.234 -20.141 -11.289 1 96.81 47 ILE B N 1
ATOM 3455 C CA . ILE B 1 47 ? 15.148 -21.047 -10.594 1 96.81 47 ILE B CA 1
ATOM 3456 C C . ILE B 1 47 ? 14.906 -22.484 -11.039 1 96.81 47 ILE B C 1
ATOM 3458 O O . ILE B 1 47 ? 13.766 -22.953 -11.062 1 96.81 47 ILE B O 1
ATOM 3462 N N . ASP B 1 48 ? 15.914 -23.172 -11.445 1 96.5 48 ASP B N 1
ATOM 3463 C CA . ASP B 1 48 ? 15.883 -24.594 -11.773 1 96.5 48 ASP B CA 1
ATOM 3464 C C . ASP B 1 48 ? 17.172 -25.281 -11.32 1 96.5 48 ASP B C 1
ATOM 3466 O O . ASP B 1 48 ? 18.094 -24.625 -10.836 1 96.5 48 ASP B O 1
ATOM 3470 N N . SER B 1 49 ? 17.172 -26.594 -11.328 1 95.81 49 SER B N 1
ATOM 3471 C CA . SER B 1 49 ? 18.312 -27.359 -10.828 1 95.81 49 SER B CA 1
ATOM 3472 C C . SER B 1 49 ? 19.562 -27.078 -11.656 1 95.81 49 SER B C 1
ATOM 3474 O O . SER B 1 49 ? 19.469 -26.562 -12.773 1 95.81 49 SER B O 1
ATOM 3476 N N . LYS B 1 50 ? 20.688 -27.453 -11.047 1 94.88 50 LYS B N 1
ATOM 3477 C CA . LYS B 1 50 ? 21.984 -27.281 -11.688 1 94.88 50 LYS B CA 1
ATOM 3478 C C . LYS B 1 50 ? 22.016 -27.969 -13.055 1 94.88 50 LYS B C 1
ATOM 3480 O O . LYS B 1 50 ? 22.609 -27.438 -14 1 94.88 50 LYS B O 1
ATOM 3485 N N . GLU B 1 51 ? 21.391 -29.078 -13.156 1 93.06 51 GLU B N 1
ATOM 3486 C CA . GLU B 1 51 ? 21.344 -29.875 -14.375 1 93.06 51 GLU B CA 1
ATOM 3487 C C . GLU B 1 51 ? 20.75 -29.094 -15.539 1 93.06 51 GLU B C 1
ATOM 3489 O O . GLU B 1 51 ? 21.094 -29.312 -16.703 1 93.06 51 GLU B O 1
ATOM 3494 N N . PHE B 1 52 ? 19.891 -28.172 -15.227 1 94.06 52 PHE B N 1
ATOM 3495 C CA . PHE B 1 52 ? 19.188 -27.422 -16.25 1 94.06 52 PHE B CA 1
ATOM 3496 C C . PHE B 1 52 ? 19.734 -26 -16.359 1 94.06 52 PHE B C 1
ATOM 3498 O O . PHE B 1 52 ? 19.141 -25.141 -17.016 1 94.06 52 PHE B O 1
ATOM 3505 N N . GLY B 1 53 ? 20.812 -25.688 -15.594 1 91.06 53 GLY B N 1
ATOM 3506 C CA . GLY B 1 53 ? 21.547 -24.438 -15.75 1 91.06 53 GLY B CA 1
ATOM 3507 C C . GLY B 1 53 ? 21.078 -23.344 -14.812 1 91.06 53 GLY B C 1
ATOM 3508 O O . GLY B 1 53 ? 21.484 -22.188 -14.938 1 91.06 53 GLY B O 1
ATOM 3509 N N . GLY B 1 54 ? 20.219 -23.688 -13.898 1 93.19 54 GLY B N 1
ATOM 3510 C CA . GLY B 1 54 ? 19.719 -22.672 -12.977 1 93.19 54 GLY B CA 1
ATOM 3511 C C . GLY B 1 54 ? 18.688 -21.75 -13.602 1 93.19 54 GLY B C 1
ATOM 3512 O O . GLY B 1 54 ? 17.938 -22.156 -14.492 1 93.19 54 GLY B O 1
ATOM 3513 N N . GLY B 1 55 ? 18.469 -20.578 -13.094 1 91.38 55 GLY B N 1
ATOM 3514 C CA . GLY B 1 55 ? 17.531 -19.594 -13.594 1 91.38 55 GLY B CA 1
ATOM 3515 C C . GLY B 1 55 ? 18.062 -18.172 -13.523 1 91.38 55 GLY B C 1
ATOM 3516 O O . GLY B 1 55 ? 19.234 -17.953 -13.227 1 91.38 55 GLY B O 1
ATOM 3517 N N . TYR B 1 56 ? 17.234 -17.188 -13.844 1 91.44 56 TYR B N 1
ATOM 3518 C CA . TYR B 1 56 ? 17.734 -15.828 -14.016 1 91.44 56 TYR B CA 1
ATOM 3519 C C . TYR B 1 56 ? 17.812 -15.102 -12.68 1 91.44 56 TYR B C 1
ATOM 3521 O O . TYR B 1 56 ? 18.422 -14.039 -12.578 1 91.44 56 TYR B O 1
ATOM 3529 N N . VAL B 1 57 ? 17.188 -15.664 -11.648 1 95.44 57 VAL B N 1
ATOM 3530 C CA . VAL B 1 57 ? 17.172 -14.977 -10.359 1 95.44 57 VAL B CA 1
ATOM 3531 C C . VAL B 1 57 ? 18.469 -15.266 -9.602 1 95.44 57 VAL B C 1
ATOM 3533 O O . VAL B 1 57 ? 18.688 -16.391 -9.148 1 95.44 57 VAL B O 1
ATOM 3536 N N . GLU B 1 58 ? 19.328 -14.305 -9.461 1 92.69 58 GLU B N 1
ATOM 3537 C CA . GLU B 1 58 ? 20.531 -14.336 -8.609 1 92.69 58 GLU B CA 1
ATOM 3538 C C . GLU B 1 58 ? 21.484 -15.438 -9.062 1 92.69 58 GLU B C 1
ATOM 3540 O O . GLU B 1 58 ? 22.406 -15.789 -8.328 1 92.69 58 GLU B O 1
ATOM 3545 N N . ASN B 1 59 ? 21.141 -16.078 -10.219 1 90.88 59 ASN B N 1
ATOM 3546 C CA . ASN B 1 59 ? 21.875 -17.25 -10.703 1 90.88 59 ASN B CA 1
ATOM 3547 C C . ASN B 1 59 ? 21.781 -18.422 -9.734 1 90.88 59 ASN B C 1
ATOM 3549 O O . ASN B 1 59 ? 22.734 -19.172 -9.555 1 90.88 59 ASN B O 1
ATOM 3553 N N . PHE B 1 60 ? 20.672 -18.469 -9.086 1 95.69 60 PHE B N 1
ATOM 3554 C CA . PHE B 1 60 ? 20.422 -19.562 -8.148 1 95.69 60 PHE B CA 1
ATOM 3555 C C . PHE B 1 60 ? 20.094 -20.844 -8.891 1 95.69 60 PHE B C 1
ATOM 3557 O O . PHE B 1 60 ? 19.422 -20.828 -9.922 1 95.69 60 PHE B O 1
ATOM 3564 N N . THR B 1 61 ? 20.672 -21.953 -8.43 1 96.75 61 THR B N 1
ATOM 3565 C CA . THR B 1 61 ? 20.094 -23.266 -8.672 1 96.75 61 THR B CA 1
ATOM 3566 C C . THR B 1 61 ? 19.094 -23.625 -7.578 1 96.75 61 THR B C 1
ATOM 3568 O O . THR B 1 61 ? 19.031 -22.953 -6.543 1 96.75 61 THR B O 1
ATOM 3571 N N . THR B 1 62 ? 18.328 -24.672 -7.848 1 97.44 62 THR B N 1
ATOM 3572 C CA . THR B 1 62 ? 17.359 -25.125 -6.848 1 97.44 62 THR B CA 1
ATOM 3573 C C . THR B 1 62 ? 18.047 -25.328 -5.5 1 97.44 62 THR B C 1
ATOM 3575 O O . THR B 1 62 ? 17.547 -24.859 -4.473 1 97.44 62 THR B O 1
ATOM 3578 N N . GLU B 1 63 ? 19.188 -25.938 -5.477 1 96.19 63 GLU B N 1
ATOM 3579 C CA . GLU B 1 63 ? 19.906 -26.234 -4.242 1 96.19 63 GLU B CA 1
ATOM 3580 C C . GLU B 1 63 ? 20.422 -24.969 -3.576 1 96.19 63 GLU B C 1
ATOM 3582 O O . GLU B 1 63 ? 20.297 -24.797 -2.359 1 96.19 63 GLU B O 1
ATOM 3587 N N . LYS B 1 64 ? 20.953 -24.062 -4.383 1 96.56 64 LYS B N 1
ATOM 3588 C CA . LYS B 1 64 ? 21.469 -22.812 -3.844 1 96.56 64 LYS B CA 1
ATOM 3589 C C . LYS B 1 64 ? 20.344 -21.969 -3.256 1 96.56 64 LYS B C 1
ATOM 3591 O O . LYS B 1 64 ? 20.531 -21.328 -2.215 1 96.56 64 LYS B O 1
ATOM 3596 N N . PHE B 1 65 ? 19.266 -21.969 -3.896 1 97.75 65 PHE B N 1
ATOM 3597 C CA . PHE B 1 65 ? 18.094 -21.234 -3.451 1 97.75 65 PHE B CA 1
ATOM 3598 C C . PHE B 1 65 ? 17.594 -21.766 -2.109 1 97.75 65 PHE B C 1
ATOM 3600 O O . PHE B 1 65 ? 17.422 -20.984 -1.162 1 97.75 65 PHE B O 1
ATOM 3607 N N . VAL B 1 66 ? 17.453 -23.031 -2.004 1 97.19 66 VAL B N 1
ATOM 3608 C CA . VAL B 1 66 ? 16.953 -23.672 -0.791 1 97.19 66 VAL B CA 1
ATOM 3609 C C . VAL B 1 66 ? 17.938 -23.422 0.359 1 97.19 66 VAL B C 1
ATOM 3611 O O . VAL B 1 66 ? 17.516 -23.109 1.476 1 97.19 66 VAL B O 1
ATOM 3614 N N . ASN B 1 67 ? 19.219 -23.578 0.089 1 96.56 67 ASN B N 1
ATOM 3615 C CA . ASN B 1 67 ? 20.234 -23.328 1.11 1 96.56 67 ASN B CA 1
ATOM 3616 C C . ASN B 1 67 ? 20.219 -21.891 1.593 1 96.56 67 ASN B C 1
ATOM 3618 O O . ASN B 1 67 ? 20.406 -21.625 2.779 1 96.56 67 ASN B O 1
ATOM 3622 N N . TYR B 1 68 ? 19.984 -21 0.622 1 96.81 68 TYR B N 1
ATOM 3623 C CA . TYR B 1 68 ? 19.906 -19.578 0.981 1 96.81 68 TYR B CA 1
ATOM 3624 C C . TYR B 1 68 ? 18.766 -19.328 1.96 1 96.81 68 TYR B C 1
ATOM 3626 O O . TYR B 1 68 ? 18.938 -18.641 2.961 1 96.81 68 TYR B O 1
ATOM 3634 N N . VAL B 1 69 ? 17.594 -19.891 1.686 1 97.38 69 VAL B N 1
ATOM 3635 C CA . VAL B 1 69 ? 16.406 -19.688 2.518 1 97.38 69 VAL B CA 1
ATOM 3636 C C . VAL B 1 69 ? 16.594 -20.391 3.865 1 97.38 69 VAL B C 1
ATOM 3638 O O . VAL B 1 69 ? 16.297 -19.812 4.914 1 97.38 69 VAL B O 1
ATOM 3641 N N . LYS B 1 70 ? 17.109 -21.609 3.865 1 95.31 70 LYS B N 1
ATOM 3642 C CA . LYS B 1 70 ? 17.312 -22.375 5.09 1 95.31 70 LYS B CA 1
ATOM 3643 C C . LYS B 1 70 ? 18.281 -21.672 6.039 1 95.31 70 LYS B C 1
ATOM 3645 O O . LYS B 1 70 ? 18.109 -21.719 7.258 1 95.31 70 LYS B O 1
ATOM 3650 N N . ASN B 1 71 ? 19.219 -21.016 5.473 1 96 71 ASN B N 1
ATOM 3651 C CA . ASN B 1 71 ? 20.219 -20.328 6.266 1 96 71 ASN B CA 1
ATOM 3652 C C . ASN B 1 71 ? 19.641 -19.109 6.98 1 96 71 ASN B C 1
ATOM 3654 O O . ASN B 1 71 ? 20.234 -18.578 7.91 1 96 71 ASN B O 1
ATOM 3658 N N . LYS B 1 72 ? 18.516 -18.734 6.543 1 94.94 72 LYS B N 1
ATOM 3659 C CA . LYS B 1 72 ? 17.875 -17.578 7.168 1 94.94 72 LYS B CA 1
ATOM 3660 C C . LYS B 1 72 ? 17.031 -17.984 8.367 1 94.94 72 LYS B C 1
ATOM 3662 O O . LYS B 1 72 ? 16.484 -17.141 9.078 1 94.94 72 LYS B O 1
ATOM 3667 N N . ASN B 1 73 ? 16.922 -19.172 8.688 1 88.88 73 ASN B N 1
ATOM 3668 C CA . ASN B 1 73 ? 16.281 -19.766 9.852 1 88.88 73 ASN B CA 1
ATOM 3669 C C . ASN B 1 73 ? 14.836 -19.297 9.984 1 88.88 73 ASN B C 1
ATOM 3671 O O . ASN B 1 73 ? 14.414 -18.859 11.055 1 88.88 73 ASN B O 1
ATOM 3675 N N . ALA B 1 74 ? 14.117 -19.359 8.898 1 83.5 74 ALA B N 1
ATOM 3676 C CA . ALA B 1 74 ? 12.703 -19 8.992 1 83.5 74 ALA B CA 1
ATOM 3677 C C . ALA B 1 74 ? 11.82 -20.234 8.953 1 83.5 74 ALA B C 1
ATOM 3679 O O . ALA B 1 74 ? 11.859 -21.016 7.992 1 83.5 74 ALA B O 1
ATOM 3680 N N . ASN B 1 75 ? 11.008 -20.422 9.953 1 88.06 75 ASN B N 1
ATOM 3681 C CA . ASN B 1 75 ? 10.289 -21.672 10.148 1 88.06 75 ASN B CA 1
ATOM 3682 C C . ASN B 1 75 ? 8.938 -21.656 9.445 1 88.06 75 ASN B C 1
ATOM 3684 O O . ASN B 1 75 ? 8.297 -22.703 9.305 1 88.06 75 ASN B O 1
ATOM 3688 N N . LYS B 1 76 ? 8.477 -20.547 8.992 1 95.81 76 LYS B N 1
ATOM 3689 C CA . LYS B 1 76 ? 7.156 -20.516 8.375 1 95.81 76 LYS B CA 1
ATOM 3690 C C . LYS B 1 76 ? 7.246 -20.109 6.902 1 95.81 76 LYS B C 1
ATOM 3692 O O . LYS B 1 76 ? 6.32 -19.516 6.359 1 95.81 76 LYS B O 1
ATOM 3697 N N . ILE B 1 77 ? 8.438 -20.375 6.32 1 97.56 77 ILE B N 1
ATOM 3698 C CA . ILE B 1 77 ? 8.617 -20.172 4.887 1 97.56 77 ILE B CA 1
ATOM 3699 C C . ILE B 1 77 ? 8.5 -21.516 4.156 1 97.56 77 ILE B C 1
ATOM 3701 O O . ILE B 1 77 ? 9.133 -22.5 4.539 1 97.56 77 ILE B O 1
ATOM 3705 N N . PHE B 1 78 ? 7.688 -21.562 3.168 1 97.75 78 PHE B N 1
ATOM 3706 C CA . PHE B 1 78 ? 7.484 -22.75 2.348 1 97.75 78 PHE B CA 1
ATOM 3707 C C . PHE B 1 78 ? 7.98 -22.516 0.924 1 97.75 78 PHE B C 1
ATOM 3709 O O . PHE B 1 78 ? 7.824 -21.422 0.38 1 97.75 78 PHE B O 1
ATOM 3716 N N . LEU B 1 79 ? 8.594 -23.5 0.375 1 98 79 LEU B N 1
ATOM 3717 C CA . LEU B 1 79 ? 9.141 -23.422 -0.976 1 98 79 LEU B CA 1
ATOM 3718 C C . LEU B 1 79 ? 8.258 -24.172 -1.964 1 98 79 LEU B C 1
ATOM 3720 O O . LEU B 1 79 ? 7.824 -25.297 -1.684 1 98 79 LEU B O 1
ATOM 3724 N N . ALA B 1 80 ? 7.973 -23.5 -3.037 1 98.38 80 ALA B N 1
ATOM 3725 C CA . ALA B 1 80 ? 7.082 -24.109 -4.027 1 98.38 80 ALA B CA 1
ATOM 3726 C C . ALA B 1 80 ? 7.637 -23.938 -5.438 1 98.38 80 ALA B C 1
ATOM 3728 O O . ALA B 1 80 ? 8.266 -22.922 -5.75 1 98.38 80 ALA B O 1
ATOM 3729 N N . ARG B 1 81 ? 7.469 -24.984 -6.262 1 98.25 81 ARG B N 1
ATOM 3730 C CA . ARG B 1 81 ? 7.645 -24.859 -7.707 1 98.25 81 ARG B CA 1
ATOM 3731 C C . ARG B 1 81 ? 6.398 -24.281 -8.367 1 98.25 81 ARG B C 1
ATOM 3733 O O . ARG B 1 81 ? 5.281 -24.719 -8.094 1 98.25 81 ARG B O 1
ATOM 3740 N N . ASP B 1 82 ? 6.613 -23.156 -9.062 1 96.06 82 ASP B N 1
ATOM 3741 C CA . ASP B 1 82 ? 5.562 -22.625 -9.914 1 96.06 82 ASP B CA 1
ATOM 3742 C C . ASP B 1 82 ? 5.773 -23.031 -11.375 1 96.06 82 ASP B C 1
ATOM 3744 O O . ASP B 1 82 ? 6.91 -23.109 -11.844 1 96.06 82 ASP B O 1
ATOM 3748 N N . HIS B 1 83 ? 4.664 -23.406 -12.023 1 92.81 83 HIS B N 1
ATOM 3749 C CA . HIS B 1 83 ? 4.715 -23.781 -13.43 1 92.81 83 HIS B CA 1
ATOM 3750 C C . HIS B 1 83 ? 5.684 -24.938 -13.656 1 92.81 83 HIS B C 1
ATOM 3752 O O . HIS B 1 83 ? 6.594 -24.844 -14.477 1 92.81 83 HIS B O 1
ATOM 3758 N N . GLY B 1 84 ? 5.414 -26.016 -12.891 1 94.31 84 GLY B N 1
ATOM 3759 C CA . GLY B 1 84 ? 6.184 -27.234 -13.078 1 94.31 84 GLY B CA 1
ATOM 3760 C C . GLY B 1 84 ? 5.605 -28.141 -14.141 1 94.31 84 GLY B C 1
ATOM 3761 O O . GLY B 1 84 ? 4.492 -28.656 -13.992 1 94.31 84 GLY B O 1
ATOM 3762 N N . GLY B 1 85 ? 6.145 -28.219 -15.32 1 94.5 85 GLY B N 1
ATOM 3763 C CA . GLY B 1 85 ? 5.66 -29.078 -16.391 1 94.5 85 GLY B CA 1
ATOM 3764 C C . GLY B 1 85 ? 6.512 -29 -17.641 1 94.5 85 GLY B C 1
ATOM 3765 O O . GLY B 1 85 ? 7.625 -28.469 -17.609 1 94.5 85 GLY B O 1
ATOM 3766 N N . LEU B 1 86 ? 5.945 -29.562 -18.719 1 95.44 86 LEU B N 1
ATOM 3767 C CA . LEU B 1 86 ? 6.637 -29.625 -20 1 95.44 86 LEU B CA 1
ATOM 3768 C C . LEU B 1 86 ? 6.746 -28.25 -20.625 1 95.44 86 LEU B C 1
ATOM 3770 O O . LEU B 1 86 ? 5.797 -27.453 -20.578 1 95.44 86 LEU B O 1
ATOM 3774 N N . TRP B 1 87 ? 7.914 -27.953 -21.203 1 94.44 87 TRP B N 1
ATOM 3775 C CA . TRP B 1 87 ? 8.164 -26.75 -21.969 1 94.44 87 TRP B CA 1
ATOM 3776 C C . TRP B 1 87 ? 8.047 -25.5 -21.094 1 94.44 87 TRP B C 1
ATOM 3778 O O . TRP B 1 87 ? 7.672 -24.438 -21.578 1 94.44 87 TRP B O 1
ATOM 3788 N N . GLN B 1 88 ? 8.234 -25.703 -19.719 1 92.56 88 GLN B N 1
ATOM 3789 C CA . GLN B 1 88 ? 8.242 -24.594 -18.797 1 92.56 88 GLN B CA 1
ATOM 3790 C C . GLN B 1 88 ? 9.672 -24.141 -18.484 1 92.56 88 GLN B C 1
ATOM 3792 O O . GLN B 1 88 ? 9.875 -23.062 -17.906 1 92.56 88 GLN B O 1
ATOM 3797 N N . GLY B 1 89 ? 10.594 -24.922 -18.812 1 90.69 89 GLY B N 1
ATOM 3798 C CA . GLY B 1 89 ? 11.992 -24.578 -18.609 1 90.69 89 GLY B CA 1
ATOM 3799 C C . GLY B 1 89 ? 12.625 -23.938 -19.828 1 90.69 89 GLY B C 1
ATOM 3800 O O . GLY B 1 89 ? 12.266 -24.25 -20.969 1 90.69 89 GLY B O 1
ATOM 3801 N N . ILE B 1 90 ? 13.609 -23.156 -19.578 1 87.62 90 ILE B N 1
ATOM 3802 C CA . ILE B 1 90 ? 14.266 -22.422 -20.656 1 87.62 90 ILE B CA 1
ATOM 3803 C C . ILE B 1 90 ? 14.93 -23.391 -21.625 1 87.62 90 ILE B C 1
ATOM 3805 O O . ILE B 1 90 ? 14.797 -23.234 -22.844 1 87.62 90 ILE B O 1
ATOM 3809 N N . SER B 1 91 ? 15.57 -24.359 -21.125 1 89.94 91 SER B N 1
ATOM 3810 C CA . SER B 1 91 ? 16.328 -25.312 -21.953 1 89.94 91 SER B CA 1
ATOM 3811 C C . SER B 1 91 ? 15.398 -26.094 -22.875 1 89.94 91 SER B C 1
ATOM 3813 O O . SER B 1 91 ? 15.773 -26.453 -23.984 1 89.94 91 SER B O 1
ATOM 3815 N N . GLU B 1 92 ? 14.211 -26.438 -22.438 1 93.19 92 GLU B N 1
ATOM 3816 C CA . GLU B 1 92 ? 13.258 -27.203 -23.234 1 93.19 92 GLU B CA 1
ATOM 3817 C C . GLU B 1 92 ? 12.828 -26.406 -24.469 1 93.19 92 GLU B C 1
ATOM 3819 O O . GLU B 1 92 ? 12.734 -26.969 -25.562 1 93.19 92 GLU B O 1
ATOM 3824 N N . ILE B 1 93 ? 12.609 -25.156 -24.219 1 90.5 93 ILE B N 1
ATOM 3825 C CA . ILE B 1 93 ? 12.156 -24.281 -25.281 1 90.5 93 ILE B CA 1
ATOM 3826 C C . ILE B 1 93 ? 13.297 -24.016 -26.266 1 90.5 93 ILE B C 1
ATOM 3828 O O . ILE B 1 93 ? 13.133 -24.141 -27.484 1 90.5 93 ILE B O 1
ATOM 3832 N N . GLU B 1 94 ? 14.438 -23.656 -25.719 1 91.88 94 GLU B N 1
ATOM 3833 C CA . GLU B 1 94 ? 15.594 -23.312 -26.547 1 91.88 94 GLU B CA 1
ATOM 3834 C C . GLU B 1 94 ? 16.031 -24.484 -27.406 1 91.88 94 GLU B C 1
ATOM 3836 O O . GLU B 1 94 ? 16.469 -24.297 -28.547 1 91.88 94 GLU B O 1
ATOM 3841 N N . ASN B 1 95 ? 15.883 -25.688 -26.891 1 94.75 95 ASN B N 1
ATOM 3842 C CA . ASN B 1 95 ? 16.312 -26.875 -27.625 1 94.75 95 ASN B CA 1
ATOM 3843 C C . ASN B 1 95 ? 15.148 -27.516 -28.375 1 94.75 95 ASN B C 1
ATOM 3845 O O . ASN B 1 95 ? 15.312 -28.547 -29.016 1 94.75 95 ASN B O 1
ATOM 3849 N N . ASN B 1 96 ? 14.008 -26.891 -28.328 1 96 96 ASN B N 1
ATOM 3850 C CA . ASN B 1 96 ? 12.812 -27.344 -29.031 1 96 96 ASN B CA 1
ATOM 3851 C C . ASN B 1 96 ? 12.539 -28.828 -28.766 1 96 96 ASN B C 1
ATOM 3853 O O . ASN B 1 96 ? 12.438 -29.625 -29.703 1 96 96 ASN B O 1
ATOM 3857 N N . LEU B 1 97 ? 12.516 -29.219 -27.531 1 96.94 97 LEU B N 1
ATOM 3858 C CA . LEU B 1 97 ? 12.328 -30.609 -27.141 1 96.94 97 LEU B CA 1
ATOM 3859 C C . LEU B 1 97 ? 10.945 -31.109 -27.547 1 96.94 97 LEU B C 1
ATOM 3861 O O . LEU B 1 97 ? 9.969 -30.344 -27.484 1 96.94 97 LEU B O 1
ATOM 3865 N N . ASN B 1 98 ? 10.914 -32.375 -27.938 1 96.88 98 ASN B N 1
ATOM 3866 C CA . ASN B 1 98 ? 9.609 -32.969 -28.203 1 96.88 98 ASN B CA 1
ATOM 3867 C C . ASN B 1 98 ? 8.883 -33.344 -26.906 1 96.88 98 ASN B C 1
ATOM 3869 O O . ASN B 1 98 ? 9.406 -33.125 -25.812 1 96.88 98 ASN B O 1
ATOM 3873 N N . ILE B 1 99 ? 7.676 -33.906 -27.047 1 96.5 99 ILE B N 1
ATOM 3874 C CA . ILE B 1 99 ? 6.797 -34.156 -25.922 1 96.5 99 ILE B CA 1
ATOM 3875 C C . ILE B 1 99 ? 7.469 -35.156 -24.969 1 96.5 99 ILE B C 1
ATOM 3877 O O . ILE B 1 99 ? 7.496 -34.938 -23.75 1 96.5 99 ILE B O 1
ATOM 3881 N N . LEU B 1 100 ? 8.016 -36.219 -25.484 1 97.19 100 LEU B N 1
ATOM 3882 C CA . LEU B 1 100 ? 8.625 -37.25 -24.656 1 97.19 100 LEU B CA 1
ATOM 3883 C C . LEU B 1 100 ? 9.82 -36.719 -23.891 1 97.19 100 LEU B C 1
ATOM 3885 O O . LEU B 1 100 ? 9.953 -36.938 -22.688 1 97.19 100 LEU B O 1
ATOM 3889 N N . ASP B 1 101 ? 10.688 -36.031 -24.594 1 97.5 101 ASP B N 1
ATOM 3890 C CA . ASP B 1 101 ? 11.891 -35.469 -23.969 1 97.5 101 ASP B CA 1
ATOM 3891 C C . ASP B 1 101 ? 11.539 -34.375 -22.953 1 97.5 101 ASP B C 1
ATOM 3893 O O . ASP B 1 101 ? 12.203 -34.25 -21.922 1 97.5 101 ASP B O 1
ATOM 3897 N N . SER B 1 102 ? 10.578 -33.594 -23.312 1 97 102 SER B N 1
ATOM 3898 C CA . SER B 1 102 ? 10.133 -32.562 -22.406 1 97 102 SER B CA 1
ATOM 3899 C C . SER B 1 102 ? 9.555 -33.156 -21.125 1 97 102 SER B C 1
ATOM 3901 O O . SER B 1 102 ? 9.727 -32.625 -20.031 1 97 102 SER B O 1
ATOM 3903 N N . MET B 1 103 ? 8.828 -34.281 -21.25 1 97.94 103 MET B N 1
ATOM 3904 C CA . MET B 1 103 ? 8.273 -34.969 -20.078 1 97.94 103 MET B CA 1
ATOM 3905 C C . MET B 1 103 ? 9.391 -35.5 -19.188 1 97.94 103 MET B C 1
ATOM 3907 O O . MET B 1 103 ? 9.32 -35.344 -17.953 1 97.94 103 MET B O 1
ATOM 3911 N N . ILE B 1 104 ? 10.406 -36.031 -19.781 1 97.94 104 ILE B N 1
ATOM 3912 C CA . ILE B 1 104 ? 11.555 -36.531 -19.031 1 97.94 104 ILE B CA 1
ATOM 3913 C C . ILE B 1 104 ? 12.234 -35.375 -18.297 1 97.94 104 ILE B C 1
ATOM 3915 O O . ILE B 1 104 ? 12.578 -35.5 -17.125 1 97.94 104 ILE B O 1
ATOM 3919 N N . SER B 1 105 ? 12.406 -34.312 -19.016 1 97.12 105 SER B N 1
ATOM 3920 C CA . SER B 1 105 ? 13.023 -33.125 -18.453 1 97.12 105 SER B CA 1
ATOM 3921 C C . SER B 1 105 ? 12.219 -32.594 -17.266 1 97.12 105 SER B C 1
ATOM 3923 O O . SER B 1 105 ? 12.781 -32.281 -16.219 1 97.12 105 SER B O 1
ATOM 3925 N N . ALA B 1 106 ? 10.898 -32.469 -17.453 1 97.44 106 ALA B N 1
ATOM 3926 C CA . ALA B 1 106 ? 10.016 -31.984 -16.391 1 97.44 106 ALA B CA 1
ATOM 3927 C C . ALA B 1 106 ? 10.086 -32.875 -15.164 1 97.44 106 ALA B C 1
ATOM 3929 O O . ALA B 1 106 ? 10.188 -32.406 -14.039 1 97.44 106 ALA B O 1
ATOM 3930 N N . LYS B 1 107 ? 10.016 -34.188 -15.406 1 98.31 107 LYS B N 1
ATOM 3931 C CA . LYS B 1 107 ? 10.094 -35.156 -14.305 1 98.31 107 LYS B CA 1
ATOM 3932 C C . LYS B 1 107 ? 11.398 -34.969 -13.523 1 98.31 107 LYS B C 1
ATOM 3934 O O . LYS B 1 107 ? 11.391 -34.969 -12.289 1 98.31 107 LYS B O 1
ATOM 3939 N N . LYS B 1 108 ? 12.477 -34.812 -14.242 1 98 108 LYS B N 1
ATOM 3940 C CA . LYS B 1 108 ? 13.781 -34.688 -13.602 1 98 108 LYS B CA 1
ATOM 3941 C C . LYS B 1 108 ? 13.859 -33.406 -12.781 1 98 108 LYS B C 1
ATOM 3943 O O . LYS B 1 108 ? 14.422 -33.406 -11.68 1 98 108 LYS B O 1
ATOM 3948 N N . SER B 1 109 ? 13.375 -32.312 -13.32 1 97.69 109 SER B N 1
ATOM 3949 C CA . SER B 1 109 ? 13.352 -31.047 -12.594 1 97.69 109 SER B CA 1
ATOM 3950 C C . SER B 1 109 ? 12.547 -31.172 -11.305 1 97.69 109 SER B C 1
ATOM 3952 O O . SER B 1 109 ? 12.984 -30.719 -10.242 1 97.69 109 SER B O 1
ATOM 3954 N N . LEU B 1 110 ? 11.383 -31.812 -11.375 1 98.38 110 LEU B N 1
ATOM 3955 C CA . LEU B 1 110 ? 10.516 -32 -10.219 1 98.38 110 LEU B CA 1
ATOM 3956 C C . LEU B 1 110 ? 11.164 -32.938 -9.195 1 98.38 110 LEU B C 1
ATOM 3958 O O . LEU B 1 110 ? 11.008 -32.719 -7.984 1 98.38 110 LEU B O 1
ATOM 3962 N N . GLU B 1 111 ? 11.867 -33.969 -9.656 1 98.62 111 GLU B N 1
ATOM 3963 C CA . GLU B 1 111 ? 12.633 -34.812 -8.758 1 98.62 111 GLU B CA 1
ATOM 3964 C C . GLU B 1 111 ? 13.648 -34.031 -7.957 1 98.62 111 GLU B C 1
ATOM 3966 O O . GLU B 1 111 ? 13.805 -34.219 -6.754 1 98.62 111 GLU B O 1
ATOM 3971 N N . ASN B 1 112 ? 14.328 -33.125 -8.648 1 98.06 112 ASN B N 1
ATOM 3972 C CA . ASN B 1 112 ? 15.312 -32.281 -7.988 1 98.06 112 ASN B CA 1
ATOM 3973 C C . ASN B 1 112 ? 14.664 -31.391 -6.938 1 98.06 112 ASN B C 1
ATOM 3975 O O . ASN B 1 112 ? 15.242 -31.141 -5.879 1 98.06 112 ASN B O 1
ATOM 3979 N N . ASP B 1 113 ? 13.5 -30.859 -7.273 1 98.25 113 ASP B N 1
ATOM 3980 C CA . ASP B 1 113 ? 12.766 -30.062 -6.305 1 98.25 113 ASP B CA 1
ATOM 3981 C C . ASP B 1 113 ? 12.445 -30.859 -5.047 1 98.25 113 ASP B C 1
ATOM 3983 O O . ASP B 1 113 ? 12.594 -30.375 -3.93 1 98.25 113 ASP B O 1
ATOM 3987 N N . ILE B 1 114 ? 11.969 -32.125 -5.238 1 98.5 114 ILE B N 1
ATOM 3988 C CA . ILE B 1 114 ? 11.602 -33 -4.137 1 98.5 114 ILE B CA 1
ATOM 3989 C C . ILE B 1 114 ? 12.82 -33.281 -3.266 1 98.5 114 ILE B C 1
ATOM 3991 O O . ILE B 1 114 ? 12.758 -33.156 -2.039 1 98.5 114 ILE B O 1
ATOM 3995 N N . LEU B 1 115 ? 13.914 -33.562 -3.898 1 98.06 115 LEU B N 1
ATOM 3996 C CA . LEU B 1 115 ? 15.141 -33.875 -3.168 1 98.06 115 LEU B CA 1
ATOM 3997 C C . LEU B 1 115 ? 15.648 -32.656 -2.426 1 98.06 115 LEU B C 1
ATOM 3999 O O . LEU B 1 115 ? 16.25 -32.75 -1.352 1 98.06 115 LEU B O 1
ATOM 4003 N N . ALA B 1 116 ? 15.422 -31.453 -2.982 1 97 116 ALA B N 1
ATOM 4004 C CA . ALA B 1 116 ? 15.859 -30.188 -2.371 1 97 116 ALA B CA 1
ATOM 4005 C C . ALA B 1 116 ? 14.891 -29.75 -1.273 1 97 116 ALA B C 1
ATOM 4007 O O . ALA B 1 116 ? 15.117 -28.734 -0.614 1 97 116 ALA B O 1
ATOM 4008 N N . GLU B 1 117 ? 13.766 -30.484 -1.09 1 95.31 117 GLU B N 1
ATOM 4009 C CA . GLU B 1 117 ? 12.828 -30.312 0.017 1 95.31 117 GLU B CA 1
ATOM 4010 C C . GLU B 1 117 ? 11.867 -29.156 -0.247 1 95.31 117 GLU B C 1
ATOM 4012 O O . GLU B 1 117 ? 11.531 -28.391 0.666 1 95.31 117 GLU B O 1
ATOM 4017 N N . PHE B 1 118 ? 11.5 -28.938 -1.501 1 97.81 118 PHE B N 1
ATOM 4018 C CA . PHE B 1 118 ? 10.336 -28.094 -1.778 1 97.81 118 PHE B CA 1
ATOM 4019 C C . PHE B 1 118 ? 9.102 -28.641 -1.069 1 97.81 118 PHE B C 1
ATOM 4021 O O . PHE B 1 118 ? 8.992 -29.844 -0.833 1 97.81 118 PHE B O 1
ATOM 4028 N N . ASN B 1 119 ? 8.211 -27.734 -0.716 1 97.31 119 ASN B N 1
ATOM 4029 C CA . ASN B 1 119 ? 6.992 -28.125 -0.011 1 97.31 119 ASN B CA 1
ATOM 4030 C C . ASN B 1 119 ? 5.832 -28.359 -0.977 1 97.31 119 ASN B C 1
ATOM 4032 O O . ASN B 1 119 ? 4.965 -29.188 -0.723 1 97.31 119 ASN B O 1
ATOM 4036 N N . PHE B 1 120 ? 5.801 -27.578 -2.066 1 98.19 120 PHE B N 1
ATOM 4037 C CA . PHE B 1 120 ? 4.699 -27.625 -3.021 1 98.19 120 PHE B CA 1
ATOM 4038 C C . PHE B 1 120 ? 5.223 -27.766 -4.445 1 98.19 120 PHE B C 1
ATOM 4040 O O . PHE B 1 120 ? 6.242 -27.188 -4.801 1 98.19 120 PHE B O 1
ATOM 4047 N N . LEU B 1 121 ? 4.52 -28.562 -5.246 1 98.38 121 LEU B N 1
ATOM 4048 C CA . LEU B 1 121 ? 4.789 -28.688 -6.676 1 98.38 121 LEU B CA 1
ATOM 4049 C C . LEU B 1 121 ? 3.553 -28.328 -7.492 1 98.38 121 LEU B C 1
ATOM 4051 O O . LEU B 1 121 ? 2.523 -29 -7.391 1 98.38 121 LEU B O 1
ATOM 4055 N N . HIS B 1 122 ? 3.633 -27.281 -8.266 1 98 122 HIS B N 1
ATOM 4056 C CA . HIS B 1 122 ? 2.598 -26.953 -9.242 1 98 122 HIS B CA 1
ATOM 4057 C C . HIS B 1 122 ? 2.809 -27.719 -10.547 1 98 122 HIS B C 1
ATOM 4059 O O . HIS B 1 122 ? 3.752 -27.438 -11.289 1 98 122 HIS B O 1
ATOM 4065 N N . LEU B 1 123 ? 2.031 -28.688 -10.797 1 97.75 123 LEU B N 1
ATOM 4066 C CA . LEU B 1 123 ? 2.092 -29.469 -12.023 1 97.75 123 LEU B CA 1
ATOM 4067 C C . LEU B 1 123 ? 1.249 -28.828 -13.117 1 97.75 123 LEU B C 1
ATOM 4069 O O . LEU B 1 123 ? 0.019 -28.797 -13.031 1 97.75 123 LEU B O 1
ATOM 4073 N N . ASP B 1 124 ? 1.946 -28.266 -14.133 1 94.25 124 ASP B N 1
ATOM 4074 C CA . ASP B 1 124 ? 1.301 -27.453 -15.156 1 94.25 124 ASP B CA 1
ATOM 4075 C C . ASP B 1 124 ? 1.702 -27.906 -16.562 1 94.25 124 ASP B C 1
ATOM 4077 O O . ASP B 1 124 ? 2.604 -27.344 -17.172 1 94.25 124 ASP B O 1
ATOM 4081 N N . PRO B 1 125 ? 1.046 -28.906 -17.141 1 95.19 125 PRO B N 1
ATOM 4082 C CA . PRO B 1 125 ? 1.354 -29.391 -18.484 1 95.19 125 PRO B CA 1
ATOM 4083 C C . PRO B 1 125 ? 0.511 -28.703 -19.562 1 95.19 125 PRO B C 1
ATOM 4085 O O . PRO B 1 125 ? 0.072 -29.359 -20.516 1 95.19 125 PRO B O 1
ATOM 4088 N N . SER B 1 126 ? 0.267 -27.391 -19.422 1 90.56 126 SER B N 1
ATOM 4089 C CA . SER B 1 126 ? -0.739 -26.719 -20.25 1 90.56 126 SER B CA 1
ATOM 4090 C C . SER B 1 126 ? -0.093 -25.953 -21.391 1 90.56 126 SER B C 1
ATOM 4092 O O . SER B 1 126 ? -0.761 -25.188 -22.078 1 90.56 126 SER B O 1
ATOM 4094 N N . ILE B 1 127 ? 1.173 -26.125 -21.609 1 92.62 127 ILE B N 1
ATOM 4095 C CA . ILE B 1 127 ? 1.833 -25.422 -22.703 1 92.62 127 ILE B CA 1
ATOM 4096 C C . ILE B 1 127 ? 1.845 -26.312 -23.953 1 92.62 127 ILE B C 1
ATOM 4098 O O . ILE B 1 127 ? 2.332 -27.438 -23.906 1 92.62 127 ILE B O 1
ATOM 4102 N N . PRO B 1 128 ? 1.314 -25.75 -25.078 1 93.12 128 PRO B N 1
ATOM 4103 C CA . PRO B 1 128 ? 1.419 -26.531 -26.312 1 93.12 128 PRO B CA 1
ATOM 4104 C C . PRO B 1 128 ? 2.861 -26.688 -26.797 1 93.12 128 PRO B C 1
ATOM 4106 O O . PRO B 1 128 ? 3.646 -25.734 -26.734 1 93.12 128 PRO B O 1
ATOM 4109 N N . ILE B 1 129 ? 3.174 -27.859 -27.203 1 94.69 129 ILE B N 1
ATOM 4110 C CA . ILE B 1 129 ? 4.527 -28.172 -27.641 1 94.69 129 ILE B CA 1
ATOM 4111 C C . ILE B 1 129 ? 4.547 -28.312 -29.172 1 94.69 129 ILE B C 1
ATOM 4113 O O . ILE B 1 129 ? 3.719 -29.031 -29.75 1 94.69 129 ILE B O 1
ATOM 4117 N N . GLN B 1 130 ? 5.426 -27.578 -29.75 1 94 130 GLN B N 1
ATOM 4118 C CA . GLN B 1 130 ? 5.656 -27.609 -31.188 1 94 130 GLN B CA 1
ATOM 4119 C C . GLN B 1 130 ? 4.355 -27.406 -31.969 1 94 130 GLN B C 1
ATOM 4121 O O . GLN B 1 130 ? 4.066 -28.125 -32.906 1 94 130 GLN B O 1
ATOM 4126 N N . GLY B 1 131 ? 3.51 -26.578 -31.469 1 88.56 131 GLY B N 1
ATOM 4127 C CA . GLY B 1 131 ? 2.301 -26.156 -32.156 1 88.56 131 GLY B CA 1
ATOM 4128 C C . GLY B 1 131 ? 1.188 -27.188 -32.094 1 88.56 131 GLY B C 1
ATOM 4129 O O . GLY B 1 131 ? 0.229 -27.109 -32.875 1 88.56 131 GLY B O 1
ATOM 4130 N N . GLU B 1 132 ? 1.237 -28.047 -31.172 1 92.25 132 GLU B N 1
ATOM 4131 C CA . GLU B 1 132 ? 0.183 -29.047 -31.062 1 92.25 132 GLU B CA 1
ATOM 4132 C C . GLU B 1 132 ? -1.142 -28.406 -30.656 1 92.25 132 GLU B C 1
ATOM 4134 O O . GLU B 1 132 ? -1.158 -27.344 -30.047 1 92.25 132 GLU B O 1
ATOM 4139 N N . ASN B 1 133 ? -2.209 -29.094 -31.141 1 91.38 133 ASN B N 1
ATOM 4140 C CA . ASN B 1 133 ? -3.514 -28.766 -30.578 1 91.38 133 ASN B CA 1
ATOM 4141 C C . ASN B 1 133 ? -3.705 -29.422 -29.203 1 91.38 133 ASN B C 1
ATOM 4143 O O . ASN B 1 133 ? -3.971 -30.625 -29.109 1 91.38 133 ASN B O 1
ATOM 4147 N N . LEU B 1 134 ? -3.594 -28.703 -28.266 1 91.12 134 LEU B N 1
ATOM 4148 C CA . LEU B 1 134 ? -3.621 -29.203 -26.891 1 91.12 134 LEU B CA 1
ATOM 4149 C C . LEU B 1 134 ? -5.051 -29.266 -26.359 1 91.12 134 LEU B C 1
ATOM 4151 O O . LEU B 1 134 ? -5.652 -28.219 -26.078 1 91.12 134 LEU B O 1
ATOM 4155 N N . THR B 1 135 ? -5.66 -30.469 -26.281 1 90.88 135 THR B N 1
ATOM 4156 C CA . THR B 1 135 ? -7 -30.656 -25.734 1 90.88 135 THR B CA 1
ATOM 4157 C C . THR B 1 135 ? -6.938 -30.906 -24.234 1 90.88 135 THR B C 1
ATOM 4159 O O . THR B 1 135 ? -5.887 -31.25 -23.688 1 90.88 135 THR B O 1
ATOM 4162 N N . ILE B 1 136 ? -8.023 -30.766 -23.531 1 91.94 136 ILE B N 1
ATOM 4163 C CA . ILE B 1 136 ? -8.094 -30.984 -22.094 1 91.94 136 ILE B CA 1
ATOM 4164 C C . ILE B 1 136 ? -7.707 -32.406 -21.766 1 91.94 136 ILE B C 1
ATOM 4166 O O . ILE B 1 136 ? -7.074 -32.688 -20.734 1 91.94 136 ILE B O 1
ATOM 4170 N N . ASP B 1 137 ? -8.023 -33.344 -22.609 1 94.62 137 ASP B N 1
ATOM 4171 C CA . ASP B 1 137 ? -7.699 -34.75 -22.359 1 94.62 137 ASP B CA 1
ATOM 4172 C C . ASP B 1 137 ? -6.191 -34.969 -22.422 1 94.62 137 ASP B C 1
ATOM 4174 O O . ASP B 1 137 ? -5.645 -35.719 -21.609 1 94.62 137 ASP B O 1
ATOM 4178 N N . LYS B 1 138 ? -5.551 -34.344 -23.422 1 94.75 138 LYS B N 1
ATOM 4179 C CA . LYS B 1 138 ? -4.098 -34.438 -23.5 1 94.75 138 LYS B CA 1
ATOM 4180 C C . LYS B 1 138 ? -3.434 -33.844 -22.281 1 94.75 138 LYS B C 1
ATOM 4182 O O . LYS B 1 138 ? -2.469 -34.375 -21.734 1 94.75 138 LYS B O 1
ATOM 4187 N N . ILE B 1 139 ? -3.967 -32.719 -21.875 1 95.38 139 ILE B N 1
ATOM 4188 C CA . ILE B 1 139 ? -3.447 -32.031 -20.703 1 95.38 139 ILE B CA 1
ATOM 4189 C C . ILE B 1 139 ? -3.584 -32.938 -19.469 1 95.38 139 ILE B C 1
ATOM 4191 O O . ILE B 1 139 ? -2.643 -33.062 -18.688 1 95.38 139 ILE B O 1
ATOM 4195 N N . LEU B 1 140 ? -4.758 -33.562 -19.312 1 96.62 140 LEU B N 1
ATOM 4196 C CA . LEU B 1 140 ? -5.016 -34.406 -18.156 1 96.62 140 LEU B CA 1
ATOM 4197 C C . LEU B 1 140 ? -4.098 -35.625 -18.172 1 96.62 140 LEU B C 1
ATOM 4199 O O . LEU B 1 140 ? -3.594 -36.031 -17.125 1 96.62 140 LEU B O 1
ATOM 4203 N N . ASN B 1 141 ? -3.9 -36.188 -19.312 1 96.94 141 ASN B N 1
ATOM 4204 C CA . ASN B 1 141 ? -3 -37.312 -19.422 1 96.94 141 ASN B CA 1
ATOM 4205 C C . ASN B 1 141 ? -1.588 -36.969 -18.969 1 96.94 141 ASN B C 1
ATOM 4207 O O . ASN B 1 141 ? -0.966 -37.719 -18.219 1 96.94 141 ASN B O 1
ATOM 4211 N N . ARG B 1 142 ? -1.07 -35.844 -19.453 1 97.5 142 ARG B N 1
ATOM 4212 C CA . ARG B 1 142 ? 0.247 -35.375 -19.047 1 97.5 142 ARG B CA 1
ATOM 4213 C C . ARG B 1 142 ? 0.279 -35.094 -17.547 1 97.5 142 ARG B C 1
ATOM 4215 O O . ARG B 1 142 ? 1.258 -35.406 -16.859 1 97.5 142 ARG B O 1
ATOM 4222 N N . LEU B 1 143 ? -0.817 -34.5 -17.078 1 97.69 143 LEU B N 1
ATOM 4223 C CA . LEU B 1 143 ? -0.923 -34.156 -15.664 1 97.69 143 LEU B CA 1
ATOM 4224 C C . LEU B 1 143 ? -0.851 -35.375 -14.781 1 97.69 143 LEU B C 1
ATOM 4226 O O . LEU B 1 143 ? -0.123 -35.406 -13.789 1 97.69 143 LEU B O 1
ATOM 4230 N N . PHE B 1 144 ? -1.598 -36.406 -15.156 1 98.25 144 PHE B N 1
ATOM 4231 C CA . PHE B 1 144 ? -1.668 -37.625 -14.344 1 98.25 144 PHE B CA 1
ATOM 4232 C C . PHE B 1 144 ? -0.334 -38.375 -14.359 1 98.25 144 PHE B C 1
ATOM 4234 O O . PHE B 1 144 ? 0.059 -38.969 -13.359 1 98.25 144 PHE B O 1
ATOM 4241 N N . GLU B 1 145 ? 0.334 -38.312 -15.469 1 98.38 145 GLU B N 1
ATOM 4242 C CA . GLU B 1 145 ? 1.67 -38.906 -15.531 1 98.38 145 GLU B CA 1
ATOM 4243 C C . GLU B 1 145 ? 2.627 -38.188 -14.578 1 98.38 145 GLU B C 1
ATOM 4245 O O . GLU B 1 145 ? 3.346 -38.844 -13.812 1 98.38 145 GLU B O 1
ATOM 4250 N N . LEU B 1 146 ? 2.66 -36.844 -14.609 1 98.31 146 LEU B N 1
ATOM 4251 C CA . LEU B 1 146 ? 3.51 -36.094 -13.711 1 98.31 146 LEU B CA 1
ATOM 4252 C C . LEU B 1 146 ? 3.113 -36.312 -12.258 1 98.31 146 LEU B C 1
ATOM 4254 O O . LEU B 1 146 ? 3.977 -36.469 -11.398 1 98.31 146 LEU B O 1
ATOM 4258 N N . TYR B 1 147 ? 1.78 -36.281 -12.039 1 98.5 147 TYR B N 1
ATOM 4259 C CA . TYR B 1 147 ? 1.218 -36.438 -10.695 1 98.5 147 TYR B CA 1
ATOM 4260 C C . TYR B 1 147 ? 1.591 -37.781 -10.078 1 98.5 147 TYR B C 1
ATOM 4262 O O . TYR B 1 147 ? 2.139 -37.812 -8.977 1 98.5 147 TYR B O 1
ATOM 4270 N N . GLY B 1 148 ? 1.362 -38.812 -10.797 1 98.31 148 GLY B N 1
ATOM 4271 C CA . GLY B 1 148 ? 1.729 -40.125 -10.336 1 98.31 148 GLY B CA 1
ATOM 4272 C C . GLY B 1 148 ? 3.221 -40.281 -10.125 1 98.31 148 GLY B C 1
ATOM 4273 O O . GLY B 1 148 ? 3.65 -40.844 -9.102 1 98.31 148 GLY B O 1
ATOM 4274 N N . HIS B 1 149 ? 4.016 -39.844 -11.055 1 98.5 149 HIS B N 1
ATOM 4275 C CA . HIS B 1 149 ? 5.465 -39.969 -10.977 1 98.5 149 HIS B CA 1
ATOM 4276 C C . HIS B 1 149 ? 6.02 -39.25 -9.758 1 98.5 149 HIS B C 1
ATOM 4278 O O . HIS B 1 149 ? 6.824 -39.812 -9.008 1 98.5 149 HIS B O 1
ATOM 4284 N N . THR B 1 150 ? 5.633 -37.969 -9.594 1 98.5 150 THR B N 1
ATOM 4285 C CA . THR B 1 150 ? 6.188 -37.156 -8.523 1 98.5 150 THR B CA 1
ATOM 4286 C C . THR B 1 150 ? 5.754 -37.688 -7.16 1 98.5 150 THR B C 1
ATOM 4288 O O . THR B 1 150 ? 6.535 -37.688 -6.207 1 98.5 150 THR B O 1
ATOM 4291 N N . PHE B 1 151 ? 4.492 -38.125 -7.023 1 98.44 151 PHE B N 1
ATOM 4292 C CA . PHE B 1 151 ? 4.023 -38.719 -5.773 1 98.44 151 PHE B CA 1
ATOM 4293 C C . PHE B 1 151 ? 4.852 -39.938 -5.406 1 98.44 151 PHE B C 1
ATOM 4295 O O . PHE B 1 151 ? 5.324 -40.062 -4.273 1 98.44 151 PHE B O 1
ATOM 4302 N N . GLU B 1 152 ? 5.031 -40.812 -6.375 1 98.38 152 GLU B N 1
ATOM 4303 C CA . GLU B 1 152 ? 5.789 -42.031 -6.129 1 98.38 152 GLU B CA 1
ATOM 4304 C C . GLU B 1 152 ? 7.246 -41.719 -5.797 1 98.38 152 GLU B C 1
ATOM 4306 O O . GLU B 1 152 ? 7.836 -42.344 -4.91 1 98.38 152 GLU B O 1
ATOM 4311 N N . PHE B 1 153 ? 7.816 -40.844 -6.555 1 98.69 153 PHE B N 1
ATOM 4312 C CA . PHE B 1 153 ? 9.203 -40.438 -6.301 1 98.69 153 PHE B CA 1
ATOM 4313 C C . PHE B 1 153 ? 9.352 -39.875 -4.898 1 98.69 153 PHE B C 1
ATOM 4315 O O . PHE B 1 153 ? 10.312 -40.188 -4.191 1 98.69 153 PHE B O 1
ATOM 4322 N N . ALA B 1 154 ? 8.469 -38.969 -4.512 1 98.56 154 ALA B N 1
ATOM 4323 C CA . ALA B 1 154 ? 8.5 -38.406 -3.166 1 98.56 154 ALA B CA 1
ATOM 4324 C C . ALA B 1 154 ? 8.383 -39.5 -2.104 1 98.56 154 ALA B C 1
ATOM 4326 O O . ALA B 1 154 ? 9.133 -39.5 -1.123 1 98.56 154 ALA B O 1
ATOM 4327 N N . LYS B 1 155 ? 7.453 -40.406 -2.287 1 97.75 155 LYS B N 1
ATOM 4328 C CA . LYS B 1 155 ? 7.246 -41.531 -1.367 1 97.75 155 LYS B CA 1
ATOM 4329 C C . LYS B 1 155 ? 8.508 -42.375 -1.23 1 97.75 155 LYS B C 1
ATOM 4331 O O . LYS B 1 155 ? 8.914 -42.719 -0.119 1 97.75 155 LYS B O 1
ATOM 4336 N N . GLN B 1 156 ? 9.102 -42.625 -2.318 1 98.12 156 GLN B N 1
ATOM 4337 C CA . GLN B 1 156 ? 10.297 -43.469 -2.344 1 98.12 156 GLN B CA 1
ATOM 4338 C C . GLN B 1 156 ? 11.453 -42.781 -1.623 1 98.12 156 GLN B C 1
ATOM 4340 O O . GLN B 1 156 ? 12.359 -43.438 -1.109 1 98.12 156 GLN B O 1
ATOM 4345 N N . ASN B 1 157 ? 11.469 -41.5 -1.609 1 98.25 157 ASN B N 1
ATOM 4346 C CA . ASN B 1 157 ? 12.555 -40.75 -0.989 1 98.25 157 ASN B CA 1
ATOM 4347 C C . ASN B 1 157 ? 12.156 -40.219 0.381 1 98.25 157 ASN B C 1
ATOM 4349 O O . ASN B 1 157 ? 12.852 -39.375 0.95 1 98.25 157 ASN B O 1
ATOM 4353 N N . ASN B 1 158 ? 11.008 -40.625 0.935 1 97.62 158 ASN B N 1
ATOM 4354 C CA . ASN B 1 158 ? 10.492 -40.281 2.252 1 97.62 158 ASN B CA 1
ATOM 4355 C C . ASN B 1 158 ? 10.328 -38.75 2.398 1 97.62 158 ASN B C 1
ATOM 4357 O O . ASN B 1 158 ? 10.805 -38.188 3.371 1 97.62 158 ASN B O 1
ATOM 4361 N N . LYS B 1 159 ? 9.883 -38.188 1.296 1 97.31 159 LYS B N 1
ATOM 4362 C CA . LYS B 1 159 ? 9.586 -36.75 1.3 1 97.31 159 LYS B CA 1
ATOM 4363 C C . LYS B 1 159 ? 8.086 -36.5 1.304 1 97.31 159 LYS B C 1
ATOM 4365 O O . LYS B 1 159 ? 7.32 -37.281 0.729 1 97.31 159 LYS B O 1
ATOM 4370 N N . ASN B 1 160 ? 7.691 -35.5 2.057 1 94.12 160 ASN B N 1
ATOM 4371 C CA . ASN B 1 160 ? 6.297 -35.062 2.051 1 94.12 160 ASN B CA 1
ATOM 4372 C C . ASN B 1 160 ? 6.094 -33.875 1.145 1 94.12 160 ASN B C 1
ATOM 4374 O O . ASN B 1 160 ? 6.676 -32.812 1.379 1 94.12 160 ASN B O 1
ATOM 4378 N N . ILE B 1 161 ? 5.316 -34.031 0.125 1 96.62 161 ILE B N 1
ATOM 4379 C CA . ILE B 1 161 ? 5.105 -32.969 -0.867 1 96.62 161 ILE B CA 1
ATOM 4380 C C . ILE B 1 161 ? 3.611 -32.688 -1.015 1 96.62 161 ILE B C 1
ATOM 4382 O O . ILE B 1 161 ? 2.793 -33.625 -0.942 1 96.62 161 ILE B O 1
ATOM 4386 N N . GLN B 1 162 ? 3.279 -31.406 -1.114 1 97.19 162 GLN B N 1
ATOM 4387 C CA . GLN B 1 162 ? 1.925 -31 -1.463 1 97.19 162 GLN B CA 1
ATOM 4388 C C . GLN B 1 162 ? 1.823 -30.641 -2.941 1 97.19 162 GLN B C 1
ATOM 4390 O O . GLN B 1 162 ? 2.814 -30.25 -3.561 1 97.19 162 GLN B O 1
ATOM 4395 N N . PHE B 1 163 ? 0.619 -30.781 -3.508 1 98 163 PHE B N 1
ATOM 4396 C CA . PHE B 1 163 ? 0.48 -30.609 -4.949 1 98 163 PHE B CA 1
ATOM 4397 C C . PHE B 1 163 ? -0.492 -29.484 -5.277 1 98 163 PHE B C 1
ATOM 4399 O O . PHE B 1 163 ? -1.468 -29.281 -4.555 1 98 163 PHE B O 1
ATOM 4406 N N . GLU B 1 164 ? -0.186 -28.766 -6.305 1 97.75 164 GLU B N 1
ATOM 4407 C CA . GLU B 1 164 ? -1.057 -27.812 -6.984 1 97.75 164 GLU B CA 1
ATOM 4408 C C . GLU B 1 164 ? -1.255 -28.188 -8.453 1 97.75 164 GLU B C 1
ATOM 4410 O O . GLU B 1 164 ? -0.283 -28.359 -9.188 1 97.75 164 GLU B O 1
ATOM 4415 N N . LEU B 1 165 ? -2.475 -28.328 -8.828 1 97.56 165 LEU B N 1
ATOM 4416 C CA . LEU B 1 165 ? -2.738 -28.781 -10.188 1 97.56 165 LEU B CA 1
ATOM 4417 C C . LEU B 1 165 ? -3.357 -27.672 -11.023 1 97.56 165 LEU B C 1
ATOM 4419 O O . LEU B 1 165 ? -4.27 -26.969 -10.562 1 97.56 165 LEU B O 1
ATOM 4423 N N . GLY B 1 166 ? -2.812 -27.391 -12.125 1 90.81 166 GLY B N 1
ATOM 4424 C CA . GLY B 1 166 ? -3.357 -26.391 -13.023 1 90.81 166 GLY B CA 1
ATOM 4425 C C . GLY B 1 166 ? -3.371 -26.828 -14.477 1 90.81 166 GLY B C 1
ATOM 4426 O O . GLY B 1 166 ? -2.471 -27.547 -14.922 1 90.81 166 GLY B O 1
ATOM 4427 N N . THR B 1 167 ? -4.379 -26.5 -15.273 1 77.56 167 THR B N 1
ATOM 4428 C CA . THR B 1 167 ? -4.496 -26.859 -16.688 1 77.56 167 THR B CA 1
ATOM 4429 C C . THR B 1 167 ? -4.762 -25.625 -17.547 1 77.56 167 THR B C 1
ATOM 4431 O O . THR B 1 167 ? -5.109 -25.75 -18.719 1 77.56 167 THR B O 1
ATOM 4434 N N . GLU B 1 168 ? -4.633 -24.484 -16.891 1 70.44 168 GLU B N 1
ATOM 4435 C CA . GLU B 1 168 ? -5.199 -23.312 -17.562 1 70.44 168 GLU B CA 1
ATOM 4436 C C . GLU B 1 168 ? -4.117 -22.5 -18.281 1 70.44 168 GLU B C 1
ATOM 4438 O O . GLU B 1 168 ? -2.951 -22.531 -17.875 1 70.44 168 GLU B O 1
ATOM 4443 N N . GLU B 1 169 ? -4.703 -22.016 -19.406 1 68.44 169 GLU B N 1
ATOM 4444 C CA . GLU B 1 169 ? -3.91 -21 -20.078 1 68.44 169 GLU B CA 1
ATOM 4445 C C . GLU B 1 169 ? -4.027 -19.641 -19.375 1 68.44 169 GLU B C 1
ATOM 4447 O O . GLU B 1 169 ? -5.094 -19.297 -18.859 1 68.44 169 GLU B O 1
ATOM 4452 N N . GLN B 1 170 ? -2.988 -18.984 -19.203 1 68.44 170 GLN B N 1
ATOM 4453 C CA . GLN B 1 170 ? -2.975 -17.672 -18.562 1 68.44 170 GLN B CA 1
ATOM 4454 C C . GLN B 1 170 ? -3.273 -16.562 -19.578 1 68.44 170 GLN B C 1
ATOM 4456 O O . GLN B 1 170 ? -2.457 -15.664 -19.766 1 68.44 170 GLN B O 1
ATOM 4461 N N . ASP B 1 171 ? -4.559 -16.594 -20.125 1 73.94 171 ASP B N 1
ATOM 4462 C CA . ASP B 1 171 ? -4.895 -15.688 -21.219 1 73.94 171 ASP B CA 1
ATOM 4463 C C . ASP B 1 171 ? -5.723 -14.508 -20.719 1 73.94 171 ASP B C 1
ATOM 4465 O O . ASP B 1 171 ? -6.062 -13.609 -21.484 1 73.94 171 ASP B O 1
ATOM 4469 N N . GLY B 1 172 ? -6.031 -14.516 -19.438 1 74.94 172 GLY B N 1
ATOM 4470 C CA . GLY B 1 172 ? -6.734 -13.383 -18.859 1 74.94 172 GLY B CA 1
ATOM 4471 C C . GLY B 1 172 ? -8.242 -13.539 -18.891 1 74.94 172 GLY B C 1
ATOM 4472 O O . GLY B 1 172 ? -8.969 -12.719 -18.312 1 74.94 172 GLY B O 1
ATOM 4473 N N . TYR B 1 173 ? -8.695 -14.617 -19.531 1 75 173 TYR B N 1
ATOM 4474 C CA . TYR B 1 173 ? -10.125 -14.898 -19.562 1 75 173 TYR B CA 1
ATOM 4475 C C . TYR B 1 173 ? -10.5 -15.945 -18.516 1 75 173 TYR B C 1
ATOM 4477 O O . TYR B 1 173 ? -9.648 -16.688 -18.047 1 75 173 TYR B O 1
ATOM 4485 N N . GLY B 1 174 ? -11.789 -15.875 -18.109 1 75.12 174 GLY B N 1
ATOM 4486 C CA . GLY B 1 174 ? -12.242 -16.953 -17.234 1 75.12 174 GLY B CA 1
ATOM 4487 C C . GLY B 1 174 ? -12.266 -18.312 -17.906 1 75.12 174 GLY B C 1
ATOM 4488 O O . GLY B 1 174 ? -12.547 -18.406 -19.109 1 75.12 174 GLY B O 1
ATOM 4489 N N . GLN B 1 175 ? -11.852 -19.266 -17.156 1 79.19 175 GLN B N 1
ATOM 4490 C CA . GLN B 1 175 ? -11.93 -20.641 -17.641 1 79.19 175 GLN B CA 1
ATOM 4491 C C . GLN B 1 175 ? -13.375 -21.109 -17.766 1 79.19 175 GLN B C 1
ATOM 4493 O O . GLN B 1 175 ? -14.234 -20.672 -16.984 1 79.19 175 GLN B O 1
ATOM 4498 N N . SER B 1 176 ? -13.633 -21.891 -18.844 1 87.5 176 SER B N 1
ATOM 4499 C CA . SER B 1 176 ? -14.961 -22.5 -18.922 1 87.5 176 SER B CA 1
ATOM 4500 C C . SER B 1 176 ? -15.281 -23.312 -17.672 1 87.5 176 SER B C 1
ATOM 4502 O O . SER B 1 176 ? -14.492 -24.172 -17.266 1 87.5 176 SER B O 1
ATOM 4504 N N . LEU B 1 177 ? -16.469 -23.062 -17.094 1 92.62 177 LEU B N 1
ATOM 4505 C CA . LEU B 1 177 ? -16.859 -23.75 -15.867 1 92.62 177 LEU B CA 1
ATOM 4506 C C . LEU B 1 177 ? -17.031 -25.234 -16.125 1 92.62 177 LEU B C 1
ATOM 4508 O O . LEU B 1 177 ? -16.719 -26.062 -15.25 1 92.62 177 LEU B O 1
ATOM 4512 N N . GLU B 1 178 ? -17.516 -25.5 -17.266 1 93.94 178 GLU B N 1
ATOM 4513 C CA . GLU B 1 178 ? -17.703 -26.906 -17.625 1 93.94 178 GLU B CA 1
ATOM 4514 C C . GLU B 1 178 ? -16.359 -27.641 -17.719 1 93.94 178 GLU B C 1
ATOM 4516 O O . GLU B 1 178 ? -16.219 -28.75 -17.203 1 93.94 178 GLU B O 1
ATOM 4521 N N . GLN B 1 179 ? -15.445 -27.062 -18.359 1 92.31 179 GLN B N 1
ATOM 4522 C CA . GLN B 1 179 ? -14.109 -27.641 -18.484 1 92.31 179 GLN B CA 1
ATOM 4523 C C . GLN B 1 179 ? -13.422 -27.75 -17.125 1 92.31 179 GLN B C 1
ATOM 4525 O O . GLN B 1 179 ? -12.727 -28.719 -16.844 1 92.31 179 GLN B O 1
ATOM 4530 N N . PHE B 1 180 ? -13.672 -26.781 -16.344 1 94.12 180 PHE B N 1
ATOM 4531 C CA . PHE B 1 180 ? -13.07 -26.766 -15.023 1 94.12 180 PHE B CA 1
ATOM 4532 C C . PHE B 1 180 ? -13.633 -27.891 -14.156 1 94.12 180 PHE B C 1
ATOM 4534 O O . PHE B 1 180 ? -12.883 -28.594 -13.477 1 94.12 180 PHE B O 1
ATOM 4541 N N . GLU B 1 181 ? -14.914 -28.031 -14.172 1 96.38 181 GLU B N 1
ATOM 4542 C CA . GLU B 1 181 ? -15.516 -29.109 -13.391 1 96.38 181 GLU B CA 1
ATOM 4543 C C . GLU B 1 181 ? -15.062 -30.484 -13.906 1 96.38 181 GLU B C 1
ATOM 4545 O O . GLU B 1 181 ? -14.867 -31.406 -13.125 1 96.38 181 GLU B O 1
ATOM 4550 N N . TYR B 1 182 ? -14.961 -30.562 -15.227 1 96.38 182 TYR B N 1
ATOM 4551 C CA . TYR B 1 182 ? -14.445 -31.797 -15.812 1 96.38 182 TYR B CA 1
ATOM 4552 C C . TYR B 1 182 ? -13.047 -32.094 -15.289 1 96.38 182 TYR B C 1
ATOM 4554 O O . TYR B 1 182 ? -12.75 -33.25 -14.898 1 96.38 182 TYR B O 1
ATOM 4562 N N . PHE B 1 183 ? -12.219 -31.188 -15.289 1 96 183 PHE B N 1
ATOM 4563 C CA . PHE B 1 183 ? -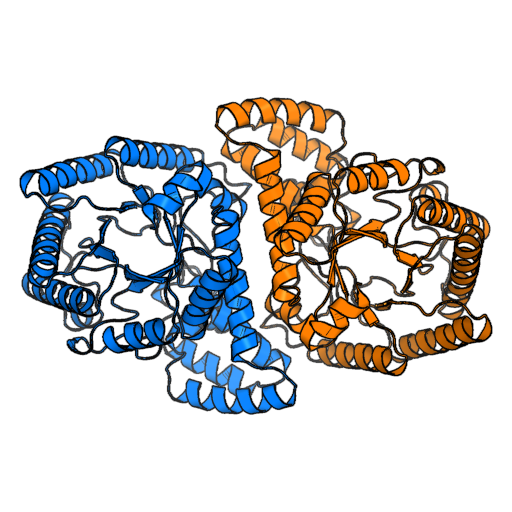10.867 -31.281 -14.75 1 96 183 PHE B CA 1
ATOM 4564 C C . PHE B 1 183 ? -10.891 -31.75 -13.297 1 96 183 PHE B C 1
ATOM 4566 O O . PHE B 1 183 ? -10.156 -32.656 -12.922 1 96 183 PHE B O 1
ATOM 4573 N N . LEU B 1 184 ? -11.719 -31.125 -12.438 1 97.38 184 LEU B N 1
ATOM 4574 C CA . LEU B 1 184 ? -11.812 -31.469 -11.023 1 97.38 184 LEU B CA 1
ATOM 4575 C C . LEU B 1 184 ? -12.289 -32.906 -10.852 1 97.38 184 LEU B C 1
ATOM 4577 O O . LEU B 1 184 ? -11.742 -33.656 -10.039 1 97.38 184 LEU B O 1
ATOM 4581 N N . ASN B 1 185 ? -13.258 -33.25 -11.633 1 98 185 ASN B N 1
ATOM 4582 C CA . ASN B 1 185 ? -13.828 -34.594 -11.555 1 98 185 ASN B CA 1
ATOM 4583 C C . ASN B 1 185 ? -12.812 -35.656 -11.93 1 98 185 ASN B C 1
ATOM 4585 O O . ASN B 1 185 ? -12.664 -36.656 -11.227 1 98 185 ASN B O 1
ATOM 4589 N N . GLU B 1 186 ? -12.133 -35.469 -13.047 1 97.75 186 GLU B N 1
ATOM 4590 C CA . GLU B 1 186 ? -11.148 -36.438 -13.516 1 97.75 186 GLU B CA 1
ATOM 4591 C C . GLU B 1 186 ? -9.961 -36.531 -12.555 1 97.75 186 GLU B C 1
ATOM 4593 O O . GLU B 1 186 ? -9.422 -37.625 -12.336 1 97.75 186 GLU B O 1
ATOM 4598 N N . THR B 1 187 ? -9.586 -35.438 -12.047 1 97.38 187 THR B N 1
ATOM 4599 C CA . THR B 1 187 ? -8.484 -35.438 -11.094 1 97.38 187 THR B CA 1
ATOM 4600 C C . THR B 1 187 ? -8.867 -36.188 -9.82 1 97.38 187 THR B C 1
ATOM 4602 O O . THR B 1 187 ? -8.055 -36.938 -9.273 1 97.38 187 THR B O 1
ATOM 4605 N N . GLN B 1 188 ? -10.062 -35.938 -9.328 1 98.06 188 GLN B N 1
ATOM 4606 C CA . GLN B 1 188 ? -10.531 -36.625 -8.133 1 98.06 188 GLN B CA 1
ATOM 4607 C C . GLN B 1 188 ? -10.57 -38.125 -8.359 1 98.06 188 GLN B C 1
ATOM 4609 O O . GLN B 1 188 ? -10.141 -38.906 -7.496 1 98.06 188 GLN B O 1
ATOM 4614 N N . LYS B 1 189 ? -11.094 -38.562 -9.516 1 98.19 189 LYS B N 1
ATOM 4615 C CA . LYS B 1 189 ? -11.109 -40 -9.859 1 98.19 189 LYS B CA 1
ATOM 4616 C C . LYS B 1 189 ? -9.703 -40.562 -9.852 1 98.19 189 LYS B C 1
ATOM 4618 O O . LYS B 1 189 ? -9.477 -41.656 -9.32 1 98.19 189 LYS B O 1
ATOM 4623 N N . PHE B 1 190 ? -8.836 -39.875 -10.383 1 97.94 190 PHE B N 1
ATOM 4624 C CA . PHE B 1 190 ? -7.469 -40.344 -10.555 1 97.94 190 PHE B CA 1
ATOM 4625 C C . PHE B 1 190 ? -6.797 -40.531 -9.195 1 97.94 190 PHE B C 1
ATOM 4627 O O . PHE B 1 190 ? -6.246 -41.594 -8.922 1 97.94 190 PHE B O 1
ATOM 4634 N N . TYR B 1 191 ? -6.77 -39.438 -8.297 1 97.62 191 TYR B N 1
ATOM 4635 C CA . TYR B 1 191 ? -5.996 -39.562 -7.07 1 97.62 191 TYR B CA 1
ATOM 4636 C C . TYR B 1 191 ? 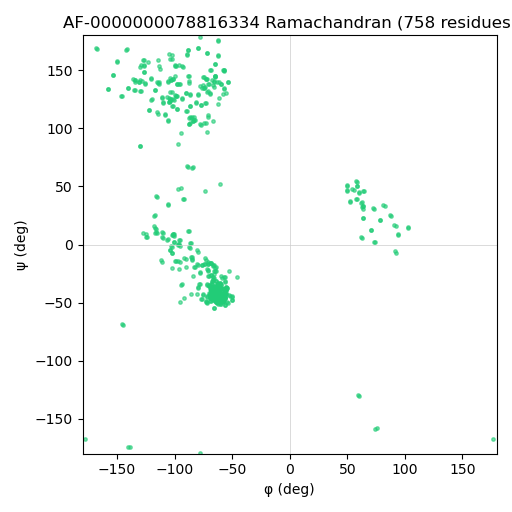-6.668 -40.531 -6.102 1 97.62 191 TYR B C 1
ATOM 4638 O O . TYR B 1 191 ? -6 -41.188 -5.285 1 97.62 191 TYR B O 1
ATOM 4646 N N . LYS B 1 192 ? -8.023 -40.719 -6.156 1 97.69 192 LYS B N 1
ATOM 4647 C CA . LYS B 1 192 ? -8.703 -41.719 -5.34 1 97.69 192 LYS B CA 1
ATOM 4648 C C . LYS B 1 192 ? -8.359 -43.125 -5.805 1 97.69 192 LYS B C 1
ATOM 4650 O O . LYS B 1 192 ? -8.039 -44 -4.988 1 97.69 192 LYS B O 1
ATOM 4655 N N . LYS B 1 193 ? -8.422 -43.312 -7.102 1 98 193 LYS B N 1
ATOM 4656 C CA . LYS B 1 193 ? -8.164 -44.625 -7.684 1 98 193 LYS B CA 1
ATOM 4657 C C . LYS B 1 193 ? -6.73 -45.062 -7.414 1 98 193 LYS B C 1
ATOM 4659 O O . LYS B 1 193 ? -6.484 -46.25 -7.125 1 98 193 LYS B O 1
ATOM 4664 N N . ASN B 1 194 ? -5.824 -44.188 -7.523 1 97.44 194 ASN B N 1
ATOM 4665 C CA . ASN B 1 194 ? -4.41 -44.531 -7.434 1 97.44 194 ASN B CA 1
ATOM 4666 C C . ASN B 1 194 ? -3.863 -44.281 -6.027 1 97.44 194 ASN B C 1
ATOM 4668 O O . ASN B 1 194 ? -2.67 -44.469 -5.781 1 97.44 194 ASN B O 1
ATOM 4672 N N . LYS B 1 195 ? -4.734 -43.781 -5.102 1 96.88 195 LYS B N 1
ATOM 4673 C CA . LYS B 1 195 ? -4.391 -43.562 -3.705 1 96.88 195 LYS B CA 1
ATOM 4674 C C . LYS B 1 195 ? -3.266 -42.531 -3.584 1 96.88 195 LYS B C 1
ATOM 4676 O O . LYS B 1 195 ? -2.283 -42.75 -2.875 1 96.88 195 LYS B O 1
ATOM 4681 N N . ILE B 1 196 ? -3.338 -41.594 -4.469 1 96.94 196 ILE B N 1
ATOM 4682 C CA . ILE B 1 196 ? -2.422 -40.438 -4.449 1 96.94 196 ILE B CA 1
ATOM 4683 C C . ILE B 1 196 ? -2.992 -39.344 -3.566 1 96.94 196 ILE B C 1
ATOM 4685 O O . ILE B 1 196 ? -4.211 -39.188 -3.455 1 96.94 196 ILE B O 1
ATOM 4689 N N . THR B 1 197 ? -2.094 -38.688 -2.918 1 96.06 197 THR B N 1
ATOM 4690 C CA . THR B 1 197 ? -2.518 -37.594 -2.053 1 96.06 197 THR B CA 1
ATOM 4691 C C . THR B 1 197 ? -3.314 -36.562 -2.842 1 96.06 197 THR B C 1
ATOM 4693 O O . THR B 1 197 ? -2.938 -36.188 -3.957 1 96.06 197 THR B O 1
ATOM 4696 N N . LYS B 1 198 ? -4.422 -36.094 -2.32 1 96.81 198 LYS B N 1
ATOM 4697 C CA . LYS B 1 198 ? -5.262 -35.062 -2.912 1 96.81 198 LYS B CA 1
ATOM 4698 C C . LYS B 1 198 ? -4.508 -33.75 -3.023 1 96.81 198 LYS B C 1
ATOM 4700 O O . LYS B 1 198 ? -3.748 -33.375 -2.125 1 96.81 198 LYS B O 1
ATOM 4705 N N . PRO B 1 199 ? -4.715 -33.094 -4.113 1 97.31 199 PRO B N 1
ATOM 4706 C CA . PRO B 1 199 ? -4.035 -31.781 -4.234 1 97.31 199 PRO B CA 1
ATOM 4707 C C . PRO B 1 199 ? -4.531 -30.766 -3.217 1 97.31 199 PRO B C 1
ATOM 4709 O O . PRO B 1 199 ? -5.719 -30.75 -2.885 1 97.31 199 PRO B O 1
ATOM 4712 N N . THR B 1 200 ? -3.617 -29.922 -2.746 1 96.25 200 THR B N 1
ATOM 4713 C CA . THR B 1 200 ? -3.959 -28.844 -1.819 1 96.25 200 THR B CA 1
ATOM 4714 C C . THR B 1 200 ? -4.668 -27.703 -2.547 1 96.25 200 THR B C 1
ATOM 4716 O O . THR B 1 200 ? -5.66 -27.172 -2.053 1 96.25 200 THR B O 1
ATOM 4719 N N . PHE B 1 201 ? -4.137 -27.375 -3.719 1 96.94 201 PHE B N 1
ATOM 4720 C CA . PHE B 1 201 ? -4.691 -26.297 -4.516 1 96.94 201 PHE B CA 1
ATOM 4721 C C . PHE B 1 201 ? -4.992 -26.766 -5.934 1 96.94 201 PHE B C 1
ATOM 4723 O O . PHE B 1 201 ? -4.316 -27.656 -6.457 1 96.94 201 PHE B O 1
ATOM 4730 N N . VAL B 1 202 ? -5.961 -26.188 -6.461 1 97.06 202 VAL B N 1
ATOM 4731 C CA . VAL B 1 202 ? -6.145 -26.203 -7.91 1 97.06 202 VAL B CA 1
ATOM 4732 C C . VAL B 1 202 ? -6.023 -24.781 -8.461 1 97.06 202 VAL B C 1
ATOM 4734 O O . VAL B 1 202 ? -6.445 -23.812 -7.812 1 97.06 202 VAL B O 1
ATOM 4737 N N . VAL B 1 203 ? -5.383 -24.688 -9.578 1 95.38 203 VAL B N 1
ATOM 4738 C CA . VAL B 1 203 ? -5.145 -23.391 -10.188 1 95.38 203 VAL B CA 1
ATOM 4739 C C . VAL B 1 203 ? -6.137 -23.156 -11.32 1 95.38 203 VAL B C 1
ATOM 4741 O O . VAL B 1 203 ? -6.266 -24 -12.219 1 95.38 203 VAL B O 1
ATOM 4744 N N . ALA B 1 204 ? -6.844 -22.062 -11.242 1 92.5 204 ALA B N 1
ATOM 4745 C CA . ALA B 1 204 ? -7.805 -21.719 -12.289 1 92.5 204 ALA B CA 1
ATOM 4746 C C . ALA B 1 204 ? -7.609 -20.281 -12.773 1 92.5 204 ALA B C 1
ATOM 4748 O O . ALA B 1 204 ? -7.051 -19.453 -12.055 1 92.5 204 ALA B O 1
ATOM 4749 N N . GLN B 1 205 ? -8.008 -20.094 -14.023 1 88.94 205 GLN B N 1
ATOM 4750 C CA . GLN B 1 205 ? -8.008 -18.734 -14.555 1 88.94 205 GLN B CA 1
ATOM 4751 C C . GLN B 1 205 ? -9.141 -17.906 -13.969 1 88.94 205 GLN B C 1
ATOM 4753 O O . GLN B 1 205 ? -10.312 -18.266 -14.102 1 88.94 205 GLN B O 1
ATOM 4758 N N . THR B 1 206 ? -8.852 -16.812 -13.328 1 88.88 206 THR B N 1
ATOM 4759 C CA . THR B 1 206 ? -9.836 -16.016 -12.609 1 88.88 206 THR B CA 1
ATOM 4760 C C . THR B 1 206 ? -9.984 -14.633 -13.242 1 88.88 206 THR B C 1
ATOM 4762 O O . THR B 1 206 ? -10.477 -13.703 -12.602 1 88.88 206 THR B O 1
ATOM 4765 N N . GLY B 1 207 ? -9.445 -14.5 -14.43 1 87.88 207 GLY B N 1
ATOM 4766 C CA . GLY B 1 207 ? -9.586 -13.242 -15.141 1 87.88 207 GLY B CA 1
ATOM 4767 C C . GLY B 1 207 ? -8.438 -12.289 -14.898 1 87.88 207 GLY B C 1
ATOM 4768 O O . GLY B 1 207 ? -8.57 -11.078 -15.117 1 87.88 207 GLY B O 1
ATOM 4769 N N . THR B 1 208 ? -7.379 -12.773 -14.398 1 89.62 208 THR B N 1
ATOM 4770 C CA . THR B 1 208 ? -6.207 -11.945 -14.133 1 89.62 208 THR B CA 1
ATOM 4771 C C . THR B 1 208 ? -5.141 -12.164 -15.203 1 89.62 208 THR B C 1
ATOM 4773 O O . THR B 1 208 ? -4.969 -13.273 -15.695 1 89.62 208 THR B O 1
ATOM 4776 N N . LYS B 1 209 ? -4.492 -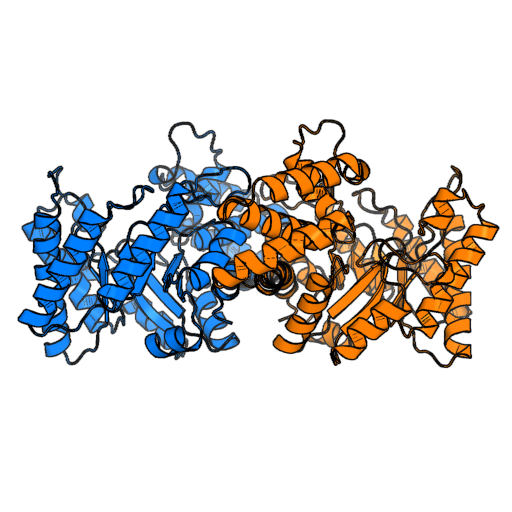11.117 -15.578 1 91.5 209 LYS B N 1
ATOM 4777 C CA . LYS B 1 209 ? -3.395 -11.133 -16.547 1 91.5 209 LYS B CA 1
ATOM 4778 C C . LYS B 1 209 ? -2.508 -9.898 -16.375 1 91.5 209 LYS B C 1
ATOM 4780 O O . LYS B 1 209 ? -3.006 -8.789 -16.203 1 91.5 209 LYS B O 1
ATOM 4785 N N . VAL B 1 210 ? -1.28 -10.148 -16.375 1 93.12 210 VAL B N 1
ATOM 4786 C CA . VAL B 1 210 ? -0.354 -9.039 -16.172 1 93.12 210 VAL B CA 1
ATOM 4787 C C . VAL B 1 210 ? 0.293 -8.656 -17.5 1 93.12 210 VAL B C 1
ATOM 4789 O O . VAL B 1 210 ? 0.805 -9.516 -18.219 1 93.12 210 VAL B O 1
ATOM 4792 N N . MET B 1 211 ? 0.191 -7.484 -17.906 1 92.56 211 MET B N 1
ATOM 4793 C CA . MET B 1 211 ? 0.916 -6.836 -18.984 1 92.56 211 MET B CA 1
ATOM 4794 C C . MET B 1 211 ? 1.396 -5.449 -18.578 1 92.56 211 MET B C 1
ATOM 4796 O O . MET B 1 211 ? 0.668 -4.711 -17.906 1 92.56 211 MET B O 1
ATOM 4800 N N . GLU B 1 212 ? 2.662 -5.262 -18.906 1 93.12 212 GLU B N 1
ATOM 4801 C CA . GLU B 1 212 ? 3.27 -4.004 -18.469 1 93.12 212 GLU B CA 1
ATOM 4802 C C . GLU B 1 212 ? 3.23 -3.865 -16.953 1 93.12 212 GLU B C 1
ATOM 4804 O O . GLU B 1 212 ? 3.648 -4.773 -16.234 1 93.12 212 GLU B O 1
ATOM 4809 N N . CYS B 1 213 ? 2.805 -2.846 -16.375 1 92.31 213 CYS B N 1
ATOM 4810 C CA . CYS B 1 213 ? 2.723 -2.664 -14.93 1 92.31 213 CYS B CA 1
ATOM 4811 C C . CYS B 1 213 ? 1.275 -2.502 -14.484 1 92.31 213 CYS B C 1
ATOM 4813 O O . CYS B 1 213 ? 0.97 -1.646 -13.648 1 92.31 213 CYS B O 1
ATOM 4815 N N . LYS B 1 214 ? 0.45 -3.369 -15.141 1 92.12 214 LYS B N 1
ATOM 4816 C CA . LYS B 1 214 ? -0.969 -3.348 -14.797 1 92.12 214 LYS B CA 1
ATOM 4817 C C . LYS B 1 214 ? -1.604 -4.723 -14.992 1 92.12 214 LYS B C 1
ATOM 4819 O O . LYS B 1 214 ? -1.019 -5.594 -15.641 1 92.12 214 LYS B O 1
ATOM 4824 N N . ASN B 1 215 ? -2.684 -4.941 -14.32 1 90.94 215 ASN B N 1
ATOM 4825 C CA . ASN B 1 215 ? -3.494 -6.121 -14.586 1 90.94 215 ASN B CA 1
ATOM 4826 C C . ASN B 1 215 ? -4.5 -5.871 -15.711 1 90.94 215 ASN B C 1
ATOM 4828 O O . ASN B 1 215 ? -5.359 -4.996 -15.594 1 90.94 215 ASN B O 1
ATOM 4832 N N . VAL B 1 216 ? -4.426 -6.582 -16.75 1 87.94 216 VAL B N 1
ATOM 4833 C CA . VAL B 1 216 ? -5.234 -6.309 -17.938 1 87.94 216 VAL B CA 1
ATOM 4834 C C . VAL B 1 216 ? -6.281 -7.406 -18.109 1 87.94 216 VAL B C 1
ATOM 4836 O O . VAL B 1 216 ? -6.93 -7.492 -19.156 1 87.94 216 VAL B O 1
ATOM 4839 N N . GLY B 1 217 ? -6.375 -8.344 -17.125 1 86.5 217 GLY B N 1
ATOM 4840 C CA . GLY B 1 217 ? -7.398 -9.375 -17.188 1 86.5 217 GLY B CA 1
ATOM 4841 C C . GLY B 1 217 ? -8.805 -8.82 -17.156 1 86.5 217 GLY B C 1
ATOM 4842 O O . GLY B 1 217 ? -9 -7.621 -16.938 1 86.5 217 GLY B O 1
ATOM 4843 N N . ILE B 1 218 ? -9.742 -9.664 -17.281 1 81.38 218 ILE B N 1
ATOM 4844 C CA . ILE B 1 218 ? -11.133 -9.25 -17.422 1 81.38 218 ILE B CA 1
ATOM 4845 C C . ILE B 1 218 ? -11.75 -9.047 -16.031 1 81.38 218 ILE B C 1
ATOM 4847 O O . ILE B 1 218 ? -12.867 -8.555 -15.914 1 81.38 218 ILE B O 1
ATOM 4851 N N . PHE B 1 219 ? -11 -9.492 -15.039 1 77.62 219 PHE B N 1
ATOM 4852 C CA . PHE B 1 219 ? -11.539 -9.25 -13.711 1 77.62 219 PHE B CA 1
ATOM 4853 C C . PHE B 1 219 ? -11.688 -7.754 -13.453 1 77.62 219 PHE B C 1
ATOM 4855 O O . PHE B 1 219 ? -10.75 -6.984 -13.664 1 77.62 219 PHE B O 1
ATOM 4862 N N . LYS B 1 220 ? -12.875 -7.359 -13.086 1 65.62 220 LYS B N 1
ATOM 4863 C CA . LYS B 1 220 ? -13.227 -5.957 -12.867 1 65.62 220 LYS B CA 1
ATOM 4864 C C . LYS B 1 220 ? -12.484 -5.379 -11.672 1 65.62 220 LYS B C 1
ATOM 4866 O O . LYS B 1 220 ? -12.727 -5.777 -10.531 1 65.62 220 LYS B O 1
ATOM 4871 N N . ASP B 1 221 ? -11.547 -4.578 -11.977 1 74.56 221 ASP B N 1
ATOM 4872 C CA . ASP B 1 221 ? -10.82 -4.078 -10.812 1 74.56 221 ASP B CA 1
ATOM 4873 C C . ASP B 1 221 ? -10.969 -2.564 -10.68 1 74.56 221 ASP B C 1
ATOM 4875 O O . ASP B 1 221 ? -10.367 -1.952 -9.789 1 74.56 221 ASP B O 1
ATOM 4879 N N . ASP B 1 222 ? -11.93 -2.021 -11.555 1 73.88 222 ASP B N 1
ATOM 4880 C CA . ASP B 1 222 ? -12.078 -0.574 -11.438 1 73.88 222 ASP B CA 1
ATOM 4881 C C . ASP B 1 222 ? -13.523 -0.196 -11.125 1 73.88 222 ASP B C 1
ATOM 4883 O O . ASP B 1 222 ? -14.438 -0.998 -11.328 1 73.88 222 ASP B O 1
ATOM 4887 N N . ILE B 1 223 ? -13.711 0.88 -10.594 1 75.75 223 ILE B N 1
ATOM 4888 C CA . ILE B 1 223 ? -15 1.395 -10.141 1 75.75 223 ILE B CA 1
ATOM 4889 C C . ILE B 1 223 ? -15.914 1.629 -11.336 1 75.75 223 ILE B C 1
ATOM 4891 O O . ILE B 1 223 ? -17.141 1.598 -11.203 1 75.75 223 ILE B O 1
ATOM 4895 N N . ILE B 1 224 ? -15.359 1.804 -12.508 1 69.44 224 ILE B N 1
ATOM 4896 C CA . ILE B 1 224 ? -16.156 2.271 -13.641 1 69.44 224 ILE B CA 1
ATOM 4897 C C . ILE B 1 224 ? -16.625 1.077 -14.461 1 69.44 224 ILE B C 1
ATOM 4899 O O . ILE B 1 224 ? -17.781 1.018 -14.875 1 69.44 224 ILE B O 1
ATOM 4903 N N . THR B 1 225 ? -15.656 0.234 -14.758 1 61.38 225 THR B N 1
ATOM 4904 C CA . THR B 1 225 ? -15.938 -0.803 -15.742 1 61.38 225 THR B CA 1
ATOM 4905 C C . THR B 1 225 ? -16.875 -1.863 -15.164 1 61.38 225 THR B C 1
ATOM 4907 O O . THR B 1 225 ? -16.641 -2.359 -14.055 1 61.38 225 THR B O 1
ATOM 4910 N N . THR B 1 226 ? -18.203 -1.805 -15.406 1 51.47 226 THR B N 1
ATOM 4911 C CA . THR B 1 226 ? -19.297 -2.668 -14.953 1 51.47 226 THR B CA 1
ATOM 4912 C C . THR B 1 226 ? -19.094 -4.098 -15.445 1 51.47 226 THR B C 1
ATOM 4914 O O . THR B 1 226 ? -19.031 -4.34 -16.656 1 51.47 226 THR B O 1
ATOM 4917 N N . SER B 1 227 ? -18.125 -4.848 -15.344 1 52.09 227 SER B N 1
ATOM 4918 C CA . SER B 1 227 ? -18.406 -6.16 -15.922 1 52.09 227 SER B CA 1
ATOM 4919 C C . SER B 1 227 ? -18.828 -7.16 -14.852 1 52.09 227 SER B C 1
ATOM 4921 O O . SER B 1 227 ? -18.031 -7.504 -13.969 1 52.09 227 SER B O 1
ATOM 4923 N N . ASN B 1 228 ? -20.125 -7.258 -14.461 1 54.62 228 ASN B N 1
ATOM 4924 C CA . ASN B 1 228 ? -20.75 -8.234 -13.57 1 54.62 228 ASN B CA 1
ATOM 4925 C C . ASN B 1 228 ? -20.297 -9.656 -13.906 1 54.62 228 ASN B C 1
ATOM 4927 O O . ASN B 1 228 ? -20.203 -10.508 -13.016 1 54.62 228 ASN B O 1
ATOM 4931 N N . LEU B 1 229 ? -19.969 -9.891 -15.078 1 54.5 229 LEU B N 1
ATOM 4932 C CA . LEU B 1 229 ? -19.719 -11.242 -15.562 1 54.5 229 LEU B CA 1
ATOM 4933 C C . LEU B 1 229 ? -18.5 -11.852 -14.883 1 54.5 229 LEU B C 1
ATOM 4935 O O . LEU B 1 229 ? -18.5 -13.039 -14.539 1 54.5 229 LEU B O 1
ATOM 4939 N N . SER B 1 230 ? -17.703 -11.016 -14.305 1 75 230 SER B N 1
ATOM 4940 C CA . SER B 1 230 ? -16.453 -11.555 -13.789 1 75 230 SER B CA 1
ATOM 4941 C C . SER B 1 230 ? -16.594 -12.016 -12.344 1 75 230 SER B C 1
ATOM 4943 O O . SER B 1 230 ? -16.078 -13.078 -11.977 1 75 230 SER B O 1
ATOM 4945 N N . LEU B 1 231 ? -17.578 -11.547 -11.664 1 83.25 231 LEU B N 1
ATOM 4946 C CA . LEU B 1 231 ? -17.719 -11.906 -10.258 1 83.25 231 LEU B CA 1
ATOM 4947 C C . LEU B 1 231 ? -18.469 -13.227 -10.109 1 83.25 231 LEU B C 1
ATOM 4949 O O . LEU B 1 231 ? -18.078 -14.078 -9.312 1 83.25 231 LEU B O 1
ATOM 4953 N N . GLU B 1 232 ? -19.484 -13.375 -10.875 1 84.75 232 GLU B N 1
ATOM 4954 C CA . GLU B 1 232 ? -20.281 -14.602 -10.82 1 84.75 232 GLU B CA 1
ATOM 4955 C C . GLU B 1 232 ? -19.453 -15.812 -11.258 1 84.75 232 GLU B C 1
ATOM 4957 O O . GLU B 1 232 ? -19.594 -16.891 -10.688 1 84.75 232 GLU B O 1
ATOM 4962 N N . HIS B 1 233 ? -18.719 -15.617 -12.242 1 87.81 233 HIS B N 1
ATOM 4963 C CA . HIS B 1 233 ? -17.828 -16.688 -12.695 1 87.81 233 HIS B CA 1
ATOM 4964 C C . HIS B 1 233 ? -16.875 -17.109 -11.586 1 87.81 233 HIS B C 1
ATOM 4966 O O . HIS B 1 233 ? -16.641 -18.312 -11.383 1 87.81 233 HIS B O 1
ATOM 4972 N N . LEU B 1 234 ? -16.359 -16.188 -10.922 1 89.75 234 LEU B N 1
ATOM 4973 C CA . LEU B 1 234 ? -15.43 -16.453 -9.844 1 89.75 234 LEU B CA 1
ATOM 4974 C C . LEU B 1 234 ? -16.125 -17.188 -8.695 1 89.75 234 LEU B C 1
ATOM 4976 O O . LEU B 1 234 ? -15.562 -18.141 -8.125 1 89.75 234 LEU B O 1
ATOM 4980 N N . LYS B 1 235 ? -17.312 -16.797 -8.398 1 91.5 235 LYS B N 1
ATOM 4981 C CA . LYS B 1 235 ? -18.094 -17.438 -7.34 1 91.5 235 LYS B CA 1
ATOM 4982 C C . LYS B 1 235 ? -18.375 -18.891 -7.672 1 91.5 235 LYS B C 1
ATOM 4984 O O . LYS B 1 235 ? -18.281 -19.766 -6.805 1 91.5 235 LYS B O 1
ATOM 4989 N N . GLN B 1 236 ? -18.672 -19.062 -8.883 1 94 236 GLN B N 1
ATOM 4990 C CA . GLN B 1 236 ? -18.953 -20.422 -9.32 1 94 236 GLN B CA 1
ATOM 4991 C C . GLN B 1 236 ? -17.703 -21.281 -9.297 1 94 236 GLN B C 1
ATOM 4993 O O . GLN B 1 236 ? -17.75 -22.469 -8.961 1 94 236 GLN B O 1
ATOM 4998 N N . THR B 1 237 ? -16.625 -20.719 -9.68 1 94.69 237 THR B N 1
ATOM 4999 C CA . THR B 1 237 ? -15.344 -21.422 -9.633 1 94.69 237 THR B CA 1
ATOM 5000 C C . THR B 1 237 ? -15.023 -21.844 -8.203 1 94.69 237 THR B C 1
ATOM 5002 O O . THR B 1 237 ? -14.633 -22.984 -7.969 1 94.69 237 THR B O 1
ATOM 5005 N N . VAL B 1 238 ? -15.219 -21 -7.25 1 95.12 238 VAL B N 1
ATOM 5006 C CA . VAL B 1 238 ? -14.953 -21.281 -5.844 1 95.12 238 VAL B CA 1
ATOM 5007 C C . VAL B 1 238 ? -15.922 -22.344 -5.336 1 95.12 238 VAL B C 1
ATOM 5009 O O . VAL B 1 238 ? -15.531 -23.234 -4.57 1 95.12 238 VAL B O 1
ATOM 5012 N N . PHE B 1 239 ? -17.156 -22.219 -5.77 1 96.5 239 PHE B N 1
ATOM 5013 C CA . PHE B 1 239 ? -18.172 -23.203 -5.391 1 96.5 239 PHE B CA 1
ATOM 5014 C C . PHE B 1 239 ? -17.766 -24.594 -5.836 1 96.5 239 PHE B C 1
ATOM 5016 O O . PHE B 1 239 ? -17.891 -25.562 -5.074 1 96.5 239 PHE B O 1
ATOM 5023 N N . LEU B 1 240 ? -17.266 -24.719 -7.051 1 96.94 240 LEU B N 1
ATOM 5024 C CA . LEU B 1 240 ? -16.812 -26 -7.574 1 96.94 240 LEU B CA 1
ATOM 5025 C C . LEU B 1 240 ? -15.641 -26.531 -6.762 1 96.94 240 LEU B C 1
ATOM 5027 O O . LEU B 1 240 ? -15.578 -27.734 -6.473 1 96.94 240 LEU B O 1
ATOM 5031 N N . CYS B 1 241 ? -14.711 -25.656 -6.418 1 96.62 241 CYS B N 1
ATOM 5032 C CA . CYS B 1 241 ? -13.586 -26.078 -5.594 1 96.62 241 CYS B CA 1
ATOM 5033 C C . CYS B 1 241 ? -14.062 -26.656 -4.266 1 96.62 241 CYS B C 1
ATOM 5035 O O . CYS B 1 241 ? -13.547 -27.672 -3.805 1 96.62 241 CYS B O 1
ATOM 5037 N N . LYS B 1 242 ? -15.07 -26 -3.658 1 95.56 242 LYS B N 1
ATOM 5038 C CA . LYS B 1 242 ? -15.633 -26.484 -2.402 1 95.56 242 LYS B CA 1
ATOM 5039 C C . LYS B 1 242 ? -16.297 -27.859 -2.588 1 95.56 242 LYS B C 1
ATOM 5041 O O . LYS B 1 242 ? -16.109 -28.75 -1.756 1 95.56 242 LYS B O 1
ATOM 5046 N N . LYS B 1 243 ? -17.031 -27.953 -3.641 1 97.19 243 LYS B N 1
ATOM 5047 C CA . LYS B 1 243 ? -17.719 -29.203 -3.961 1 97.19 243 LYS B CA 1
ATOM 5048 C C . LYS B 1 243 ? -16.734 -30.375 -4.031 1 97.19 243 LYS B C 1
ATOM 5050 O O . LYS B 1 243 ? -17.047 -31.484 -3.588 1 97.19 243 LYS B O 1
ATOM 5055 N N . TYR B 1 244 ? -15.555 -30.172 -4.535 1 97.12 244 TYR B N 1
ATOM 5056 C CA . TYR B 1 244 ? -14.57 -31.234 -4.738 1 97.12 244 TYR B CA 1
ATOM 5057 C C . TYR B 1 244 ? -13.523 -31.219 -3.631 1 97.12 244 TYR B C 1
ATOM 5059 O O . TYR B 1 244 ? -12.531 -31.938 -3.699 1 97.12 244 TYR B O 1
ATOM 5067 N N . ASP B 1 245 ? -13.672 -30.312 -2.664 1 95.69 245 ASP B N 1
ATOM 5068 C CA . ASP B 1 245 ? -12.852 -30.219 -1.458 1 95.69 245 ASP B CA 1
ATOM 5069 C C . ASP B 1 245 ? -11.398 -29.891 -1.803 1 95.69 245 ASP B C 1
ATOM 5071 O O . ASP B 1 245 ? -10.484 -30.594 -1.363 1 95.69 245 ASP B O 1
ATOM 5075 N N . VAL B 1 246 ? -11.188 -28.953 -2.654 1 96.38 246 VAL B N 1
ATOM 5076 C CA . VAL B 1 246 ? -9.883 -28.406 -2.988 1 96.38 246 VAL B CA 1
ATOM 5077 C C . VAL B 1 246 ? -9.914 -26.891 -2.842 1 96.38 246 VAL B C 1
ATOM 5079 O O . VAL B 1 246 ? -10.984 -26.281 -2.762 1 96.38 246 VAL B O 1
ATOM 5082 N N . MET B 1 247 ? -8.82 -26.281 -2.682 1 96.88 247 MET B N 1
ATOM 5083 C CA . MET B 1 247 ? -8.734 -24.844 -2.529 1 96.88 247 MET B CA 1
ATOM 5084 C C . MET B 1 247 ? -8.297 -24.172 -3.834 1 96.88 247 MET B C 1
ATOM 5086 O O . MET B 1 247 ? -7.434 -24.703 -4.539 1 96.88 247 MET B O 1
ATOM 5090 N N . LEU B 1 248 ? -8.828 -23.031 -4.164 1 96.38 248 LEU B N 1
ATOM 5091 C CA . LEU B 1 248 ? -8.539 -22.328 -5.402 1 96.38 248 LEU B CA 1
ATOM 5092 C C . LEU B 1 248 ? -7.312 -21.438 -5.238 1 96.38 248 LEU B C 1
ATOM 5094 O O . LEU B 1 248 ? -7.211 -20.688 -4.266 1 96.38 248 LEU B O 1
ATOM 5098 N N . LYS B 1 249 ? -6.406 -21.562 -6.137 1 96.69 249 LYS B N 1
ATOM 5099 C CA . LYS B 1 249 ? -5.25 -20.688 -6.27 1 96.69 249 LYS B CA 1
ATOM 5100 C C . LYS B 1 249 ? -5.273 -19.938 -7.605 1 96.69 249 LYS B C 1
ATOM 5102 O O . LYS B 1 249 ? -5.605 -20.531 -8.641 1 96.69 249 LYS B O 1
ATOM 5107 N N . GLU B 1 250 ? -5.023 -18.594 -7.535 1 94.69 250 GLU B N 1
ATOM 5108 C CA . GLU B 1 250 ? -5.008 -17.828 -8.773 1 94.69 250 GLU B CA 1
ATOM 5109 C C . GLU B 1 250 ? -3.609 -17.297 -9.078 1 94.69 250 GLU B C 1
ATOM 5111 O O . GLU B 1 250 ? -2.795 -17.125 -8.164 1 94.69 250 GLU B O 1
ATOM 5116 N N . HIS B 1 251 ? -3.352 -17.078 -10.391 1 93.38 251 HIS B N 1
ATOM 5117 C CA . HIS B 1 251 ? -2.09 -16.516 -10.867 1 93.38 251 HIS B CA 1
ATOM 5118 C C . HIS B 1 251 ? -2.254 -15.055 -11.266 1 93.38 251 HIS B C 1
ATOM 5120 O O . HIS B 1 251 ? -3.367 -14.609 -11.547 1 93.38 251 HIS B O 1
ATOM 5126 N N . ASN B 1 252 ? -1.167 -14.398 -11.297 1 92.88 252 ASN B N 1
ATOM 5127 C CA . ASN B 1 252 ? -1.009 -13.094 -11.93 1 92.88 252 ASN B CA 1
ATOM 5128 C C . ASN B 1 252 ? -1.939 -12.047 -11.312 1 92.88 252 ASN B C 1
ATOM 5130 O O . ASN B 1 252 ? -2.652 -11.344 -12.031 1 92.88 252 ASN B O 1
ATOM 5134 N N . VAL B 1 253 ? -1.98 -12.047 -10 1 95.12 253 VAL B N 1
ATOM 5135 C CA . VAL B 1 253 ? -2.859 -11.078 -9.359 1 95.12 253 VAL B CA 1
ATOM 5136 C C . VAL B 1 253 ? -2.113 -9.766 -9.141 1 95.12 253 VAL B C 1
ATOM 5138 O O . VAL B 1 253 ? -2.641 -8.844 -8.516 1 95.12 253 VAL B O 1
ATOM 5141 N N . ASP B 1 254 ? -0.938 -9.641 -9.75 1 96.88 254 ASP B N 1
ATOM 5142 C CA . ASP B 1 254 ? -0.165 -8.406 -9.664 1 96.88 254 ASP B CA 1
ATOM 5143 C C . ASP B 1 254 ? -1.002 -7.203 -10.094 1 96.88 254 ASP B C 1
ATOM 5145 O O . ASP B 1 254 ? -1.758 -7.281 -11.062 1 96.88 254 ASP B O 1
ATOM 5149 N N . TYR B 1 255 ? -0.86 -6.102 -9.383 1 95.94 255 TYR B N 1
ATOM 5150 C CA . TYR B 1 255 ? -1.317 -4.766 -9.758 1 95.94 255 TYR B CA 1
ATOM 5151 C C . TYR B 1 255 ? -2.832 -4.652 -9.625 1 95.94 255 TYR B C 1
ATOM 5153 O O . TYR B 1 255 ? -3.416 -3.621 -9.969 1 95.94 255 TYR B O 1
ATOM 5161 N N . LEU B 1 256 ? -3.559 -5.715 -9.164 1 94.94 256 LEU B N 1
ATOM 5162 C CA . LEU B 1 256 ? -4.98 -5.547 -8.891 1 94.94 256 LEU B CA 1
ATOM 5163 C C . LEU B 1 256 ? -5.211 -4.441 -7.867 1 94.94 256 LEU B C 1
ATOM 5165 O O . LEU B 1 256 ? -4.367 -4.215 -6.996 1 94.94 256 LEU B O 1
ATOM 5169 N N . SER B 1 257 ? -6.344 -3.803 -7.992 1 94.5 257 SER B N 1
ATOM 5170 C CA . SER B 1 257 ? -6.684 -2.732 -7.062 1 94.5 257 SER B CA 1
ATOM 5171 C C . SER B 1 257 ? -6.863 -3.27 -5.645 1 94.5 257 SER B C 1
ATOM 5173 O O . SER B 1 257 ? -7.113 -4.461 -5.453 1 94.5 257 SER B O 1
ATOM 5175 N N . ASN B 1 258 ? -6.668 -2.412 -4.656 1 96.44 258 ASN B N 1
ATOM 5176 C CA . ASN B 1 258 ? -6.871 -2.801 -3.266 1 96.44 258 ASN B CA 1
ATOM 5177 C C . ASN B 1 258 ? -8.289 -3.311 -3.027 1 96.44 258 ASN B C 1
ATOM 5179 O O . ASN B 1 258 ? -8.492 -4.25 -2.256 1 96.44 258 ASN B O 1
ATOM 5183 N N . GLU B 1 259 ? -9.289 -2.707 -3.662 1 94.81 259 GLU B N 1
ATOM 5184 C CA . GLU B 1 259 ? -10.688 -3.113 -3.547 1 94.81 259 GLU B CA 1
ATOM 5185 C C . GLU B 1 259 ? -10.883 -4.551 -4.02 1 94.81 259 GLU B C 1
ATOM 5187 O O . GLU B 1 259 ? -11.531 -5.348 -3.344 1 94.81 259 GLU B O 1
ATOM 5192 N N . ALA B 1 260 ? -10.258 -4.844 -5.152 1 93.62 260 ALA B N 1
ATOM 5193 C CA . ALA B 1 260 ? -10.383 -6.18 -5.73 1 93.62 260 ALA B CA 1
ATOM 5194 C C . ALA B 1 260 ? -9.664 -7.215 -4.867 1 93.62 260 ALA B C 1
ATOM 5196 O O . ALA B 1 260 ? -10.18 -8.32 -4.656 1 93.62 260 ALA B O 1
ATOM 5197 N N . LEU B 1 261 ? -8.477 -6.887 -4.41 1 96.38 261 LEU B N 1
ATOM 5198 C CA . LEU B 1 261 ? -7.691 -7.801 -3.586 1 96.38 261 LEU B CA 1
ATOM 5199 C C . LEU B 1 261 ? -8.43 -8.133 -2.295 1 96.38 261 LEU B C 1
ATOM 5201 O O . LEU B 1 261 ? -8.438 -9.289 -1.862 1 96.38 261 LEU B O 1
ATOM 5205 N N . SER B 1 262 ? -9.07 -7.152 -1.708 1 95.69 262 SER B N 1
ATOM 5206 C CA . SER B 1 262 ? -9.75 -7.332 -0.429 1 95.69 262 SER B CA 1
ATOM 5207 C C . SER B 1 262 ? -10.969 -8.234 -0.573 1 95.69 262 SER B C 1
ATOM 5209 O O . SER B 1 262 ? -11.484 -8.758 0.419 1 95.69 262 SER B O 1
ATOM 5211 N N . LEU B 1 263 ? -11.453 -8.477 -1.758 1 93.12 263 LEU B N 1
ATOM 5212 C CA . LEU B 1 263 ? -12.609 -9.336 -2.004 1 93.12 263 LEU B CA 1
ATOM 5213 C C . LEU B 1 263 ? -12.188 -10.805 -2.039 1 93.12 263 LEU B C 1
ATOM 5215 O O . LEU B 1 263 ? -13.023 -11.695 -1.876 1 93.12 263 LEU B O 1
ATOM 5219 N N . ARG B 1 264 ? -10.898 -11.094 -2.244 1 94.94 264 ARG B N 1
ATOM 5220 C CA . ARG B 1 264 ? -10.453 -12.461 -2.512 1 94.94 264 ARG B CA 1
ATOM 5221 C C . ARG B 1 264 ? -10.727 -13.367 -1.318 1 94.94 264 ARG B C 1
ATOM 5223 O O . ARG B 1 264 ? -11.312 -14.445 -1.469 1 94.94 264 ARG B O 1
ATOM 5230 N N . PRO B 1 265 ? -10.312 -12.891 -0.1 1 96.06 265 PRO B N 1
ATOM 5231 C CA . PRO B 1 265 ? -10.625 -13.766 1.027 1 96.06 265 PRO B CA 1
ATOM 5232 C C . PRO B 1 265 ? -12.133 -13.922 1.247 1 96.06 265 PRO B C 1
ATOM 5234 O O . PRO B 1 265 ? -12.594 -15 1.637 1 96.06 265 PRO B O 1
ATOM 5237 N N . ILE B 1 266 ? -12.898 -12.914 0.94 1 93.81 266 ILE B N 1
ATOM 5238 C CA . ILE B 1 266 ? -14.344 -12.938 1.123 1 93.81 266 ILE B CA 1
ATOM 5239 C C . ILE B 1 266 ? -14.969 -13.93 0.148 1 93.81 266 ILE B C 1
ATOM 5241 O O . ILE B 1 266 ? -15.898 -14.656 0.505 1 93.81 266 ILE B O 1
ATOM 5245 N N . LEU B 1 267 ? -14.445 -13.984 -1.06 1 92.31 267 LEU B N 1
ATOM 5246 C CA . LEU B 1 267 ? -14.992 -14.836 -2.113 1 92.31 267 LEU B CA 1
ATOM 5247 C C . LEU B 1 267 ? -14.531 -16.281 -1.938 1 92.31 267 LEU B C 1
ATOM 5249 O O . LEU B 1 267 ? -15.086 -17.188 -2.557 1 92.31 267 LEU B O 1
ATOM 5253 N N . GLY B 1 268 ? -13.531 -16.484 -1.189 1 94.75 268 GLY B N 1
ATOM 5254 C CA . GLY B 1 268 ? -13.117 -17.844 -0.886 1 94.75 268 GLY B CA 1
ATOM 5255 C C . GLY B 1 268 ? -11.906 -18.297 -1.683 1 94.75 268 GLY B C 1
ATOM 5256 O O . GLY B 1 268 ? -11.641 -19.5 -1.792 1 94.75 268 GLY B O 1
ATOM 5257 N N . ILE B 1 269 ? -11.195 -17.359 -2.295 1 95.69 269 ILE B N 1
ATOM 5258 C CA . ILE B 1 269 ? -9.914 -17.688 -2.924 1 95.69 269 ILE B CA 1
ATOM 5259 C C . ILE B 1 269 ? -8.844 -17.859 -1.852 1 95.69 269 ILE B C 1
ATOM 5261 O O . ILE B 1 269 ? -8.695 -17.016 -0.965 1 95.69 269 ILE B O 1
ATOM 5265 N N . ARG B 1 270 ? -8.062 -18.891 -1.961 1 97.56 270 ARG B N 1
ATOM 5266 C CA . ARG B 1 270 ? -7.293 -19.25 -0.778 1 97.56 270 ARG B CA 1
ATOM 5267 C C . ARG B 1 270 ? -5.805 -19 -0.998 1 97.56 270 ARG B C 1
ATOM 5269 O O . ARG B 1 270 ? -5.027 -18.969 -0.041 1 97.56 270 ARG B O 1
ATOM 5276 N N . ALA B 1 271 ? -5.406 -18.781 -2.238 1 97.75 271 ALA B N 1
ATOM 5277 C CA . ALA B 1 271 ? -4.016 -18.438 -2.518 1 97.75 271 ALA B CA 1
ATOM 5278 C C . ALA B 1 271 ? -3.9 -17.625 -3.811 1 97.75 271 ALA B C 1
ATOM 5280 O O . ALA B 1 271 ? -4.688 -17.828 -4.738 1 97.75 271 ALA B O 1
ATOM 5281 N N . SER B 1 272 ? -2.996 -16.734 -3.844 1 97.56 272 SER B N 1
ATOM 5282 C CA . SER B 1 272 ? -2.771 -15.906 -5.023 1 97.56 272 SER B CA 1
ATOM 5283 C C . SER B 1 272 ? -1.282 -15.68 -5.262 1 97.56 272 SER B C 1
ATOM 5285 O O . SER B 1 272 ? -0.542 -15.352 -4.332 1 97.56 272 SER B O 1
ATOM 5287 N N . ASN B 1 273 ? -0.867 -15.828 -6.504 1 97.31 273 ASN B N 1
ATOM 5288 C CA . ASN B 1 273 ? 0.529 -15.625 -6.875 1 97.31 273 ASN B CA 1
ATOM 5289 C C . ASN B 1 273 ? 0.8 -14.18 -7.273 1 97.31 273 ASN B C 1
ATOM 5291 O O . ASN B 1 273 ? 0.041 -13.594 -8.047 1 97.31 273 ASN B O 1
ATOM 5295 N N . VAL B 1 274 ? 1.795 -13.617 -6.723 1 98.25 274 VAL B N 1
ATOM 5296 C CA . VAL B 1 274 ? 2.324 -12.312 -7.113 1 98.25 274 VAL B CA 1
ATOM 5297 C C . VAL B 1 274 ? 3.834 -12.414 -7.324 1 98.25 274 VAL B C 1
ATOM 5299 O O . VAL B 1 274 ? 4.555 -12.945 -6.477 1 98.25 274 VAL B O 1
ATOM 5302 N N . ALA B 1 275 ? 4.359 -11.852 -8.5 1 97.19 275 ALA B N 1
ATOM 5303 C CA . ALA B 1 275 ? 5.797 -12 -8.711 1 97.19 275 ALA B CA 1
ATOM 5304 C C . ALA B 1 275 ? 6.383 -10.773 -9.406 1 97.19 275 ALA B C 1
ATOM 5306 O O . ALA B 1 275 ? 7.078 -9.969 -8.781 1 97.19 275 ALA B O 1
ATOM 5307 N N . PRO B 1 276 ? 6.086 -10.484 -10.703 1 96.5 276 PRO B N 1
ATOM 5308 C CA . PRO B 1 276 ? 6.773 -9.406 -11.414 1 96.5 276 PRO B CA 1
ATOM 5309 C C . PRO B 1 276 ? 6.645 -8.055 -10.703 1 96.5 276 PRO B C 1
ATOM 5311 O O . PRO B 1 276 ? 7.551 -7.227 -10.781 1 96.5 276 PRO B O 1
ATOM 5314 N N . GLU B 1 277 ? 5.539 -7.84 -10.023 1 98.12 277 GLU B N 1
ATOM 5315 C CA . GLU B 1 277 ? 5.316 -6.578 -9.328 1 98.12 277 GLU B CA 1
ATOM 5316 C C . GLU B 1 277 ? 6.449 -6.285 -8.344 1 98.12 277 GLU B C 1
ATOM 5318 O O . GLU B 1 277 ? 6.871 -5.137 -8.203 1 98.12 277 GLU B O 1
ATOM 5323 N N . PHE B 1 278 ? 6.965 -7.273 -7.648 1 98.56 278 PHE B N 1
ATOM 5324 C CA . PHE B 1 278 ? 8.008 -7.074 -6.652 1 98.56 278 PHE B CA 1
ATOM 5325 C C . PHE B 1 278 ? 9.328 -6.707 -7.316 1 98.56 278 PHE B C 1
ATOM 5327 O O . PHE B 1 278 ? 10.117 -5.945 -6.762 1 98.56 278 PHE B O 1
ATOM 5334 N N . GLY B 1 279 ? 9.602 -7.312 -8.523 1 98.06 279 GLY B N 1
ATOM 5335 C CA . GLY B 1 279 ? 10.758 -6.895 -9.297 1 98.06 279 GLY B CA 1
ATOM 5336 C C . GLY B 1 279 ? 10.672 -5.461 -9.773 1 98.06 279 GLY B C 1
ATOM 5337 O O . GLY B 1 279 ? 11.664 -4.727 -9.742 1 98.06 279 GLY B O 1
ATOM 5338 N N . VAL B 1 280 ? 9.484 -5.078 -10.203 1 98 280 VAL B N 1
ATOM 5339 C CA . VAL B 1 280 ? 9.227 -3.723 -10.68 1 98 280 VAL B CA 1
ATOM 5340 C C . VAL B 1 280 ? 9.453 -2.727 -9.547 1 98 280 VAL B C 1
ATOM 5342 O O . VAL B 1 280 ? 10.094 -1.687 -9.742 1 98 280 VAL B O 1
ATOM 5345 N N . VAL B 1 281 ? 8.93 -3.049 -8.359 1 98.19 281 VAL B N 1
ATOM 5346 C CA . VAL B 1 281 ? 9.078 -2.193 -7.184 1 98.19 281 VAL B CA 1
ATOM 5347 C C . VAL B 1 281 ? 10.562 -1.971 -6.891 1 98.19 281 VAL B C 1
ATOM 5349 O O . VAL B 1 281 ? 10.992 -0.841 -6.645 1 98.19 281 VAL B O 1
ATOM 5352 N N . GLU B 1 282 ? 11.344 -3.025 -6.918 1 98.31 282 GLU B N 1
ATOM 5353 C CA . GLU B 1 282 ? 12.773 -2.926 -6.648 1 98.31 282 GLU B CA 1
ATOM 5354 C C . GLU B 1 282 ? 13.484 -2.102 -7.719 1 98.31 282 GLU B C 1
ATOM 5356 O O . GLU B 1 282 ? 14.328 -1.258 -7.402 1 98.31 282 GLU B O 1
ATOM 5361 N N . THR B 1 283 ? 13.133 -2.352 -8.984 1 98 283 THR B N 1
ATOM 5362 C CA . THR B 1 283 ? 13.727 -1.618 -10.102 1 98 283 THR B CA 1
ATOM 5363 C C . THR B 1 283 ? 13.422 -0.127 -9.992 1 98 283 THR B C 1
ATOM 5365 O O . THR B 1 283 ? 14.32 0.708 -10.125 1 98 283 THR B O 1
ATOM 5368 N N . LYS B 1 284 ? 12.172 0.177 -9.711 1 96.81 284 LYS B N 1
ATOM 5369 C CA . LYS B 1 284 ? 11.766 1.573 -9.578 1 96.81 284 LYS B CA 1
ATOM 5370 C C . LYS B 1 284 ? 12.516 2.256 -8.43 1 96.81 284 LYS B C 1
ATOM 5372 O O . LYS B 1 284 ? 12.977 3.391 -8.578 1 96.81 284 LYS B O 1
ATOM 5377 N N . GLY B 1 285 ? 12.586 1.545 -7.297 1 96.88 285 GLY B N 1
ATOM 5378 C CA . GLY B 1 285 ? 13.312 2.09 -6.16 1 96.88 285 GLY B CA 1
ATOM 5379 C C . GLY B 1 285 ? 14.766 2.387 -6.465 1 96.88 285 GLY B C 1
ATOM 5380 O O . GLY B 1 285 ? 15.289 3.434 -6.07 1 96.88 285 GLY B O 1
ATOM 5381 N N . PHE B 1 286 ? 15.422 1.471 -7.172 1 97.19 286 PHE B N 1
ATOM 5382 C CA . PHE B 1 286 ? 16.828 1.638 -7.523 1 97.19 286 PHE B CA 1
ATOM 5383 C C . PHE B 1 286 ? 17.016 2.83 -8.453 1 97.19 286 PHE B C 1
ATOM 5385 O O . PHE B 1 286 ? 17.875 3.68 -8.219 1 97.19 286 PHE B O 1
ATOM 5392 N N . LEU B 1 287 ? 16.156 2.906 -9.484 1 96.5 287 LEU B N 1
ATOM 5393 C CA . LEU B 1 287 ? 16.234 4 -10.445 1 96.5 287 LEU B CA 1
ATOM 5394 C C . LEU B 1 287 ? 15.953 5.336 -9.766 1 96.5 287 LEU B C 1
ATOM 5396 O O . LEU B 1 287 ? 16.594 6.344 -10.078 1 96.5 287 LEU B O 1
ATOM 5400 N N . TYR B 1 288 ? 15.016 5.336 -8.867 1 94.75 288 TYR B N 1
ATOM 5401 C CA . TYR B 1 288 ? 14.672 6.547 -8.133 1 94.75 288 TYR B CA 1
ATOM 5402 C C . TYR B 1 288 ? 15.875 7.078 -7.359 1 94.75 288 TYR B C 1
ATOM 5404 O O . TYR B 1 288 ? 16.172 8.273 -7.406 1 94.75 288 TYR B O 1
ATOM 5412 N N . LEU B 1 289 ? 16.609 6.203 -6.676 1 94.06 289 LEU B N 1
ATOM 5413 C CA . LEU B 1 289 ? 17.766 6.621 -5.895 1 94.06 289 LEU B CA 1
ATOM 5414 C C . LEU B 1 289 ? 18.875 7.129 -6.801 1 94.06 289 LEU B C 1
ATOM 5416 O O . LEU B 1 289 ? 19.531 8.125 -6.488 1 94.06 289 LEU B O 1
ATOM 5420 N N . LEU B 1 290 ? 19.094 6.348 -7.926 1 94.81 290 LEU B N 1
ATOM 5421 C CA . LEU B 1 290 ? 20.141 6.773 -8.852 1 94.81 290 LEU B CA 1
ATOM 5422 C C . LEU B 1 290 ? 19.891 8.195 -9.336 1 94.81 290 LEU B C 1
ATOM 5424 O O . LEU B 1 290 ? 20.797 9.031 -9.328 1 94.81 290 LEU B O 1
ATOM 5428 N N . ASN B 1 291 ? 18.672 8.414 -9.695 1 92 291 ASN B N 1
ATOM 5429 C CA . ASN B 1 291 ? 18.312 9.742 -10.195 1 92 291 ASN B CA 1
ATOM 5430 C C . ASN B 1 291 ? 18.375 10.789 -9.086 1 92 291 ASN B C 1
ATOM 5432 O O . ASN B 1 291 ? 18.938 11.867 -9.266 1 92 291 ASN B O 1
ATOM 5436 N N . THR B 1 292 ? 17.781 10.531 -7.945 1 90.19 292 THR B N 1
ATOM 5437 C CA . THR B 1 292 ? 17.641 11.461 -6.828 1 90.19 292 THR B CA 1
ATOM 5438 C C . THR B 1 292 ? 19.016 11.898 -6.316 1 90.19 292 THR B C 1
ATOM 5440 O O . THR B 1 292 ? 19.188 13.055 -5.93 1 90.19 292 THR B O 1
ATOM 5443 N N . PHE B 1 293 ? 20.016 11.016 -6.375 1 90.44 293 PHE B N 1
ATOM 5444 C CA . PHE B 1 293 ? 21.297 11.328 -5.762 1 90.44 293 PHE B CA 1
ATOM 5445 C C . PHE B 1 293 ? 22.359 11.547 -6.824 1 90.44 293 PHE B C 1
ATOM 5447 O O . PHE B 1 293 ? 23.562 11.547 -6.52 1 90.44 293 PHE B O 1
ATOM 5454 N N . GLY B 1 294 ? 22 11.641 -8.094 1 88.94 294 GLY B N 1
ATOM 5455 C CA . GLY B 1 294 ? 22.844 12.172 -9.148 1 88.94 294 GLY B CA 1
ATOM 5456 C C . GLY B 1 294 ? 23.734 11.125 -9.781 1 88.94 294 GLY B C 1
ATOM 5457 O O . GLY B 1 294 ? 24.844 11.43 -10.242 1 88.94 294 GLY B O 1
ATOM 5458 N N . TYR B 1 295 ? 23.359 9.891 -9.727 1 93.12 295 TYR B N 1
ATOM 5459 C CA . TYR B 1 295 ? 24.094 8.82 -10.383 1 93.12 295 TYR B CA 1
ATOM 5460 C C . TYR B 1 295 ? 23.609 8.625 -11.82 1 93.12 295 TYR B C 1
ATOM 5462 O O . TYR B 1 295 ? 23.156 7.539 -12.18 1 93.12 295 TYR B O 1
ATOM 5470 N N . LYS B 1 296 ? 23.828 9.586 -12.664 1 93.5 296 LYS B N 1
ATOM 5471 C CA . LYS B 1 296 ? 23.297 9.617 -14.031 1 93.5 296 LYS B CA 1
ATOM 5472 C C . LYS B 1 296 ? 23.953 8.547 -14.891 1 93.5 296 LYS B C 1
ATOM 5474 O O . LYS B 1 296 ? 23.281 7.871 -15.68 1 93.5 296 LYS B O 1
ATOM 5479 N N . LYS B 1 297 ? 25.266 8.398 -14.805 1 96.31 297 LYS B N 1
ATOM 5480 C CA . LYS B 1 297 ? 25.984 7.398 -15.594 1 96.31 297 LYS B CA 1
ATOM 5481 C C . LYS B 1 297 ? 25.484 5.992 -15.281 1 96.31 297 LYS B C 1
ATOM 5483 O O . LYS B 1 297 ? 25.25 5.191 -16.188 1 96.31 297 LYS B O 1
ATOM 5488 N N . GLU B 1 298 ? 25.344 5.75 -14.016 1 97.19 298 GLU B N 1
ATOM 5489 C CA . GLU B 1 298 ? 24.844 4.445 -13.578 1 97.19 298 GLU B CA 1
ATOM 5490 C C . GLU B 1 298 ? 23.391 4.23 -14 1 97.19 298 GLU B C 1
ATOM 5492 O O . GLU B 1 298 ? 23.016 3.127 -14.398 1 97.19 298 GLU B O 1
ATOM 5497 N N . PHE B 1 299 ? 22.578 5.281 -13.898 1 96.5 299 PHE B N 1
ATOM 5498 C CA . PHE B 1 299 ? 21.188 5.242 -14.352 1 96.5 299 PHE B CA 1
ATOM 5499 C C . PHE B 1 299 ? 21.109 4.879 -15.836 1 96.5 299 PHE B C 1
ATOM 5501 O O . PHE B 1 299 ? 20.375 3.961 -16.219 1 96.5 299 PHE B O 1
ATOM 5508 N N . ASP B 1 300 ? 21.891 5.523 -16.641 1 97.06 300 ASP B N 1
ATOM 5509 C CA . ASP B 1 300 ? 21.891 5.305 -18.078 1 97.06 300 ASP B CA 1
ATOM 5510 C C . ASP B 1 300 ? 22.391 3.9 -18.422 1 97.06 300 ASP B C 1
ATOM 5512 O O . ASP B 1 300 ? 21.875 3.258 -19.328 1 97.06 300 ASP B O 1
ATOM 5516 N N . LEU B 1 301 ? 23.438 3.48 -17.734 1 98 301 LEU B N 1
ATOM 5517 C CA . LEU B 1 301 ? 23.953 2.135 -17.938 1 98 301 LEU B CA 1
ATOM 5518 C C . LEU B 1 301 ? 22.875 1.086 -17.688 1 98 301 LEU B C 1
ATOM 5520 O O . LEU B 1 301 ? 22.703 0.159 -18.469 1 98 301 LEU B O 1
ATOM 5524 N N . PHE B 1 302 ? 22.188 1.22 -16.547 1 98.12 302 PHE B N 1
ATOM 5525 C CA . PHE B 1 302 ? 21.125 0.286 -16.203 1 98.12 302 PHE B CA 1
ATOM 5526 C C . PHE B 1 302 ? 20.047 0.258 -17.281 1 98.12 302 PHE B C 1
ATOM 5528 O O . PHE B 1 302 ? 19.625 -0.815 -17.719 1 98.12 302 PHE B O 1
ATOM 5535 N N . VAL B 1 303 ? 19.625 1.41 -17.734 1 97.94 303 VAL B N 1
ATOM 5536 C CA . VAL B 1 303 ? 18.578 1.546 -18.734 1 97.94 303 VAL B CA 1
ATOM 5537 C C . VAL B 1 303 ? 19.016 0.895 -20.047 1 97.94 303 VAL B C 1
ATOM 5539 O O . VAL B 1 303 ? 18.266 0.132 -20.656 1 97.94 303 VAL B O 1
ATOM 5542 N N . ASN B 1 304 ? 20.234 1.16 -20.406 1 98.25 304 ASN B N 1
ATOM 5543 C CA . ASN B 1 304 ? 20.75 0.631 -21.672 1 98.25 304 ASN B CA 1
ATOM 5544 C C . ASN B 1 304 ? 20.797 -0.895 -21.656 1 98.25 304 ASN B C 1
ATOM 5546 O O . ASN B 1 304 ? 20.391 -1.539 -22.625 1 98.25 304 ASN B O 1
ATOM 5550 N N . ILE B 1 305 ? 21.297 -1.455 -20.594 1 98.38 305 ILE B N 1
ATOM 5551 C CA . ILE B 1 305 ? 21.406 -2.906 -20.5 1 98.38 305 ILE B CA 1
ATOM 5552 C C . ILE B 1 305 ? 20.016 -3.527 -20.453 1 98.38 305 ILE B C 1
ATOM 5554 O O . ILE B 1 305 ? 19.766 -4.543 -21.109 1 98.38 305 ILE B O 1
ATOM 5558 N N . ALA B 1 306 ? 19.078 -2.951 -19.75 1 98.12 306 ALA B N 1
ATOM 5559 C CA . ALA B 1 306 ? 17.703 -3.457 -19.641 1 98.12 306 ALA B CA 1
ATOM 5560 C C . ALA B 1 306 ? 17.016 -3.443 -21 1 98.12 306 ALA B C 1
ATOM 5562 O O . ALA B 1 306 ? 16.438 -4.445 -21.422 1 98.12 306 ALA B O 1
ATOM 5563 N N . VAL B 1 307 ? 17.094 -2.336 -21.688 1 97.75 307 VAL B N 1
ATOM 5564 C CA . VAL B 1 307 ? 16.438 -2.189 -22.984 1 97.75 307 VAL B CA 1
ATOM 5565 C C . VAL B 1 307 ? 17.047 -3.178 -23.984 1 97.75 307 VAL B C 1
ATOM 5567 O O . VAL B 1 307 ? 16.328 -3.84 -24.719 1 97.75 307 VAL B O 1
ATOM 5570 N N . SER B 1 308 ? 18.328 -3.297 -23.922 1 97.56 308 SER B N 1
ATOM 5571 C CA . SER B 1 308 ? 19.031 -4.152 -24.875 1 97.56 308 SER B CA 1
ATOM 5572 C C . SER B 1 308 ? 18.766 -5.629 -24.594 1 97.56 308 SER B C 1
ATOM 5574 O O . SER B 1 308 ? 18.969 -6.477 -25.469 1 97.56 308 SER B O 1
ATOM 5576 N N . SER B 1 309 ? 18.359 -5.973 -23.375 1 95.62 309 SER B N 1
ATOM 5577 C CA . SER B 1 309 ? 18.109 -7.363 -23.016 1 95.62 309 SER B CA 1
ATOM 5578 C C . SER B 1 309 ? 16.906 -7.918 -23.781 1 95.62 309 SER B C 1
ATOM 5580 O O . SER B 1 309 ? 16.766 -9.133 -23.922 1 95.62 309 SER B O 1
ATOM 5582 N N . ASN B 1 310 ? 15.93 -7.07 -24.125 1 95.12 310 ASN B N 1
ATOM 5583 C CA . ASN B 1 310 ? 14.711 -7.387 -24.859 1 95.12 310 ASN B CA 1
ATOM 5584 C C . ASN B 1 310 ? 13.75 -8.219 -24.016 1 95.12 310 ASN B C 1
ATOM 5586 O O . ASN B 1 310 ? 12.75 -8.727 -24.531 1 95.12 310 ASN B O 1
ATOM 5590 N N . LYS B 1 311 ? 13.992 -8.312 -22.75 1 94.81 311 LYS B N 1
ATOM 5591 C CA . LYS B 1 311 ? 13.141 -9.109 -21.859 1 94.81 311 LYS B CA 1
ATOM 5592 C C . LYS B 1 311 ? 11.781 -8.438 -21.672 1 94.81 311 LYS B C 1
ATOM 5594 O O . LYS B 1 311 ? 10.828 -9.086 -21.219 1 94.81 311 LYS B O 1
ATOM 5599 N N . TRP B 1 312 ? 11.68 -7.16 -22 1 95.12 312 TRP B N 1
ATOM 5600 C CA . TRP B 1 312 ? 10.445 -6.398 -21.859 1 95.12 312 TRP B CA 1
ATOM 5601 C C . TRP B 1 312 ? 9.461 -6.758 -22.969 1 95.12 312 TRP B C 1
ATOM 5603 O O . TRP B 1 312 ? 8.258 -6.527 -22.844 1 95.12 312 TRP B O 1
ATOM 5613 N N . LYS B 1 313 ? 9.859 -7.363 -24.047 1 94.38 313 LYS B N 1
ATOM 5614 C CA . LYS B 1 313 ? 9.055 -7.555 -25.25 1 94.38 313 LYS B CA 1
ATOM 5615 C C . LYS B 1 313 ? 7.801 -8.367 -24.938 1 94.38 313 LYS B C 1
ATOM 5617 O O . LYS B 1 313 ? 6.711 -8.047 -25.422 1 94.38 313 LYS B O 1
ATOM 5622 N N . LYS B 1 314 ? 7.918 -9.406 -24.141 1 89.94 314 LYS B N 1
ATOM 5623 C CA . LYS B 1 314 ? 6.793 -10.305 -23.891 1 89.94 314 LYS B CA 1
ATOM 5624 C C . LYS B 1 314 ? 5.754 -9.641 -23 1 89.94 314 LYS B C 1
ATOM 5626 O O . LYS B 1 314 ? 4.637 -10.148 -22.844 1 89.94 314 LYS B O 1
ATOM 5631 N N . TRP B 1 315 ? 6.098 -8.562 -22.406 1 93.88 315 TRP B N 1
ATOM 5632 C CA . TRP B 1 315 ? 5.227 -7.934 -21.422 1 93.88 315 TRP B CA 1
ATOM 5633 C C . TRP B 1 315 ? 4.531 -6.707 -22.016 1 93.88 315 TRP B C 1
ATOM 5635 O O . TRP B 1 315 ? 3.727 -6.059 -21.344 1 93.88 315 TRP B O 1
ATOM 5645 N N . ILE B 1 316 ? 4.855 -6.34 -23.203 1 94.12 316 ILE B N 1
ATOM 5646 C CA . ILE B 1 316 ? 4.348 -5.098 -23.766 1 94.12 316 ILE B CA 1
ATOM 5647 C C . ILE B 1 316 ? 3.1 -5.383 -24.609 1 94.12 316 ILE B C 1
ATOM 5649 O O . ILE B 1 316 ? 3.049 -6.371 -25.344 1 94.12 316 ILE B O 1
ATOM 5653 N N . LEU B 1 317 ? 2.191 -4.523 -24.438 1 92.06 317 LEU B N 1
ATOM 5654 C CA . LEU B 1 317 ? 0.981 -4.594 -25.25 1 92.06 317 LEU B CA 1
ATOM 5655 C C . LEU B 1 317 ? 1.251 -4.117 -26.672 1 92.06 317 LEU B C 1
ATOM 5657 O O . LEU B 1 317 ? 2.105 -3.256 -26.891 1 92.06 317 LEU B O 1
ATOM 5661 N N . GLU B 1 318 ? 0.686 -4.645 -27.703 1 85.75 318 GLU B N 1
ATOM 5662 C CA . GLU B 1 318 ? 0.914 -4.367 -29.125 1 85.75 318 GLU B CA 1
ATOM 5663 C C . GLU B 1 318 ? 0.855 -2.871 -29.406 1 85.75 318 GLU B C 1
ATOM 5665 O O . GLU B 1 318 ? 1.712 -2.334 -30.109 1 85.75 318 GLU B O 1
ATOM 5670 N N . ASP B 1 319 ? -0.001 -2.053 -28.984 1 83.12 319 ASP B N 1
ATOM 5671 C CA . ASP B 1 319 ? -0.155 -0.634 -29.297 1 83.12 319 ASP B CA 1
ATOM 5672 C C . ASP B 1 319 ? 0.309 0.236 -28.125 1 83.12 319 ASP B C 1
ATOM 5674 O O . ASP B 1 319 ? -0.124 1.383 -28 1 83.12 319 ASP B O 1
ATOM 5678 N N . SER B 1 320 ? 1.349 -0.403 -27.547 1 83.94 320 SER B N 1
ATOM 5679 C CA . SER B 1 320 ? 1.775 0.343 -26.375 1 83.94 320 SER B CA 1
ATOM 5680 C C . SER B 1 320 ? 2.793 1.419 -26.734 1 83.94 320 SER B C 1
ATOM 5682 O O . SER B 1 320 ? 3.555 1.263 -27.688 1 83.94 320 SER B O 1
ATOM 5684 N N . LYS B 1 321 ? 2.83 2.68 -26.188 1 87.81 321 LYS B N 1
ATOM 5685 C CA . LYS B 1 321 ? 3.793 3.768 -26.328 1 87.81 321 LYS B CA 1
ATOM 5686 C C . LYS B 1 321 ? 4.789 3.773 -25.172 1 87.81 321 LYS B C 1
ATOM 5688 O O . LYS B 1 321 ? 5.047 4.82 -24.578 1 87.81 321 LYS B O 1
ATOM 5693 N N . THR B 1 322 ? 5.355 2.555 -24.859 1 89.5 322 THR B N 1
ATOM 5694 C CA . THR B 1 322 ? 6.273 2.428 -23.734 1 89.5 322 THR B CA 1
ATOM 5695 C C . THR B 1 322 ? 7.605 3.105 -24.047 1 89.5 322 THR B C 1
ATOM 5697 O O . THR B 1 322 ? 8.109 3.014 -25.172 1 89.5 322 THR B O 1
ATOM 5700 N N . THR B 1 323 ? 8.133 3.922 -23.172 1 93.81 323 THR B N 1
ATOM 5701 C CA . THR B 1 323 ? 9.438 4.566 -23.25 1 93.81 323 THR B CA 1
ATOM 5702 C C . THR B 1 323 ? 10.539 3.604 -22.828 1 93.81 323 THR B C 1
ATOM 5704 O O . THR B 1 323 ? 10.266 2.5 -22.359 1 93.81 323 THR B O 1
ATOM 5707 N N . ALA B 1 324 ? 11.766 4.012 -23.078 1 94.94 324 ALA B N 1
ATOM 5708 C CA . ALA B 1 324 ? 12.906 3.229 -22.609 1 94.94 324 ALA B CA 1
ATOM 5709 C C . ALA B 1 324 ? 12.836 3 -21.109 1 94.94 324 ALA B C 1
ATOM 5711 O O . ALA B 1 324 ? 13.172 1.917 -20.625 1 94.94 324 ALA B O 1
ATOM 5712 N N . ILE B 1 325 ? 12.43 3.975 -20.422 1 94.94 325 ILE B N 1
ATOM 5713 C CA . ILE B 1 325 ? 12.328 3.883 -18.969 1 94.94 325 ILE B CA 1
ATOM 5714 C C . ILE B 1 325 ? 11.219 2.908 -18.578 1 94.94 325 ILE B C 1
ATOM 5716 O O . ILE B 1 325 ? 11.383 2.102 -17.656 1 94.94 325 ILE B O 1
ATOM 5720 N N . ASP B 1 326 ? 10.078 2.967 -19.266 1 95.25 326 ASP B N 1
ATOM 5721 C CA . ASP B 1 326 ? 9 2.014 -19.016 1 95.25 326 ASP B CA 1
ATOM 5722 C C . ASP B 1 326 ? 9.477 0.578 -19.219 1 95.25 326 ASP B C 1
ATOM 5724 O O . ASP B 1 326 ? 9.203 -0.29 -18.375 1 95.25 326 ASP B O 1
ATOM 5728 N N . LYS B 1 327 ? 10.148 0.395 -20.312 1 96.75 327 LYS B N 1
ATOM 5729 C CA . LYS B 1 327 ? 10.695 -0.927 -20.609 1 96.75 327 LYS B CA 1
ATOM 5730 C C . LYS B 1 327 ? 11.648 -1.387 -19.516 1 96.75 327 LYS B C 1
ATOM 5732 O O . LYS B 1 327 ? 11.617 -2.553 -19.109 1 96.75 327 LYS B O 1
ATOM 5737 N N . THR B 1 328 ? 12.453 -0.47 -19.062 1 97.56 328 THR B N 1
ATOM 5738 C CA . THR B 1 328 ? 13.414 -0.766 -18.016 1 97.56 328 THR B CA 1
ATOM 5739 C C . THR B 1 328 ? 12.703 -1.145 -16.719 1 97.56 328 THR B C 1
ATOM 5741 O O . THR B 1 328 ? 13.078 -2.113 -16.047 1 97.56 328 THR B O 1
ATOM 5744 N N . ILE B 1 329 ? 11.672 -0.413 -16.359 1 96.81 329 ILE B N 1
ATOM 5745 C CA . ILE B 1 329 ? 10.898 -0.678 -15.148 1 96.81 329 ILE B CA 1
ATOM 5746 C C . ILE B 1 329 ? 10.266 -2.064 -15.234 1 96.81 329 ILE B C 1
ATOM 5748 O O . ILE B 1 329 ? 10.273 -2.818 -14.258 1 96.81 329 ILE B O 1
ATOM 5752 N N . ILE B 1 330 ? 9.797 -2.43 -16.359 1 96.56 330 ILE B N 1
ATOM 5753 C CA . ILE B 1 330 ? 9.078 -3.678 -16.609 1 96.56 330 ILE B CA 1
ATOM 5754 C C . ILE B 1 330 ? 10.047 -4.855 -16.5 1 96.56 330 ILE B C 1
ATOM 5756 O O . ILE B 1 330 ? 9.703 -5.902 -15.945 1 96.56 330 ILE B O 1
ATOM 5760 N N . CYS B 1 331 ? 11.305 -4.695 -16.922 1 96.94 331 CYS B N 1
ATOM 5761 C CA . CYS B 1 331 ? 12.125 -5.887 -17.094 1 96.94 331 CYS B CA 1
ATOM 5762 C C . CYS B 1 331 ? 13.414 -5.777 -16.281 1 96.94 331 CYS B C 1
ATOM 5764 O O . CYS B 1 331 ? 14.312 -6.609 -16.422 1 96.94 331 CYS B O 1
ATOM 5766 N N . GLY B 1 332 ? 13.555 -4.746 -15.469 1 97 332 GLY B N 1
ATOM 5767 C CA . GLY B 1 332 ? 14.789 -4.504 -14.734 1 97 332 GLY B CA 1
ATOM 5768 C C . GLY B 1 332 ? 15.227 -5.691 -13.898 1 97 332 GLY B C 1
ATOM 5769 O O . GLY B 1 332 ? 16.422 -5.988 -13.82 1 97 332 GLY B O 1
ATOM 5770 N N . HIS B 1 333 ? 14.328 -6.398 -13.312 1 95.88 333 HIS B N 1
ATOM 5771 C CA . HIS B 1 333 ? 14.648 -7.492 -12.398 1 95.88 333 HIS B CA 1
ATOM 5772 C C . HIS B 1 333 ? 15.32 -8.641 -13.133 1 95.88 333 HIS B C 1
ATOM 5774 O O . HIS B 1 333 ? 16.016 -9.453 -12.523 1 95.88 333 HIS B O 1
ATOM 5780 N N . TYR B 1 334 ? 15.234 -8.727 -14.438 1 95.69 334 TYR B N 1
ATOM 5781 C CA . TYR B 1 334 ? 15.859 -9.797 -15.211 1 95.69 334 TYR B CA 1
ATOM 5782 C C . TYR B 1 334 ? 17.359 -9.602 -15.305 1 95.69 334 TYR B C 1
ATOM 5784 O O . TYR B 1 334 ? 18.109 -10.531 -15.633 1 95.69 334 TYR B O 1
ATOM 5792 N N . ILE B 1 335 ? 17.828 -8.383 -15.016 1 96.12 335 ILE B N 1
ATOM 5793 C CA . ILE B 1 335 ? 19.234 -8.133 -15.281 1 96.12 335 ILE B CA 1
ATOM 5794 C C . ILE B 1 335 ? 19.969 -7.855 -13.969 1 96.12 335 ILE B C 1
ATOM 5796 O O . ILE B 1 335 ? 21.125 -7.438 -13.977 1 96.12 335 ILE B O 1
ATOM 5800 N N . PHE B 1 336 ? 19.359 -8.078 -12.859 1 95.81 336 PHE B N 1
ATOM 5801 C CA . PHE B 1 336 ? 19.969 -7.836 -11.562 1 95.81 336 PHE B CA 1
ATOM 5802 C C . PHE B 1 336 ? 21.266 -8.633 -11.422 1 95.81 336 PHE B C 1
ATOM 5804 O O . PHE B 1 336 ? 22.203 -8.203 -10.742 1 95.81 336 PHE B O 1
ATOM 5811 N N . SER B 1 337 ? 21.359 -9.797 -12.133 1 93.19 337 SER B N 1
ATOM 5812 C CA . SER B 1 337 ? 22.516 -10.68 -11.977 1 93.19 337 SER B CA 1
ATOM 5813 C C . SER B 1 337 ? 23.547 -10.43 -13.07 1 93.19 337 SER B C 1
ATOM 5815 O O . SER B 1 337 ? 24.547 -11.156 -13.164 1 93.19 337 SER B O 1
ATOM 5817 N N . ASN B 1 338 ? 23.25 -9.5 -13.93 1 95.12 338 ASN B N 1
ATOM 5818 C CA . ASN B 1 338 ? 24.25 -9.094 -14.922 1 95.12 338 ASN B CA 1
ATOM 5819 C C . ASN B 1 338 ? 25.516 -8.562 -14.25 1 95.12 338 ASN B C 1
ATOM 5821 O O . ASN B 1 338 ? 25.453 -7.746 -13.336 1 95.12 338 ASN B O 1
ATOM 5825 N N . GLU B 1 339 ? 26.641 -8.945 -14.766 1 95.56 339 GLU B N 1
ATOM 5826 C CA . GLU B 1 339 ? 27.922 -8.625 -14.125 1 95.56 339 GLU B CA 1
ATOM 5827 C C . GLU B 1 339 ? 28.156 -7.121 -14.086 1 95.56 339 GLU B C 1
ATOM 5829 O O . GLU B 1 339 ? 28.656 -6.594 -13.086 1 95.56 339 GLU B O 1
ATOM 5834 N N . GLN B 1 340 ? 27.859 -6.457 -15.141 1 96.88 340 GLN B N 1
ATOM 5835 C CA . GLN B 1 340 ? 28.047 -5.012 -15.203 1 96.88 340 GLN B CA 1
ATOM 5836 C C . GLN B 1 340 ? 27.156 -4.297 -14.188 1 96.88 340 GLN B C 1
ATOM 5838 O O . GLN B 1 340 ? 27.562 -3.305 -13.578 1 96.88 340 GLN B O 1
ATOM 5843 N N . ILE B 1 341 ? 25.984 -4.836 -14.047 1 97.06 341 ILE B N 1
ATOM 5844 C CA . ILE B 1 341 ? 25.031 -4.242 -13.117 1 97.06 341 ILE B CA 1
ATOM 5845 C C . ILE B 1 341 ? 25.516 -4.473 -11.68 1 97.06 341 ILE B C 1
ATOM 5847 O O . ILE B 1 341 ? 25.438 -3.566 -10.844 1 97.06 341 ILE B O 1
ATOM 5851 N N . ILE B 1 342 ? 25.969 -5.656 -11.391 1 95.5 342 ILE B N 1
ATOM 5852 C CA . ILE B 1 342 ? 26.469 -5.992 -10.062 1 95.5 342 ILE B CA 1
ATOM 5853 C C . ILE B 1 342 ? 27.641 -5.07 -9.703 1 95.5 342 ILE B C 1
ATOM 5855 O O . ILE B 1 342 ? 27.688 -4.523 -8.602 1 95.5 342 ILE B O 1
ATOM 5859 N N . GLU B 1 343 ? 28.531 -4.875 -10.633 1 96.06 343 GLU B N 1
ATOM 5860 C CA . GLU B 1 343 ? 29.688 -4.012 -10.414 1 96.06 343 GLU B CA 1
ATOM 5861 C C . GLU B 1 343 ? 29.25 -2.564 -10.188 1 96.06 343 GLU B C 1
ATOM 5863 O O . GLU B 1 343 ? 29.75 -1.896 -9.281 1 96.06 343 GLU B O 1
ATOM 5868 N N . MET B 1 344 ? 28.391 -2.137 -11.039 1 96.44 344 MET B N 1
ATOM 5869 C CA . MET B 1 344 ? 27.891 -0.77 -10.93 1 96.44 344 MET B CA 1
ATOM 5870 C C . MET B 1 344 ? 27.203 -0.555 -9.586 1 96.44 344 MET B C 1
ATOM 5872 O O . MET B 1 344 ? 27.406 0.473 -8.938 1 96.44 344 MET B O 1
ATOM 5876 N N . LYS B 1 345 ? 26.406 -1.487 -9.141 1 95.62 345 LYS B N 1
ATOM 5877 C CA . LYS B 1 345 ? 25.672 -1.406 -7.879 1 95.62 345 LYS B CA 1
ATOM 5878 C C . LYS B 1 345 ? 26.625 -1.293 -6.695 1 95.62 345 LYS B C 1
ATOM 5880 O O . LYS B 1 345 ? 26.359 -0.563 -5.738 1 95.62 345 LYS B O 1
ATOM 5885 N N . GLN B 1 346 ? 27.719 -1.938 -6.754 1 94.31 346 GLN B N 1
ATOM 5886 C CA . GLN B 1 346 ? 28.703 -1.878 -5.68 1 94.31 346 GLN B CA 1
ATOM 5887 C C . GLN B 1 346 ? 29.25 -0.464 -5.516 1 94.31 346 GLN B C 1
ATOM 5889 O O . GLN B 1 346 ? 29.453 0.006 -4.395 1 94.31 346 GLN B O 1
ATOM 5894 N N . LYS B 1 347 ? 29.469 0.138 -6.621 1 93.12 347 LYS B N 1
ATOM 5895 C CA . LYS B 1 347 ? 29.953 1.516 -6.586 1 93.12 347 LYS B CA 1
ATOM 5896 C C . LYS B 1 347 ? 28.906 2.449 -5.984 1 93.12 347 LYS B C 1
ATOM 5898 O O . LYS B 1 347 ? 29.234 3.326 -5.184 1 93.12 347 LYS B O 1
ATOM 5903 N N . VAL B 1 348 ? 27.75 2.248 -6.371 1 96.62 348 VAL B N 1
ATOM 5904 C CA . VAL B 1 348 ? 26.641 3.096 -5.914 1 96.62 348 VAL B CA 1
ATOM 5905 C C . VAL B 1 348 ? 26.422 2.893 -4.418 1 96.62 348 VAL B C 1
ATOM 5907 O O . VAL B 1 348 ? 26.172 3.854 -3.688 1 96.62 348 VAL B O 1
ATOM 5910 N N . VAL B 1 349 ? 26.531 1.61 -4.008 1 97.12 349 VAL B N 1
ATOM 5911 C CA . VAL B 1 349 ? 26.312 1.261 -2.607 1 97.12 349 VAL B CA 1
ATOM 5912 C C . VAL B 1 349 ? 27.266 2.068 -1.721 1 97.12 349 VAL B C 1
ATOM 5914 O O . VAL B 1 349 ? 26.844 2.641 -0.712 1 97.12 349 VAL B O 1
ATOM 5917 N N . SER B 1 350 ? 28.484 2.127 -2.133 1 94.56 350 SER B N 1
ATOM 5918 C CA . SER B 1 350 ? 29.484 2.85 -1.361 1 94.56 350 SER B CA 1
ATOM 5919 C C . SER B 1 350 ? 29.156 4.336 -1.272 1 94.56 350 SER B C 1
ATOM 5921 O O . SER B 1 350 ? 29.281 4.945 -0.21 1 94.56 350 SER B O 1
ATOM 5923 N N . GLY B 1 351 ? 28.734 4.867 -2.357 1 94.19 351 GLY B N 1
ATOM 5924 C CA . GLY B 1 351 ? 28.375 6.273 -2.389 1 94.19 351 GLY B CA 1
ATOM 5925 C C . GLY B 1 351 ? 27.141 6.59 -1.565 1 94.19 351 GLY B C 1
ATOM 5926 O O . GLY B 1 351 ? 27.109 7.594 -0.85 1 94.19 351 GLY B O 1
ATOM 5927 N N . LEU B 1 352 ? 26.156 5.801 -1.625 1 95.94 352 LEU B N 1
ATOM 5928 C CA . LEU B 1 352 ? 24.906 5.992 -0.891 1 95.94 352 LEU B CA 1
ATOM 5929 C C . LEU B 1 352 ? 25.125 5.828 0.609 1 95.94 352 LEU B C 1
ATOM 5931 O O . LEU B 1 352 ? 24.531 6.543 1.412 1 95.94 352 LEU B O 1
ATOM 5935 N N . LEU B 1 353 ? 25.984 4.906 0.937 1 94.75 353 LEU B N 1
ATOM 5936 C CA . LEU B 1 353 ? 26.266 4.668 2.348 1 94.75 353 LEU B CA 1
ATOM 5937 C C . LEU B 1 353 ? 26.891 5.902 2.992 1 94.75 353 LEU B C 1
ATOM 5939 O O . LEU B 1 353 ? 26.641 6.188 4.168 1 94.75 353 LEU B O 1
ATOM 5943 N N . ARG B 1 354 ? 27.703 6.656 2.223 1 91.44 354 ARG B N 1
ATOM 5944 C CA . ARG B 1 354 ? 28.297 7.902 2.707 1 91.44 354 ARG B CA 1
ATOM 5945 C C . ARG B 1 354 ? 27.203 8.938 2.988 1 91.44 354 ARG B C 1
ATOM 5947 O O . ARG B 1 354 ? 27.422 9.867 3.77 1 91.44 354 ARG B O 1
ATOM 5954 N N . LYS B 1 355 ? 26.078 8.734 2.406 1 88.38 355 LYS B N 1
ATOM 5955 C CA . LYS B 1 355 ? 24.938 9.617 2.609 1 88.38 355 LYS B CA 1
ATOM 5956 C C . LYS B 1 355 ? 23.938 9.008 3.58 1 88.38 355 LYS B C 1
ATOM 5958 O O . LYS B 1 355 ? 22.781 9.438 3.646 1 88.38 355 LYS B O 1
ATOM 5963 N N . ASN B 1 356 ? 24.297 7.93 4.207 1 88.56 356 ASN B N 1
ATOM 5964 C CA . ASN B 1 356 ? 23.531 7.234 5.23 1 88.56 356 ASN B CA 1
ATOM 5965 C C . ASN B 1 356 ? 22.328 6.496 4.629 1 88.56 356 ASN B C 1
ATOM 5967 O O . ASN B 1 356 ? 21.266 6.414 5.25 1 88.56 356 ASN B O 1
ATOM 5971 N N . ILE B 1 357 ? 22.562 6.086 3.434 1 94.56 357 ILE B N 1
ATOM 5972 C CA . ILE B 1 357 ? 21.531 5.289 2.777 1 94.56 357 ILE B CA 1
ATOM 5973 C C . ILE B 1 357 ? 22.062 3.879 2.518 1 94.56 357 ILE B C 1
ATOM 5975 O O . ILE B 1 357 ? 23.047 3.701 1.792 1 94.56 357 ILE B O 1
ATOM 5979 N N . ASN B 1 358 ? 21.484 2.959 3.172 1 96.62 358 ASN B N 1
ATOM 5980 C CA . ASN B 1 358 ? 21.719 1.556 2.855 1 96.62 358 ASN B CA 1
ATOM 5981 C C . ASN B 1 358 ? 20.844 1.081 1.707 1 96.62 358 ASN B C 1
ATOM 5983 O O . ASN B 1 358 ? 19.641 0.893 1.885 1 96.62 358 ASN B O 1
ATOM 5987 N N . LEU B 1 359 ? 21.438 0.885 0.571 1 97.38 359 LEU B N 1
ATOM 5988 C CA . LEU B 1 359 ? 20.703 0.62 -0.66 1 97.38 359 LEU B CA 1
ATOM 5989 C C . LEU B 1 359 ? 19.781 -0.589 -0.495 1 97.38 359 LEU B C 1
ATOM 5991 O O . LEU B 1 359 ? 18.578 -0.503 -0.756 1 97.38 359 LEU B O 1
ATOM 5995 N N . ASP B 1 360 ? 20.266 -1.723 -0.047 1 96.94 360 ASP B N 1
ATOM 5996 C CA . ASP B 1 360 ? 19.484 -2.951 0.059 1 96.94 360 ASP B CA 1
ATOM 5997 C C . ASP B 1 360 ? 18.359 -2.799 1.081 1 96.94 360 ASP B C 1
ATOM 5999 O O . ASP B 1 360 ? 17.25 -3.297 0.872 1 96.94 360 ASP B O 1
ATOM 6003 N N . GLU B 1 361 ? 18.656 -2.109 2.133 1 97.25 361 GLU B N 1
ATOM 6004 C CA . GLU B 1 361 ? 17.625 -1.882 3.131 1 97.25 361 GLU B CA 1
ATOM 6005 C C . GLU B 1 361 ? 16.5 -1.007 2.57 1 97.25 361 GLU B C 1
ATOM 6007 O O . GLU B 1 361 ? 15.32 -1.253 2.834 1 97.25 361 GLU B O 1
ATOM 6012 N N . TYR B 1 362 ? 16.938 0.033 1.86 1 97.69 362 TYR B N 1
ATOM 6013 C CA . TYR B 1 362 ? 15.977 0.917 1.217 1 97.69 362 TYR B CA 1
ATOM 6014 C C . TYR B 1 362 ? 15.102 0.147 0.239 1 97.69 362 TYR B C 1
ATOM 6016 O O . TYR B 1 362 ? 13.875 0.248 0.286 1 97.69 362 TYR B O 1
ATOM 6024 N N . LEU B 1 363 ? 15.711 -0.631 -0.618 1 98.38 363 LEU B N 1
ATOM 6025 C CA . LEU B 1 363 ? 14.984 -1.393 -1.624 1 98.38 363 LEU B CA 1
ATOM 6026 C C . LEU B 1 363 ? 14.102 -2.451 -0.97 1 98.38 363 LEU B C 1
ATOM 6028 O O . LEU B 1 363 ? 12.953 -2.65 -1.377 1 98.38 363 LEU B O 1
ATOM 6032 N N . LYS B 1 364 ? 14.609 -3.16 0.023 1 98.31 364 LYS B N 1
ATOM 6033 C CA . LYS B 1 364 ? 13.844 -4.184 0.73 1 98.31 364 LYS B CA 1
ATOM 6034 C C . LYS B 1 364 ? 12.625 -3.582 1.427 1 98.31 364 LYS B C 1
ATOM 6036 O O . LYS B 1 364 ? 11.57 -4.211 1.488 1 98.31 364 LYS B O 1
ATOM 6041 N N . THR B 1 365 ? 12.75 -2.352 1.917 1 98.19 365 THR B N 1
ATOM 6042 C CA . THR B 1 365 ? 11.625 -1.668 2.545 1 98.19 365 THR B CA 1
ATOM 6043 C C . THR B 1 365 ? 10.492 -1.453 1.544 1 98.19 365 THR B C 1
ATOM 6045 O O . THR B 1 365 ? 9.32 -1.63 1.878 1 98.19 365 THR B O 1
ATOM 6048 N N . LEU B 1 366 ? 10.844 -1.09 0.358 1 98.5 366 LEU B N 1
ATOM 6049 C CA . LEU B 1 366 ? 9.844 -0.888 -0.688 1 98.5 366 LEU B CA 1
ATOM 6050 C C . LEU B 1 366 ? 9.148 -2.199 -1.038 1 98.5 366 LEU B C 1
ATOM 6052 O O . LEU B 1 366 ? 7.93 -2.234 -1.212 1 98.5 366 LEU B O 1
ATOM 6056 N N . ILE B 1 367 ? 9.898 -3.244 -1.128 1 98.75 367 ILE B N 1
ATOM 6057 C CA . ILE B 1 367 ? 9.344 -4.555 -1.451 1 98.75 367 ILE B CA 1
ATOM 6058 C C . ILE B 1 367 ? 8.438 -5.027 -0.315 1 98.75 367 ILE B C 1
ATOM 6060 O O . ILE B 1 367 ? 7.34 -5.543 -0.557 1 98.75 367 ILE B O 1
ATOM 6064 N N . LYS B 1 368 ? 8.906 -4.871 0.928 1 98.69 368 LYS B N 1
ATOM 6065 C CA . LYS B 1 368 ? 8.102 -5.254 2.086 1 98.69 368 LYS B CA 1
ATOM 6066 C C . LYS B 1 368 ? 6.754 -4.543 2.078 1 98.69 368 LYS B C 1
ATOM 6068 O O . LYS B 1 368 ? 5.727 -5.145 2.4 1 98.69 368 LYS B O 1
ATOM 6073 N N . GLN B 1 369 ? 6.836 -3.285 1.757 1 98.62 369 GLN B N 1
ATOM 6074 C CA . GLN B 1 369 ? 5.578 -2.547 1.698 1 98.62 369 GLN B CA 1
ATOM 6075 C C . GLN B 1 369 ? 4.645 -3.135 0.645 1 98.62 369 GLN B C 1
ATOM 6077 O O . GLN B 1 369 ? 3.441 -3.271 0.881 1 98.62 369 GLN B O 1
ATOM 6082 N N . SER B 1 370 ? 5.172 -3.4 -0.489 1 98.56 370 SER B N 1
ATOM 6083 C CA . SER B 1 370 ? 4.371 -4.012 -1.546 1 98.56 370 SER B CA 1
ATOM 6084 C C . SER B 1 370 ? 3.787 -5.344 -1.097 1 98.56 370 SER B C 1
ATOM 6086 O O . SER B 1 370 ? 2.613 -5.629 -1.349 1 98.56 370 SER B O 1
ATOM 6088 N N . MET B 1 371 ? 4.543 -6.156 -0.43 1 98.81 371 MET B N 1
ATOM 6089 C CA . MET B 1 371 ? 4.07 -7.453 0.055 1 98.81 371 MET B CA 1
ATOM 6090 C C . MET B 1 371 ? 3.025 -7.273 1.15 1 98.81 371 MET B C 1
ATOM 6092 O O . MET B 1 371 ? 2.035 -8.008 1.193 1 98.81 371 MET B O 1
ATOM 6096 N N . THR B 1 372 ? 3.252 -6.312 2.01 1 98.69 372 THR B N 1
ATOM 6097 C CA . THR B 1 372 ? 2.334 -6.059 3.115 1 98.69 372 THR B CA 1
ATOM 6098 C C . THR B 1 372 ? 0.958 -5.656 2.592 1 98.69 372 THR B C 1
ATOM 6100 O O . THR B 1 372 ? -0.064 -5.992 3.193 1 98.69 372 THR B O 1
ATOM 6103 N N . ARG B 1 373 ? 0.942 -4.945 1.501 1 98.62 373 ARG B N 1
ATOM 6104 C CA . ARG B 1 373 ? -0.314 -4.605 0.841 1 98.62 373 ARG B CA 1
ATOM 6105 C C . ARG B 1 373 ? -1.178 -5.848 0.635 1 98.62 373 ARG B C 1
ATOM 6107 O O . ARG B 1 373 ? -2.346 -5.867 1.027 1 98.62 373 ARG B O 1
ATOM 6114 N N . TYR B 1 374 ? -0.581 -6.895 0.12 1 98.75 374 TYR B N 1
ATOM 6115 C CA . TYR B 1 374 ? -1.298 -8.141 -0.112 1 98.75 374 TYR B CA 1
ATOM 6116 C C . TYR B 1 374 ? -1.606 -8.852 1.203 1 98.75 374 TYR B C 1
ATOM 6118 O O . TYR B 1 374 ? -2.73 -9.305 1.422 1 98.75 374 TYR B O 1
ATOM 6126 N N . ILE B 1 375 ? -0.654 -8.922 2.084 1 98.56 375 ILE B N 1
ATOM 6127 C CA . ILE B 1 375 ? -0.79 -9.617 3.359 1 98.56 375 ILE B CA 1
ATOM 6128 C C . ILE B 1 375 ? -1.998 -9.07 4.117 1 98.56 375 ILE B C 1
ATOM 6130 O O . ILE B 1 375 ? -2.781 -9.836 4.68 1 98.56 375 ILE B O 1
ATOM 6134 N N . GLN B 1 376 ? -2.158 -7.781 4.09 1 98.12 376 GLN B N 1
ATOM 6135 C CA . GLN B 1 376 ? -3.248 -7.148 4.824 1 98.12 376 GLN B CA 1
ATOM 6136 C C . GLN B 1 376 ? -4.578 -7.32 4.094 1 98.12 376 GLN B C 1
ATOM 6138 O O . GLN B 1 376 ? -5.582 -7.688 4.707 1 98.12 376 GLN B O 1
ATOM 6143 N N . LEU B 1 377 ? -4.594 -7.074 2.83 1 98.38 377 LEU B N 1
ATOM 6144 C CA . LEU B 1 377 ? -5.836 -7.141 2.064 1 98.38 377 LEU B CA 1
ATOM 6145 C C . LEU B 1 377 ? -6.332 -8.578 1.956 1 98.38 377 LEU B C 1
ATOM 6147 O O . LEU B 1 377 ? -7.535 -8.82 1.854 1 98.38 377 LEU B O 1
ATOM 6151 N N . PHE B 1 378 ? -5.406 -9.547 2.047 1 98.31 378 PHE B N 1
ATOM 6152 C CA . PHE B 1 378 ? -5.715 -10.977 2.002 1 98.31 378 PHE B CA 1
ATOM 6153 C C . PHE B 1 378 ? -6.07 -11.492 3.389 1 98.31 378 PHE B C 1
ATOM 6155 O O . PHE B 1 378 ? -6.238 -12.703 3.58 1 98.31 378 PHE B O 1
ATOM 6162 N N . LYS B 1 379 ? -6.082 -10.625 4.414 1 96.69 379 LYS B N 1
ATOM 6163 C CA . LYS B 1 379 ? -6.492 -10.922 5.785 1 96.69 379 LYS B CA 1
ATOM 6164 C C . LYS B 1 379 ? -5.562 -11.953 6.426 1 96.69 379 LYS B C 1
ATOM 6166 O O . LYS B 1 379 ? -6.016 -12.812 7.188 1 96.69 379 LYS B O 1
ATOM 6171 N N . MET B 1 380 ? -4.316 -11.883 6.039 1 97.75 380 MET B N 1
ATOM 6172 C CA . MET B 1 380 ? -3.357 -12.781 6.668 1 97.75 380 MET B CA 1
ATOM 6173 C C . MET B 1 380 ? -2.971 -12.281 8.055 1 97.75 380 MET B C 1
ATOM 6175 O O . MET B 1 380 ? -2.439 -13.039 8.867 1 97.75 380 MET B O 1
ATOM 6179 N N . ILE B 1 381 ? -3.109 -10.992 8.281 1 95.06 381 ILE B N 1
ATOM 6180 C CA . ILE B 1 381 ? -2.879 -10.391 9.594 1 95.06 381 ILE B CA 1
ATOM 6181 C C . ILE B 1 381 ? -4.102 -9.578 10.008 1 95.06 381 ILE B C 1
ATOM 6183 O O . ILE B 1 381 ? -4.91 -9.188 9.164 1 95.06 381 ILE B O 1
#

Secondary structure (DSSP, 8-state):
-HHHHHHHH--PEEEE---SHHHHHHHHHHHHHHT--EEEEEETTTSB-GGGT--SSTT-BHHHHHHHHHTTT-TTEEEEEEEESTT-SHHHHHTT--HHHHHHHHHHHHHHHHHTT-SEEEE---S-STT----HHHHHHHHHHHHHHHHHHHHHTT---EEEEE----SSSBPPHHHHHHHHHHHHHHHHHTTPPPPSEEE--BS--EETTEE-SSS--SSS---SHHHHHHHHHHHHHHHTT-EEEES--TT--HHHHHHHHHHT--EEEE-HHHHHHHHHHHHHHHHHTT-HHHHHHHHHHHHHH-TTGGGS-TT----HHHHHHHHGGGGTT-HHHHHHHHHHHHHHHHTT--HHHHHHHHHHHHHHHHHHHTT--/-HHHHHHHH-PPEEEE---SHHHHHHHHHHHHHHT--EEEEEETTTSB-GGGT--SSTT-BHHHHHHHHHTTT-TTEEEEEEEESTT-SHHHHHTT--HHHHHHHHHHHHHHHHHTT-SEEEE---S-STT----HHHHHHHHHHHHHHHHHHHHHTT---EEEEE----SSSBPPHHHHHHHHHHHHHHHHHTTPPPPSEEE--BS--EETTEE-SSS--SSS---THHHHHHHHHHHHHHHTT-EEEES--TT--HHHHHHHHHHT--EEEE-HHHHHHHHHHHHHHHHHTT-HHHHHHHHHHHHHH-TTGGGS-TT----HHHHHHHHGGGGTT-HHHHHHHHHHHHHHHHTT--HHHHHHHHHHHHHHHHHHHTT--

InterPro domains:
  IPR013785 Aldolase-type TIM barrel [G3DSA:3.20.20.70] (1-287)